Protein AF-A0A1E7JC51-F1 (afdb_monomer)

Structure (mmCIF, N/CA/C/O backbone):
data_AF-A0A1E7JC51-F1
#
_entry.id   AF-A0A1E7JC51-F1
#
loop_
_atom_site.group_PDB
_atom_site.id
_atom_site.type_symbol
_atom_site.label_atom_id
_atom_site.label_alt_id
_atom_site.label_comp_id
_atom_site.label_asym_id
_atom_site.label_entity_id
_atom_site.label_seq_id
_atom_site.pdbx_PDB_ins_code
_atom_site.Cartn_x
_atom_site.Cartn_y
_atom_site.Cartn_z
_atom_site.occupancy
_atom_site.B_iso_or_equiv
_atom_site.auth_seq_id
_atom_site.auth_comp_id
_atom_site.auth_asym_id
_atom_site.auth_atom_id
_atom_site.pdbx_PDB_model_num
ATOM 1 N N . MET A 1 1 ? -41.024 -6.775 118.909 1.00 50.03 1 MET A N 1
ATOM 2 C CA . MET A 1 1 ? -39.556 -6.739 119.078 1.00 50.03 1 MET A CA 1
ATOM 3 C C . MET A 1 1 ? -39.002 -5.776 118.048 1.00 50.03 1 MET A C 1
ATOM 5 O O . MET A 1 1 ? -39.454 -5.790 116.912 1.00 50.03 1 MET A O 1
ATOM 9 N N . ASP A 1 2 ? -38.174 -4.858 118.523 1.00 48.72 2 ASP A N 1
ATOM 10 C CA . ASP A 1 2 ? -38.011 -3.493 118.027 1.00 48.72 2 ASP A CA 1
ATOM 11 C C . ASP A 1 2 ? -37.249 -3.391 116.687 1.00 48.72 2 ASP A C 1
ATOM 13 O O . ASP A 1 2 ? -36.147 -3.924 116.525 1.00 48.72 2 ASP A O 1
ATOM 17 N N . ALA A 1 3 ? -37.848 -2.688 115.721 1.00 52.47 3 ALA A N 1
ATOM 18 C CA . ALA A 1 3 ? -37.392 -2.553 114.334 1.00 52.47 3 ALA A CA 1
ATOM 19 C C . ALA A 1 3 ? -36.132 -1.673 114.171 1.00 52.47 3 ALA A C 1
ATOM 21 O O . ALA A 1 3 ? -35.583 -1.565 113.074 1.00 52.47 3 ALA A O 1
ATOM 22 N N . ALA A 1 4 ? -35.613 -1.092 115.257 1.00 53.84 4 ALA A N 1
ATOM 23 C CA . ALA A 1 4 ? -34.390 -0.287 115.250 1.00 53.84 4 ALA A CA 1
ATOM 24 C C . ALA A 1 4 ? -33.077 -1.106 115.328 1.00 53.84 4 ALA A C 1
ATOM 26 O O . ALA A 1 4 ? -31.995 -0.555 115.101 1.00 53.84 4 ALA A O 1
ATOM 27 N N . SER A 1 5 ? -33.139 -2.416 115.607 1.00 50.28 5 SER A N 1
ATOM 28 C CA . SER A 1 5 ? -31.952 -3.290 115.704 1.00 50.28 5 SER A CA 1
ATOM 29 C C . SER A 1 5 ? -31.508 -3.876 114.351 1.00 50.28 5 SER A C 1
ATOM 31 O O . SER A 1 5 ? -30.312 -4.011 114.088 1.00 50.28 5 SER A O 1
ATOM 33 N N . ALA A 1 6 ? -32.444 -4.116 113.426 1.00 49.31 6 ALA A N 1
ATOM 34 C CA . ALA A 1 6 ? -32.148 -4.758 112.139 1.00 49.31 6 ALA A CA 1
ATOM 35 C C . ALA A 1 6 ? -31.475 -3.828 111.103 1.00 49.31 6 ALA A C 1
ATOM 37 O O . ALA A 1 6 ? -30.802 -4.302 110.187 1.00 49.31 6 ALA A O 1
ATOM 38 N N . ILE A 1 7 ? -31.598 -2.502 111.253 1.00 49.44 7 ILE A N 1
ATOM 39 C CA . ILE A 1 7 ? -30.994 -1.530 110.320 1.00 49.44 7 ILE A CA 1
ATOM 40 C C . ILE A 1 7 ? -29.513 -1.274 110.651 1.00 49.44 7 ILE A C 1
ATOM 42 O O . ILE A 1 7 ? -28.694 -1.106 109.745 1.00 49.44 7 ILE A O 1
ATOM 46 N N . ARG A 1 8 ? -29.107 -1.343 111.929 1.00 53.66 8 ARG A N 1
ATOM 47 C CA . ARG A 1 8 ? -27.700 -1.113 112.321 1.00 53.66 8 ARG A CA 1
ATOM 48 C C . ARG A 1 8 ? -26.760 -2.258 111.934 1.00 53.66 8 ARG A C 1
ATOM 50 O O . ARG A 1 8 ? -25.561 -2.022 111.800 1.00 53.66 8 ARG A O 1
ATOM 57 N N . GLN A 1 9 ? -27.281 -3.463 111.698 1.00 49.06 9 GLN A N 1
ATOM 58 C CA . GLN A 1 9 ? -26.469 -4.604 111.262 1.00 49.06 9 GLN A CA 1
ATOM 59 C C . GLN A 1 9 ? -26.257 -4.643 109.736 1.00 49.06 9 GLN A C 1
ATOM 61 O O . GLN A 1 9 ? -25.271 -5.214 109.279 1.00 49.06 9 GLN A O 1
ATOM 66 N N . ARG A 1 10 ? -27.103 -3.963 108.942 1.00 51.06 10 ARG A N 1
ATOM 67 C CA . ARG A 1 10 ? -26.939 -3.878 107.477 1.00 51.06 10 ARG A CA 1
ATOM 68 C C .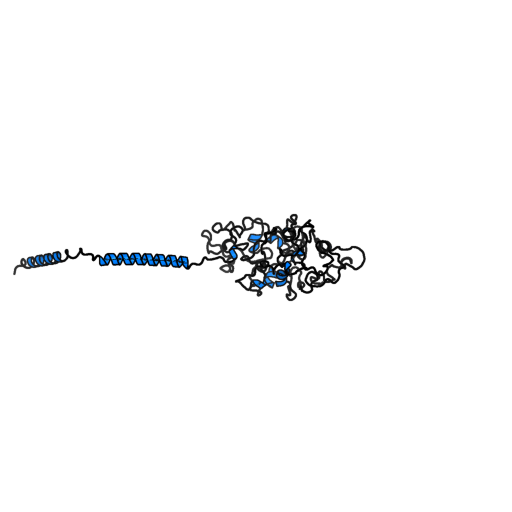 ARG A 1 10 ? -25.981 -2.777 107.011 1.00 51.06 10 ARG A C 1
ATOM 70 O O . ARG A 1 10 ? -25.334 -2.955 105.987 1.00 51.06 10 ARG A O 1
ATOM 77 N N . ILE A 1 11 ? -25.803 -1.693 107.773 1.00 50.31 11 ILE A N 1
ATOM 78 C CA . ILE A 1 11 ? -24.842 -0.627 107.411 1.00 50.31 11 ILE A CA 1
ATOM 79 C C . ILE A 1 11 ? -23.389 -1.027 107.731 1.00 50.31 11 ILE A C 1
ATOM 81 O O . ILE A 1 11 ? -22.466 -0.601 107.041 1.00 50.31 11 ILE A O 1
ATOM 85 N N . ARG A 1 12 ? -23.155 -1.909 108.716 1.00 48.47 12 ARG A N 1
ATOM 86 C CA . ARG A 1 12 ? -21.796 -2.397 109.014 1.00 48.47 12 ARG A CA 1
ATOM 87 C C . ARG A 1 12 ? -21.268 -3.419 108.001 1.00 48.47 12 ARG A C 1
ATOM 89 O O . ARG A 1 12 ? -20.066 -3.448 107.780 1.00 48.47 12 ARG A O 1
ATOM 96 N N . TYR A 1 13 ? -22.139 -4.180 107.334 1.00 45.72 13 TYR A N 1
ATOM 97 C CA . TYR A 1 13 ? -21.706 -5.175 106.343 1.00 45.72 13 TYR A CA 1
ATOM 98 C C . TYR A 1 13 ? -21.402 -4.575 104.958 1.00 45.72 13 TYR A C 1
ATOM 100 O O . TYR A 1 13 ? -20.638 -5.162 104.204 1.00 45.72 13 TYR A O 1
ATOM 108 N N . ALA A 1 14 ? -21.931 -3.389 104.629 1.00 48.19 14 ALA A N 1
ATOM 109 C CA . ALA A 1 14 ? -21.652 -2.725 103.349 1.00 48.19 14 ALA A CA 1
ATOM 110 C C . ALA A 1 14 ? -20.319 -1.943 103.330 1.00 48.19 14 ALA A C 1
ATOM 112 O O . ALA A 1 14 ? -19.730 -1.758 102.268 1.00 48.19 14 ALA A O 1
ATOM 113 N N . ASN A 1 15 ? -19.800 -1.521 104.492 1.00 47.03 15 ASN A N 1
ATOM 114 C CA . ASN A 1 15 ? -18.566 -0.723 104.564 1.00 47.03 15 ASN A CA 1
ATOM 115 C C . ASN A 1 15 ? -17.269 -1.550 104.653 1.00 47.03 15 ASN A C 1
ATOM 117 O O . ASN A 1 15 ? -16.198 -1.013 104.372 1.00 47.03 15 ASN A O 1
ATOM 121 N N . GLU A 1 16 ? -17.328 -2.846 104.980 1.00 48.16 16 GLU A N 1
ATOM 122 C CA . GLU A 1 16 ? -16.140 -3.722 104.963 1.00 48.16 16 GLU A CA 1
ATOM 123 C C . GLU A 1 16 ? -15.907 -4.413 103.610 1.00 48.16 16 GLU A C 1
ATOM 125 O O . GLU A 1 16 ? -14.778 -4.805 103.317 1.00 48.16 16 GLU A O 1
ATOM 130 N N . THR A 1 17 ? -16.917 -4.495 102.737 1.00 45.62 17 THR A N 1
ATOM 131 C CA . THR A 1 17 ? -16.747 -5.038 101.375 1.00 45.62 17 THR A CA 1
ATOM 132 C C . THR A 1 17 ? -16.269 -3.988 100.366 1.00 45.62 17 THR A C 1
ATOM 134 O O . THR A 1 17 ? -15.661 -4.346 99.364 1.00 45.62 17 THR A O 1
ATOM 137 N N . SER A 1 18 ? -16.458 -2.691 100.640 1.00 47.84 18 SER A N 1
ATOM 138 C CA . SER A 1 18 ? -15.968 -1.604 99.772 1.00 47.84 18 SER A CA 1
ATOM 139 C C . SER A 1 18 ? -14.465 -1.322 99.938 1.00 47.84 18 SER A C 1
ATOM 141 O O . SER A 1 18 ? -13.807 -0.991 98.957 1.00 47.84 18 SER A O 1
ATOM 143 N N . ARG A 1 19 ? -13.866 -1.533 101.121 1.00 46.22 19 ARG A N 1
ATOM 144 C CA . ARG A 1 19 ? -12.421 -1.277 101.331 1.00 46.22 19 ARG A CA 1
ATOM 145 C C . ARG A 1 19 ? -11.483 -2.412 100.920 1.00 46.22 19 ARG A C 1
ATOM 147 O O . ARG A 1 19 ? -10.273 -2.218 100.956 1.00 46.22 19 ARG A O 1
ATOM 154 N N . LYS A 1 20 ? -12.002 -3.577 100.519 1.00 43.78 20 LYS A N 1
ATOM 155 C CA . LYS A 1 20 ? -11.172 -4.667 99.972 1.00 43.78 20 LYS A CA 1
ATOM 156 C C . LYS A 1 20 ? -11.062 -4.674 98.445 1.00 43.78 20 LYS A C 1
ATOM 158 O O . LYS A 1 20 ? -10.226 -5.405 97.936 1.00 43.78 20 LYS A O 1
ATOM 163 N N . ASN A 1 21 ? -11.811 -3.826 97.735 1.00 46.09 21 ASN A N 1
ATOM 164 C CA . ASN A 1 21 ? -11.766 -3.771 96.267 1.00 46.09 21 ASN A CA 1
ATOM 165 C C . ASN A 1 21 ? -11.014 -2.558 95.688 1.00 46.09 21 ASN A C 1
ATOM 167 O O . ASN A 1 21 ? -10.824 -2.500 94.478 1.00 46.09 21 ASN A O 1
ATOM 171 N N . GLU A 1 22 ? -10.525 -1.620 96.506 1.00 45.28 22 GLU A N 1
ATOM 172 C CA . GLU A 1 22 ? -9.754 -0.466 96.004 1.00 45.28 22 GLU A CA 1
ATOM 173 C C . GLU A 1 22 ? -8.226 -0.638 96.077 1.00 45.28 22 GLU A C 1
ATOM 175 O O . GLU A 1 22 ? -7.502 0.144 95.467 1.00 45.28 22 GLU A O 1
ATOM 180 N N . SER A 1 23 ? -7.695 -1.685 96.727 1.00 47.34 23 SER A N 1
ATOM 181 C CA . SER A 1 23 ? -6.242 -1.949 96.721 1.00 47.34 23 SER A CA 1
ATOM 182 C C . SER A 1 23 ? -5.769 -2.911 95.623 1.00 47.34 23 SER A C 1
ATOM 184 O O . SER A 1 23 ? -4.572 -3.175 95.530 1.00 47.34 23 SER A O 1
ATOM 186 N N . GLU A 1 24 ? -6.669 -3.422 94.778 1.00 46.16 24 GLU A N 1
ATOM 187 C CA . GLU A 1 24 ? -6.326 -4.317 93.657 1.00 46.16 24 GLU A CA 1
ATOM 188 C C . GLU A 1 24 ? -6.761 -3.793 92.280 1.00 46.16 24 GLU A C 1
ATOM 190 O O . GLU A 1 24 ? -6.685 -4.515 91.293 1.00 46.16 24 GLU A O 1
ATOM 195 N N . CYS A 1 25 ? -7.123 -2.512 92.162 1.00 43.16 25 CYS A N 1
ATOM 196 C CA . CYS A 1 25 ? -7.382 -1.875 90.865 1.00 43.16 25 CYS A CA 1
ATOM 197 C C . CYS A 1 25 ? -6.312 -0.835 90.486 1.00 43.16 25 CYS A C 1
ATOM 199 O O . CYS A 1 25 ? -6.606 0.170 89.851 1.00 43.16 25 CYS A O 1
ATOM 201 N N . ASN A 1 26 ? -5.057 -1.065 90.884 1.00 46.59 26 ASN A N 1
ATOM 202 C CA . ASN A 1 26 ? -3.902 -0.303 90.386 1.00 46.59 26 ASN A CA 1
ATOM 203 C C . ASN A 1 26 ? -2.657 -1.176 90.172 1.00 46.59 26 ASN A C 1
ATOM 205 O O . ASN A 1 26 ? -1.515 -0.743 90.309 1.00 46.59 26 ASN A O 1
ATOM 209 N N . LYS A 1 27 ? -2.883 -2.436 89.800 1.00 47.84 27 LYS A N 1
ATOM 210 C CA . LYS A 1 27 ? -1.870 -3.256 89.142 1.00 47.84 27 LYS A CA 1
ATOM 211 C C . LYS A 1 27 ? -2.411 -3.649 87.782 1.00 47.84 27 LYS A C 1
ATOM 213 O O . LYS A 1 27 ? -2.842 -4.778 87.579 1.00 47.84 27 LYS A O 1
ATOM 218 N N . THR A 1 28 ? -2.376 -2.715 86.835 1.00 47.22 28 THR A N 1
ATOM 219 C CA . THR A 1 28 ? -2.212 -3.114 85.438 1.00 47.22 28 THR A CA 1
ATOM 220 C C . THR A 1 28 ? -0.977 -4.011 85.404 1.00 47.22 28 THR A C 1
ATOM 222 O O . THR A 1 28 ? 0.116 -3.553 85.751 1.00 47.22 28 THR A O 1
ATOM 225 N N . PRO A 1 29 ? -1.101 -5.297 85.041 1.00 46.25 29 PRO A N 1
ATOM 226 C CA . PRO A 1 29 ? 0.075 -6.089 84.769 1.00 46.25 29 PRO A CA 1
ATOM 227 C C . PRO A 1 29 ? 0.730 -5.412 83.569 1.00 46.25 29 PRO A C 1
ATOM 229 O O . PRO A 1 29 ? 0.108 -5.308 82.510 1.00 46.25 29 PRO A O 1
ATOM 232 N N . ALA A 1 30 ? 1.987 -4.993 83.704 1.00 50.09 30 ALA A N 1
ATOM 233 C CA . ALA A 1 30 ? 2.819 -4.559 82.577 1.00 50.09 30 ALA A CA 1
ATOM 234 C C . ALA A 1 30 ? 2.835 -5.592 81.420 1.00 50.09 30 ALA A C 1
ATOM 236 O O . ALA A 1 30 ? 3.231 -5.286 80.302 1.00 50.09 30 ALA A O 1
ATOM 237 N N . PHE A 1 31 ? 2.337 -6.803 81.677 1.00 47.47 31 PHE A N 1
ATOM 238 C CA . PHE A 1 31 ? 2.128 -7.876 80.721 1.00 47.47 31 PHE A CA 1
ATOM 239 C C . PHE A 1 31 ? 1.016 -7.619 79.682 1.00 47.47 31 PHE A C 1
ATOM 241 O O . PHE A 1 31 ? 1.165 -8.024 78.532 1.00 47.47 31 PHE A O 1
ATOM 248 N N . MET A 1 32 ? -0.077 -6.921 80.025 1.00 45.97 32 MET A N 1
ATOM 249 C CA . MET A 1 32 ? -1.229 -6.785 79.110 1.00 45.97 32 MET A CA 1
ATOM 250 C C . MET A 1 32 ? -1.118 -5.582 78.158 1.00 45.97 32 MET A C 1
ATOM 252 O O . MET A 1 32 ? -1.612 -5.631 77.031 1.00 45.97 32 MET A O 1
ATOM 256 N N . THR A 1 33 ? -0.407 -4.525 78.557 1.00 46.94 33 THR A N 1
ATOM 257 C CA . THR A 1 33 ? -0.063 -3.386 77.684 1.00 46.94 33 THR A CA 1
ATOM 258 C C . THR A 1 33 ? 1.040 -3.744 76.685 1.00 46.94 33 THR A C 1
ATOM 260 O O . THR A 1 33 ? 1.021 -3.258 75.555 1.00 46.94 33 THR A O 1
ATOM 263 N N . TRP A 1 34 ? 1.952 -4.652 77.051 1.00 46.31 34 TRP A N 1
ATOM 264 C CA . TRP A 1 34 ? 2.980 -5.167 76.142 1.00 46.31 34 TRP A CA 1
ATOM 265 C C . TRP A 1 34 ? 2.383 -6.074 75.057 1.00 46.31 34 TRP A C 1
ATOM 267 O O . TRP A 1 34 ? 2.710 -5.927 73.882 1.00 46.31 34 TRP A O 1
ATOM 277 N N . GLN A 1 35 ? 1.423 -6.939 75.410 1.00 45.81 35 GLN A N 1
ATOM 278 C CA . GLN A 1 35 ? 0.737 -7.794 74.434 1.00 45.81 35 GLN A CA 1
ATOM 279 C C . GLN A 1 35 ? -0.087 -6.996 73.410 1.00 45.81 35 GLN A C 1
ATOM 281 O O . GLN A 1 35 ? -0.04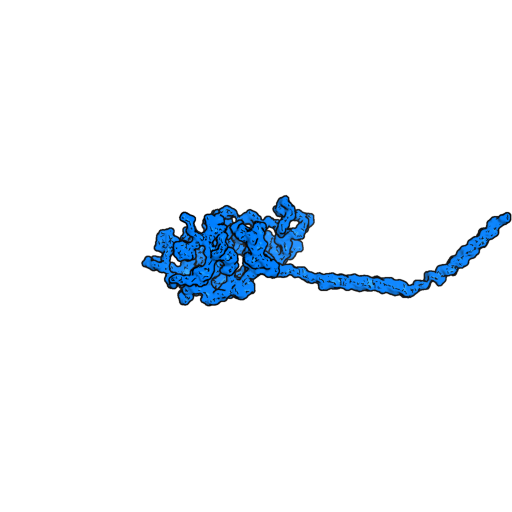6 -7.323 72.226 1.00 45.81 35 GLN A O 1
ATOM 286 N N . LYS A 1 36 ? -0.781 -5.926 73.831 1.00 45.66 36 LYS A N 1
ATOM 287 C CA . LYS A 1 36 ? -1.593 -5.084 72.931 1.00 45.66 36 LYS A CA 1
ATOM 288 C C . LYS A 1 36 ? -0.745 -4.259 71.955 1.00 45.66 36 LYS A C 1
ATOM 290 O O . LYS A 1 36 ? -1.092 -4.190 70.775 1.00 45.66 36 LYS A O 1
ATOM 295 N N . HIS A 1 37 ? 0.379 -3.689 72.405 1.00 48.19 37 HIS A N 1
ATOM 296 C CA . HIS A 1 37 ? 1.316 -3.001 71.505 1.00 48.19 37 HIS A CA 1
ATOM 297 C C . HIS A 1 37 ? 1.967 -3.966 70.512 1.00 48.19 37 HIS A C 1
ATOM 299 O O . HIS A 1 37 ? 1.991 -3.683 69.317 1.00 48.19 37 HIS A O 1
ATOM 305 N N . GLN A 1 38 ? 2.361 -5.161 70.960 1.00 53.06 38 GLN A N 1
ATOM 306 C CA . GLN A 1 38 ? 2.914 -6.170 70.060 1.00 53.06 38 GLN A CA 1
ATOM 307 C C . GLN A 1 38 ? 1.932 -6.658 68.997 1.00 53.06 38 GLN A C 1
ATOM 309 O O . GLN A 1 38 ? 2.351 -6.930 67.876 1.00 53.06 38 GLN A O 1
ATOM 314 N N . THR A 1 39 ? 0.639 -6.781 69.306 1.00 54.75 39 THR A N 1
ATOM 315 C CA . THR A 1 39 ? -0.362 -7.176 68.302 1.00 54.75 39 THR A CA 1
ATOM 316 C C . THR A 1 39 ? -0.623 -6.085 67.266 1.00 54.75 39 THR A C 1
ATOM 318 O O . THR A 1 39 ? -0.751 -6.400 66.087 1.00 54.75 39 THR A O 1
ATOM 321 N N . VAL A 1 40 ? -0.640 -4.809 67.670 1.00 58.53 40 VAL A N 1
ATOM 322 C CA . VAL A 1 40 ? -0.855 -3.682 66.745 1.00 58.53 40 VAL A CA 1
ATOM 323 C C . VAL A 1 40 ? 0.360 -3.479 65.836 1.00 58.53 40 VAL A C 1
ATOM 325 O O . VAL A 1 40 ? 0.193 -3.282 64.633 1.00 58.53 40 VAL A O 1
ATOM 328 N N . ASP A 1 41 ? 1.577 -3.605 66.365 1.00 63.25 41 ASP A N 1
ATOM 329 C CA . ASP A 1 41 ? 2.796 -3.483 65.559 1.00 63.25 41 ASP A CA 1
ATOM 330 C C . ASP A 1 41 ? 2.999 -4.692 64.631 1.00 63.25 41 ASP A C 1
ATOM 332 O O . ASP A 1 41 ? 3.416 -4.525 63.483 1.00 63.25 41 ASP A O 1
ATOM 336 N N . LYS A 1 42 ? 2.595 -5.902 65.048 1.00 66.12 42 LYS A N 1
ATOM 337 C CA . LYS A 1 42 ? 2.551 -7.080 64.163 1.00 66.12 42 LYS A CA 1
ATOM 338 C C . LYS A 1 42 ? 1.526 -6.925 63.040 1.00 66.12 42 LYS A C 1
ATOM 340 O O . LYS A 1 42 ? 1.847 -7.252 61.904 1.00 66.12 42 LYS A O 1
ATOM 345 N N . MET A 1 43 ? 0.335 -6.387 63.315 1.00 70.75 43 MET A N 1
ATOM 346 C CA . MET A 1 43 ? -0.675 -6.133 62.277 1.00 70.75 43 MET A CA 1
ATOM 347 C C . MET A 1 43 ? -0.226 -5.066 61.276 1.00 70.75 43 MET A C 1
ATOM 349 O O . MET A 1 43 ? -0.401 -5.263 60.078 1.00 70.75 43 MET A O 1
ATOM 353 N N . LYS A 1 44 ? 0.419 -3.983 61.730 1.00 74.69 44 LYS A N 1
ATOM 354 C CA . LYS A 1 44 ? 1.027 -2.984 60.832 1.00 74.69 44 LYS A CA 1
ATOM 355 C C . LYS A 1 44 ? 2.117 -3.595 59.962 1.00 74.69 44 LYS A C 1
ATOM 357 O O . LYS A 1 44 ? 2.151 -3.341 58.767 1.00 74.69 44 LYS A O 1
ATOM 362 N N . THR A 1 45 ? 2.971 -4.430 60.551 1.00 79.69 45 THR A N 1
ATOM 363 C CA . THR A 1 45 ? 4.047 -5.109 59.823 1.00 79.69 45 THR A CA 1
ATOM 364 C C . THR A 1 45 ? 3.471 -6.045 58.760 1.00 79.69 45 THR A C 1
ATOM 366 O O . THR A 1 45 ? 3.876 -5.971 57.608 1.00 79.69 45 THR A O 1
ATOM 369 N N . ILE A 1 46 ? 2.466 -6.860 59.102 1.00 82.94 46 ILE A N 1
ATOM 370 C CA . ILE A 1 46 ? 1.769 -7.741 58.149 1.00 82.94 46 ILE A CA 1
ATOM 371 C C . ILE A 1 46 ? 1.096 -6.932 57.033 1.00 82.94 46 ILE A C 1
ATOM 373 O O . ILE A 1 46 ? 1.195 -7.305 55.871 1.00 82.94 46 ILE A O 1
ATOM 377 N N . PHE A 1 47 ? 0.450 -5.813 57.361 1.00 82.62 47 PHE A N 1
ATOM 378 C CA . PHE A 1 47 ? -0.205 -4.954 56.376 1.00 82.62 47 PHE A CA 1
ATOM 379 C C . PHE A 1 47 ? 0.798 -4.295 55.419 1.00 82.62 47 PHE A C 1
ATOM 381 O O . PHE A 1 47 ? 0.569 -4.272 54.215 1.00 82.62 47 PHE A O 1
ATOM 388 N N . VAL A 1 48 ? 1.944 -3.834 55.931 1.00 85.12 48 VAL A N 1
ATOM 389 C CA . VAL A 1 48 ? 3.050 -3.325 55.105 1.00 85.12 48 VAL A CA 1
ATOM 390 C C . VAL A 1 48 ? 3.585 -4.427 54.194 1.00 85.12 48 VAL A C 1
ATOM 392 O O . VAL A 1 48 ? 3.701 -4.196 52.999 1.00 85.12 48 VAL A O 1
ATOM 395 N N . TRP A 1 49 ? 3.824 -5.638 54.708 1.00 84.81 49 TRP A N 1
ATOM 396 C CA . TRP A 1 49 ? 4.263 -6.768 53.881 1.00 84.81 49 TRP A CA 1
ATOM 397 C C . TRP A 1 49 ? 3.241 -7.160 52.815 1.00 84.81 49 TRP A C 1
ATOM 399 O O . TRP A 1 49 ? 3.642 -7.458 51.698 1.00 84.81 49 TRP A O 1
ATOM 409 N N . LEU A 1 50 ? 1.941 -7.129 53.117 1.00 82.06 50 LEU A N 1
ATOM 410 C CA . LEU A 1 50 ? 0.884 -7.401 52.139 1.00 82.06 50 LEU A CA 1
ATOM 411 C C . LEU A 1 50 ? 0.830 -6.332 51.045 1.00 82.06 50 LEU A C 1
ATOM 413 O O . LEU A 1 50 ? 0.741 -6.682 49.875 1.00 82.06 50 LEU A O 1
ATOM 417 N N . ILE A 1 51 ? 0.949 -5.050 51.399 1.00 81.88 51 ILE A N 1
ATOM 418 C CA . ILE A 1 51 ? 1.034 -3.957 50.423 1.00 81.88 51 ILE A CA 1
ATOM 419 C C . ILE A 1 51 ? 2.298 -4.099 49.570 1.00 81.88 51 ILE A C 1
ATOM 421 O O . ILE A 1 51 ? 2.229 -4.031 48.347 1.00 81.88 51 ILE A O 1
ATOM 425 N N . THR A 1 52 ? 3.451 -4.347 50.189 1.00 78.94 52 THR A N 1
ATOM 426 C CA . THR A 1 52 ? 4.714 -4.553 49.475 1.00 78.94 52 THR A CA 1
ATOM 427 C C . THR A 1 52 ? 4.645 -5.778 48.562 1.00 78.94 52 THR A C 1
ATOM 429 O O . THR A 1 52 ? 5.097 -5.695 47.430 1.00 78.94 52 THR A O 1
ATOM 432 N N . LEU A 1 53 ? 4.023 -6.883 48.984 1.00 77.56 53 LEU A N 1
ATOM 433 C CA . LEU A 1 53 ? 3.798 -8.064 48.142 1.00 77.56 53 LEU A CA 1
ATOM 434 C C . LEU A 1 53 ? 2.781 -7.809 47.021 1.00 77.56 53 LEU A C 1
ATOM 436 O O . LEU A 1 53 ? 2.969 -8.336 45.931 1.00 77.56 53 LEU A O 1
ATOM 440 N N . MET A 1 54 ? 1.754 -6.981 47.243 1.00 75.44 54 MET A N 1
ATOM 441 C CA . MET A 1 54 ? 0.847 -6.537 46.176 1.00 75.44 54 MET A CA 1
ATOM 442 C C . MET A 1 54 ? 1.597 -5.726 45.117 1.00 75.44 54 MET A C 1
ATOM 444 O O . MET A 1 54 ? 1.408 -5.993 43.938 1.00 75.44 54 MET A O 1
ATOM 448 N N . PHE A 1 55 ? 2.489 -4.814 45.519 1.00 68.12 55 PHE A N 1
ATOM 449 C CA . PHE A 1 55 ? 3.302 -4.020 44.588 1.00 68.12 55 PHE A CA 1
ATOM 450 C C . PHE A 1 55 ? 4.451 -4.809 43.934 1.00 68.12 55 PHE A C 1
ATOM 452 O O . PHE A 1 55 ? 4.837 -4.497 42.813 1.00 68.12 55 PHE A O 1
ATOM 459 N N . LEU A 1 56 ? 4.992 -5.832 44.605 1.00 70.44 56 LEU A N 1
ATOM 460 C CA . LEU A 1 56 ? 6.012 -6.733 44.047 1.00 70.44 56 LEU A CA 1
ATOM 461 C C . LEU A 1 56 ? 5.413 -7.823 43.140 1.00 70.44 56 LEU A C 1
ATOM 463 O O . LEU A 1 56 ? 6.124 -8.364 42.298 1.00 70.44 56 LEU A O 1
ATOM 467 N N . GLY A 1 57 ? 4.134 -8.168 43.330 1.00 57.66 57 GLY A N 1
ATOM 468 C CA . GLY A 1 57 ? 3.399 -9.161 42.540 1.00 57.66 57 GLY A CA 1
ATOM 469 C C . GLY A 1 57 ? 2.594 -8.571 41.381 1.00 57.66 57 GLY A C 1
ATOM 470 O O . GLY A 1 57 ? 2.252 -9.295 40.447 1.00 57.66 57 GLY A O 1
ATOM 471 N N . SER A 1 58 ? 2.307 -7.267 41.399 1.00 57.69 58 SER A N 1
ATOM 472 C CA . SER A 1 58 ? 1.803 -6.553 40.231 1.00 57.69 58 SER A CA 1
ATOM 473 C C . SER A 1 58 ? 2.944 -6.376 39.235 1.00 57.69 58 SER A C 1
ATOM 475 O O . SER A 1 58 ? 3.712 -5.418 39.317 1.00 57.69 58 SER A O 1
ATOM 477 N N . GLY A 1 59 ? 3.073 -7.319 38.300 1.00 55.75 59 GLY A N 1
ATOM 478 C CA . GLY A 1 59 ? 3.854 -7.082 37.092 1.00 55.75 59 GLY A CA 1
ATOM 479 C C . GLY A 1 59 ? 3.377 -5.788 36.434 1.00 55.75 59 GLY A C 1
ATOM 480 O O . GLY A 1 59 ? 2.188 -5.462 36.487 1.00 55.75 59 GLY A O 1
ATOM 481 N N . PHE A 1 60 ? 4.296 -5.030 35.838 1.00 54.28 60 PHE A N 1
ATOM 482 C CA . PHE A 1 60 ? 3.896 -3.938 34.961 1.00 54.28 60 PHE A CA 1
ATOM 483 C C . PHE A 1 60 ? 2.933 -4.517 33.923 1.00 54.28 60 PHE A C 1
ATOM 485 O O . PHE A 1 60 ? 3.268 -5.497 33.252 1.00 54.28 60 PHE A O 1
ATOM 492 N N . ALA A 1 61 ? 1.738 -3.938 33.806 1.00 53.78 61 ALA A N 1
ATOM 493 C CA . ALA A 1 61 ? 0.883 -4.181 32.658 1.00 53.78 61 ALA A CA 1
ATOM 494 C C . ALA A 1 61 ? 1.586 -3.550 31.450 1.00 53.78 61 ALA A C 1
ATOM 496 O O . ALA A 1 61 ? 1.349 -2.398 31.098 1.00 53.78 61 ALA A O 1
ATOM 497 N N . TYR A 1 62 ? 2.547 -4.275 30.882 1.00 59.06 62 TYR A N 1
ATOM 498 C CA . TYR A 1 62 ? 3.127 -3.921 29.604 1.00 59.06 62 TYR A CA 1
ATOM 499 C C . TYR A 1 62 ? 1.995 -4.042 28.593 1.00 59.06 62 TYR A C 1
ATOM 501 O O . TYR A 1 62 ? 1.450 -5.129 28.418 1.00 59.06 62 TYR A O 1
ATOM 509 N N . ALA A 1 63 ? 1.685 -2.966 27.873 1.00 65.81 63 ALA A N 1
ATOM 510 C CA . ALA A 1 63 ? 0.825 -3.039 26.690 1.00 65.81 63 ALA A CA 1
ATOM 511 C C . ALA A 1 63 ? 1.502 -3.815 25.529 1.00 65.81 63 ALA A C 1
ATOM 513 O O . ALA A 1 63 ? 1.127 -3.684 24.370 1.00 65.81 63 ALA A O 1
ATOM 514 N N . GLY A 1 64 ? 2.517 -4.628 25.848 1.00 77.88 64 GLY A N 1
ATOM 515 C CA . GLY A 1 64 ? 3.290 -5.443 24.934 1.00 77.88 64 GLY A CA 1
ATOM 516 C C . GLY A 1 64 ? 3.836 -4.628 23.759 1.00 77.88 64 GLY A C 1
ATOM 517 O O . GLY A 1 64 ? 4.311 -3.508 23.958 1.00 77.88 64 GLY A O 1
ATOM 518 N N . PRO A 1 65 ? 3.767 -5.170 22.537 1.00 85.00 65 PRO A N 1
ATOM 519 C CA . PRO A 1 65 ? 4.317 -4.524 21.351 1.00 85.00 65 PRO A CA 1
ATOM 520 C C . PRO A 1 65 ? 3.526 -3.280 20.911 1.00 85.00 65 PRO A C 1
ATOM 522 O O . PRO A 1 65 ? 4.031 -2.499 20.106 1.00 85.00 65 PRO A O 1
ATOM 525 N N . TYR A 1 66 ? 2.330 -3.036 21.467 1.00 90.38 66 TYR A N 1
ATOM 526 C CA . TYR A 1 66 ? 1.494 -1.895 21.088 1.00 90.38 66 TYR A CA 1
ATOM 527 C C . TYR A 1 66 ? 2.205 -0.557 21.273 1.00 90.38 66 TYR A C 1
ATOM 529 O O . TYR A 1 66 ? 2.143 0.291 20.385 1.00 90.38 66 TYR A O 1
ATOM 537 N N . THR A 1 67 ? 2.954 -0.367 22.363 1.00 91.12 67 THR A N 1
ATOM 538 C CA . THR A 1 67 ? 3.673 0.898 22.617 1.00 91.12 67 THR A CA 1
ATOM 539 C C . THR A 1 67 ? 4.774 1.196 21.601 1.00 91.12 67 THR A C 1
ATOM 541 O O . THR A 1 67 ? 5.264 2.324 21.529 1.00 91.12 67 THR A O 1
ATOM 544 N N . GLU A 1 68 ? 5.178 0.194 20.822 1.00 88.94 68 GLU A N 1
ATOM 545 C CA . GLU A 1 68 ? 6.133 0.355 19.732 1.00 88.94 68 GLU A CA 1
ATOM 546 C C . GLU A 1 68 ? 5.465 0.572 18.372 1.00 88.94 68 GLU A C 1
ATOM 548 O O . GLU A 1 68 ? 6.146 0.972 17.431 1.00 88.94 68 GLU A O 1
ATOM 553 N N . SER A 1 69 ? 4.161 0.320 18.252 1.00 92.81 69 SER A N 1
ATOM 554 C CA . SER A 1 69 ? 3.416 0.512 17.008 1.00 92.81 69 SER A CA 1
ATOM 555 C C . SER A 1 69 ? 3.271 1.992 16.642 1.00 92.81 69 SER A C 1
ATOM 557 O O . SER A 1 69 ? 3.428 2.894 17.472 1.00 92.81 69 SER A O 1
ATOM 559 N N . ALA A 1 70 ? 2.911 2.249 15.385 1.00 92.75 70 ALA A N 1
ATOM 560 C CA . ALA A 1 70 ? 2.565 3.575 14.894 1.00 92.75 70 ALA A CA 1
ATOM 561 C C . ALA A 1 70 ? 1.411 4.200 15.683 1.00 92.75 70 ALA A C 1
ATOM 563 O O . ALA A 1 70 ? 1.362 5.420 15.794 1.00 92.75 70 ALA A O 1
ATOM 564 N N . HIS A 1 71 ? 0.510 3.380 16.230 1.00 94.19 71 HIS A N 1
ATOM 565 C CA . HIS A 1 71 ? -0.671 3.850 16.938 1.00 94.19 71 HIS A CA 1
ATOM 566 C C . HIS A 1 71 ? -0.479 3.959 18.442 1.00 94.19 71 HIS A C 1
ATOM 568 O O . HIS A 1 71 ? -1.010 4.897 19.020 1.00 94.19 71 HIS A O 1
ATOM 574 N N . GLY A 1 72 ? 0.290 3.068 19.068 1.00 93.88 72 GLY A N 1
ATOM 575 C CA . GLY A 1 72 ? 0.470 3.037 20.523 1.00 93.88 72 GLY A CA 1
ATOM 576 C C . GLY A 1 72 ? 1.661 3.834 21.052 1.00 93.88 72 GLY A C 1
ATOM 577 O O . GLY A 1 72 ? 1.851 3.945 22.264 1.00 93.88 72 GLY A O 1
ATOM 578 N N . ASN A 1 73 ? 2.479 4.405 20.167 1.00 91.81 73 ASN A N 1
ATOM 579 C CA . ASN A 1 73 ? 3.631 5.202 20.567 1.00 91.81 73 ASN A CA 1
ATOM 580 C C . ASN A 1 73 ? 3.217 6.511 21.264 1.00 91.81 73 ASN A C 1
ATOM 582 O O . ASN A 1 73 ? 2.410 7.277 20.752 1.00 91.81 73 ASN A O 1
ATOM 586 N N . THR A 1 74 ? 3.837 6.845 22.394 1.00 91.81 74 THR A N 1
ATOM 587 C CA . THR A 1 74 ? 3.459 8.046 23.161 1.00 91.81 74 THR A CA 1
ATOM 588 C C . THR A 1 74 ? 3.871 9.371 22.520 1.00 91.81 74 THR A C 1
ATOM 590 O O . THR A 1 74 ? 3.316 10.412 22.865 1.00 91.81 74 THR A O 1
ATOM 593 N N . ALA A 1 75 ? 4.841 9.362 21.603 1.00 89.06 75 ALA A N 1
ATOM 594 C CA . ALA A 1 75 ? 5.319 10.570 20.936 1.00 89.06 75 ALA A CA 1
ATOM 595 C C . ALA A 1 75 ? 4.551 10.873 19.643 1.00 89.06 75 ALA A C 1
ATOM 597 O O . ALA A 1 75 ? 4.355 12.040 19.318 1.00 89.06 75 ALA A O 1
ATOM 598 N N . ASN A 1 76 ? 4.139 9.841 18.899 1.00 86.50 76 ASN A N 1
ATOM 599 C CA . ASN A 1 76 ? 3.552 9.991 17.561 1.00 86.50 76 ASN A CA 1
ATOM 600 C C . ASN A 1 76 ? 2.290 9.143 17.321 1.00 86.50 76 ASN A C 1
ATOM 602 O O . ASN A 1 76 ? 1.852 9.047 16.177 1.00 86.50 76 ASN A O 1
ATOM 606 N N . GLY A 1 77 ? 1.757 8.497 18.359 1.00 92.25 77 GLY A N 1
ATOM 607 C CA . GLY A 1 77 ? 0.613 7.593 18.280 1.00 92.25 77 GLY A CA 1
ATOM 608 C C . GLY A 1 77 ? -0.713 8.283 17.995 1.00 92.25 77 GLY A C 1
ATOM 609 O O . GLY A 1 77 ? -0.786 9.497 17.767 1.00 92.25 77 GLY A O 1
ATOM 610 N N . VAL A 1 78 ? -1.786 7.493 18.033 1.00 93.88 78 VAL A N 1
ATOM 611 C CA . VAL A 1 78 ? -3.135 8.026 17.847 1.00 93.88 78 VAL A CA 1
ATOM 612 C C . VAL A 1 78 ? -3.451 8.983 18.990 1.00 93.88 78 VAL A C 1
ATOM 614 O O . VAL A 1 78 ? -3.172 8.710 20.159 1.00 93.88 78 VAL A O 1
ATOM 617 N N . ASN A 1 79 ? -4.002 10.130 18.633 1.00 93.88 79 ASN A N 1
ATOM 618 C CA . ASN A 1 79 ? -4.361 11.196 19.538 1.00 93.88 79 ASN A CA 1
ATOM 619 C C . ASN A 1 79 ? -5.646 11.853 19.043 1.00 93.88 79 ASN A C 1
ATOM 621 O O . ASN A 1 79 ? -5.624 12.757 18.202 1.00 93.88 79 ASN A O 1
ATOM 625 N N . ARG A 1 80 ? -6.766 11.381 19.581 1.00 91.00 80 ARG A N 1
ATOM 626 C CA . ARG A 1 80 ? -8.088 11.935 19.349 1.00 91.00 80 ARG A CA 1
ATOM 627 C C . ARG A 1 80 ? -8.311 13.119 20.290 1.00 91.00 80 ARG A C 1
ATOM 629 O O . ARG A 1 80 ? -8.334 12.978 21.509 1.00 91.00 80 ARG A O 1
ATOM 636 N N . THR A 1 81 ? -8.497 14.311 19.725 1.00 80.44 81 THR A N 1
ATOM 637 C CA . THR A 1 81 ? -8.605 15.575 20.494 1.00 80.44 81 THR A CA 1
ATOM 638 C C . THR A 1 81 ? -9.821 15.658 21.408 1.00 80.44 81 THR A C 1
ATOM 640 O O . THR A 1 81 ? -9.848 16.473 22.331 1.00 80.44 81 THR A O 1
ATOM 643 N N . SER A 1 82 ? -10.840 14.833 21.163 1.00 81.12 82 SER A N 1
ATOM 644 C CA . SER A 1 82 ? -12.015 14.736 22.027 1.00 81.12 82 SER A CA 1
ATOM 645 C C . SER A 1 82 ? -11.770 13.910 23.296 1.00 81.12 82 SER A C 1
ATOM 647 O O . SER A 1 82 ? -12.638 13.907 24.160 1.00 81.12 82 SER A O 1
ATOM 649 N N . THR A 1 83 ? -10.613 13.252 23.437 1.00 83.94 83 THR A N 1
ATOM 650 C CA . THR A 1 83 ? -10.243 12.401 24.584 1.00 83.94 83 THR A CA 1
ATOM 651 C C . THR A 1 83 ? -8.966 12.885 25.268 1.00 83.94 83 THR A C 1
ATOM 653 O O . THR A 1 83 ? -7.931 12.218 25.262 1.00 83.94 83 THR A O 1
ATOM 656 N N . ASN A 1 84 ? -9.037 14.075 25.869 1.00 84.56 84 ASN A N 1
ATOM 657 C CA . ASN A 1 84 ? -7.892 14.750 26.496 1.00 84.56 84 ASN A CA 1
ATOM 658 C C . ASN A 1 84 ? -7.448 14.117 27.829 1.00 84.56 84 ASN A C 1
ATOM 660 O O . ASN A 1 84 ? -6.401 14.470 28.368 1.00 84.56 84 ASN A O 1
ATOM 664 N N . GLU A 1 85 ? -8.240 13.197 28.375 1.00 86.50 85 GLU A N 1
ATOM 665 C CA . GLU A 1 85 ? -7.949 12.440 29.593 1.00 86.50 85 GLU A CA 1
ATOM 666 C C . GLU A 1 85 ? -6.858 11.383 29.381 1.00 86.50 85 GLU A C 1
ATOM 668 O O . GLU A 1 85 ? -6.252 10.917 30.349 1.00 86.50 85 GLU A O 1
ATOM 673 N N . TYR A 1 86 ? -6.589 11.016 28.125 1.00 89.12 86 TYR A N 1
ATOM 674 C CA . TYR A 1 86 ? -5.647 9.968 27.763 1.00 89.12 86 TYR A CA 1
ATOM 675 C C . TYR A 1 86 ? -4.441 10.542 27.020 1.00 89.12 86 TYR A C 1
ATOM 677 O O . TYR A 1 86 ? -4.563 11.382 26.131 1.00 89.12 86 TYR A O 1
ATOM 685 N N . CYS A 1 87 ? -3.246 10.052 27.355 1.00 91.50 87 CYS A N 1
ATOM 686 C CA . CYS A 1 87 ? -2.039 10.385 26.604 1.00 91.50 87 CYS A CA 1
ATOM 687 C C . CYS A 1 87 ? -2.130 9.880 25.156 1.00 91.50 87 CYS A C 1
ATOM 689 O O . CYS A 1 87 ? -2.799 8.882 24.886 1.00 91.50 87 CYS A O 1
ATOM 691 N N . ALA A 1 88 ? -1.435 10.547 24.229 1.00 93.12 88 ALA A N 1
ATOM 692 C CA . ALA A 1 88 ? -1.263 10.036 22.871 1.00 93.12 88 ALA A CA 1
ATOM 693 C C . ALA A 1 88 ? -0.737 8.590 22.908 1.00 93.12 88 ALA A C 1
ATOM 695 O O . ALA A 1 88 ? 0.069 8.231 23.772 1.00 93.12 88 ALA A O 1
ATOM 696 N N . GLY A 1 89 ? -1.230 7.760 21.997 1.00 92.62 89 GLY A N 1
ATOM 697 C CA . GLY A 1 89 ? -0.919 6.338 21.941 1.00 92.62 89 GLY A CA 1
ATOM 698 C C . GLY A 1 89 ? -1.689 5.461 22.926 1.00 92.62 89 GLY A C 1
ATOM 699 O O . GLY A 1 89 ? -1.530 4.246 22.918 1.00 92.62 89 GLY A O 1
ATOM 700 N N . ASN A 1 90 ? -2.562 6.018 23.766 1.00 93.19 90 ASN A N 1
ATOM 701 C CA . ASN A 1 90 ? -3.447 5.201 24.591 1.00 93.19 90 ASN A CA 1
ATOM 702 C C . ASN A 1 90 ? -4.524 4.492 23.747 1.00 93.19 90 ASN A C 1
ATOM 704 O O . ASN A 1 90 ? -5.074 5.070 22.811 1.00 93.19 90 ASN A O 1
ATOM 708 N N . CYS A 1 91 ? -4.871 3.257 24.115 1.00 91.50 91 CYS A N 1
ATOM 709 C CA . CYS A 1 91 ? -5.909 2.462 23.460 1.00 91.50 91 CYS A CA 1
ATOM 710 C C . CYS A 1 91 ? -7.278 3.175 23.395 1.00 91.50 91 CYS A C 1
ATOM 712 O O . CYS A 1 91 ? -8.033 2.947 22.454 1.00 91.50 91 CYS A O 1
ATOM 714 N N . ALA A 1 92 ? -7.585 4.059 24.353 1.00 89.81 92 ALA A N 1
ATOM 715 C CA . ALA A 1 92 ? -8.830 4.831 24.409 1.00 89.81 92 ALA A CA 1
ATOM 716 C C . ALA A 1 92 ? -9.013 5.838 23.251 1.00 89.81 92 ALA A C 1
ATOM 718 O O . ALA A 1 92 ? -10.101 6.378 23.041 1.00 89.81 92 ALA A O 1
ATOM 719 N N . HIS A 1 93 ? -7.955 6.096 22.475 1.00 91.81 93 HIS A N 1
ATOM 720 C CA . HIS A 1 93 ? -8.062 6.888 21.247 1.00 91.81 93 HIS A CA 1
ATOM 721 C C . HIS A 1 93 ? -8.677 6.107 20.083 1.00 91.81 93 HIS A C 1
ATOM 723 O O . HIS A 1 93 ? -9.139 6.727 19.132 1.00 91.81 93 HIS A O 1
ATOM 729 N N . CYS A 1 94 ? -8.692 4.772 20.159 1.00 91.06 94 CYS A N 1
ATOM 730 C CA . CYS A 1 94 ? -9.314 3.892 19.165 1.00 91.06 94 CYS A CA 1
ATOM 731 C C . CYS A 1 94 ? -10.533 3.150 19.725 1.00 91.06 94 CYS A C 1
ATOM 733 O O . CYS A 1 94 ? -11.485 2.892 18.992 1.00 91.06 94 CYS A O 1
ATOM 735 N N . HIS A 1 95 ? -10.507 2.840 21.023 1.00 88.88 95 HIS A N 1
ATOM 736 C CA . HIS A 1 95 ? -11.538 2.064 21.692 1.00 88.88 95 HIS A CA 1
ATOM 737 C C . HIS A 1 95 ? -12.315 2.877 22.730 1.00 88.88 95 HIS A C 1
ATOM 739 O O . HIS A 1 95 ? -11.731 3.576 23.554 1.00 88.88 95 HIS A O 1
ATOM 745 N N . GLU A 1 96 ? -13.627 2.689 22.782 1.00 81.06 96 GLU A N 1
ATOM 746 C CA . GLU A 1 96 ? -14.498 3.178 23.848 1.00 81.06 96 GLU A CA 1
ATOM 747 C C . GLU A 1 96 ? -14.487 2.176 25.012 1.00 81.06 96 GLU A C 1
ATOM 749 O O . GLU A 1 96 ? -15.348 1.313 25.166 1.00 81.06 96 GLU A O 1
ATOM 754 N N . GLN A 1 97 ? -13.436 2.255 25.835 1.00 71.06 97 GLN A N 1
ATOM 755 C CA . GLN A 1 97 ? -13.154 1.287 26.910 1.00 71.06 97 GLN A CA 1
ATOM 756 C C . GLN A 1 97 ? -14.018 1.475 28.166 1.00 71.06 97 GLN A C 1
ATOM 758 O O . GLN A 1 97 ? -13.922 0.697 29.116 1.00 71.06 97 GLN A O 1
ATOM 763 N N . HIS A 1 98 ? -14.835 2.528 28.200 1.00 64.06 98 HIS A N 1
ATOM 764 C CA . HIS A 1 98 ? -15.618 2.919 29.361 1.00 64.06 98 HIS A CA 1
ATOM 765 C C . HIS A 1 98 ? -17.076 3.129 28.968 1.00 64.06 98 HIS A C 1
ATOM 767 O O . HIS A 1 98 ? -17.367 3.795 27.982 1.00 64.06 98 HIS A O 1
ATOM 773 N N . ALA A 1 99 ? -17.990 2.703 29.841 1.00 58.06 99 ALA A N 1
ATOM 774 C CA . ALA A 1 99 ? -19.392 3.114 29.785 1.00 58.06 99 ALA A CA 1
ATOM 775 C C . ALA A 1 99 ? -19.579 4.626 30.032 1.00 58.06 99 ALA A C 1
ATOM 777 O O . ALA A 1 99 ? -20.702 5.094 30.076 1.00 58.06 99 ALA A O 1
ATOM 778 N N . SER A 1 100 ? -18.518 5.413 30.267 1.00 59.81 100 SER A N 1
ATOM 779 C CA . SER A 1 100 ? -18.610 6.874 30.244 1.00 59.81 100 SER A CA 1
ATOM 780 C C . SER A 1 100 ? -17.253 7.549 30.047 1.00 59.81 100 SER A C 1
ATOM 782 O O . SER A 1 100 ? -16.319 7.254 30.797 1.00 59.81 100 SER A O 1
ATOM 784 N N . ILE A 1 101 ? -17.185 8.534 29.153 1.00 63.41 101 ILE A N 1
ATOM 785 C CA . ILE A 1 101 ? -16.104 9.530 29.082 1.00 63.41 101 ILE A CA 1
ATOM 786 C C . ILE A 1 101 ? -16.699 10.870 29.526 1.00 63.41 101 ILE A C 1
ATOM 788 O O . ILE A 1 101 ? -17.777 11.256 29.079 1.00 63.41 101 ILE A O 1
ATOM 792 N N . GLY A 1 102 ? -16.065 11.551 30.485 1.00 60.69 102 GLY A N 1
ATOM 793 C CA . GLY A 1 102 ? -16.573 12.828 31.011 1.00 60.69 102 GLY A CA 1
ATOM 794 C C . GLY A 1 102 ? -17.923 12.748 31.750 1.00 60.69 102 GLY A C 1
ATOM 795 O O . GLY A 1 102 ? -18.577 13.771 31.936 1.00 60.69 102 GLY A O 1
ATOM 796 N N . GLY A 1 103 ? -18.351 11.554 32.184 1.00 60.19 103 GLY A N 1
ATOM 797 C CA . GLY A 1 103 ? -19.628 11.331 32.881 1.00 60.19 103 GLY A CA 1
ATOM 798 C C . GLY A 1 103 ? -20.830 11.060 31.967 1.00 60.19 103 GLY A C 1
ATOM 799 O O . GLY A 1 103 ? -21.935 10.869 32.472 1.00 60.19 103 GLY A O 1
ATOM 800 N N . SER A 1 104 ? -20.623 11.004 30.649 1.00 59.78 104 SER A N 1
ATOM 801 C CA . SER A 1 104 ? -21.621 10.576 29.664 1.00 59.78 104 SER A CA 1
ATOM 802 C C . SER A 1 104 ? -21.218 9.254 29.023 1.00 59.78 104 SER A C 1
ATOM 804 O O . SER A 1 104 ? -20.084 9.127 28.565 1.00 59.78 104 SER A O 1
ATOM 806 N N . GLU A 1 105 ? -22.146 8.300 28.977 1.00 63.09 105 GLU A N 1
ATOM 807 C CA . GLU A 1 105 ? -22.019 7.072 28.189 1.00 63.09 105 GLU A CA 1
ATOM 808 C C . GLU A 1 105 ? -22.152 7.408 26.702 1.00 63.09 105 GLU A C 1
ATOM 810 O O . GLU A 1 105 ? -23.192 7.952 26.308 1.00 63.09 105 GLU A O 1
ATOM 815 N N . PRO A 1 106 ? -21.125 7.144 25.873 1.00 65.19 106 PRO A N 1
ATOM 816 C CA . PRO A 1 106 ? -21.305 7.166 24.432 1.00 65.19 106 PRO A CA 1
ATOM 817 C C . PRO A 1 106 ? -22.410 6.172 24.067 1.00 65.19 106 PRO A C 1
ATOM 819 O O . PRO A 1 106 ? -22.433 5.052 24.578 1.00 65.19 106 PRO A O 1
ATOM 822 N N . ALA A 1 107 ? -23.349 6.581 23.212 1.00 65.75 107 ALA A N 1
ATOM 823 C CA . ALA A 1 107 ? -24.295 5.621 22.659 1.00 65.75 107 ALA A CA 1
ATOM 824 C C . ALA A 1 107 ? -23.504 4.549 21.886 1.00 65.75 107 ALA A C 1
ATOM 826 O O . ALA A 1 107 ? -22.547 4.920 21.203 1.00 65.75 107 ALA A O 1
ATOM 827 N N . PRO A 1 108 ? -23.878 3.259 21.968 1.00 64.69 108 PRO A N 1
ATOM 828 C CA . PRO A 1 108 ? -23.282 2.244 21.111 1.00 64.69 108 PRO A CA 1
ATOM 829 C C . PRO A 1 108 ? -23.418 2.648 19.642 1.00 64.69 108 PRO A C 1
ATOM 831 O O . PRO A 1 108 ? -24.459 3.184 19.243 1.00 6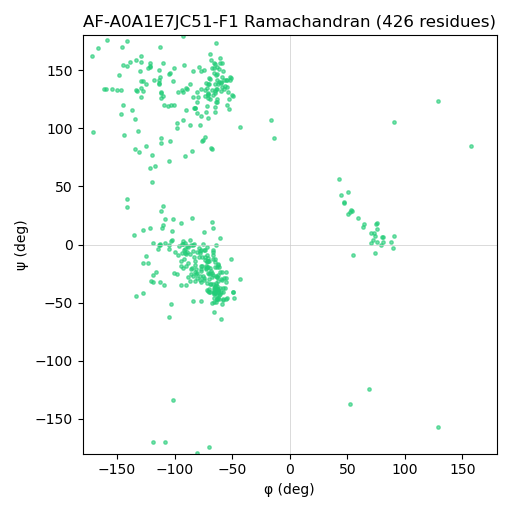4.69 108 PRO A O 1
ATOM 834 N N . ASN A 1 109 ? -22.392 2.373 18.845 1.00 63.47 109 ASN A N 1
ATOM 835 C CA . ASN A 1 109 ? -22.437 2.602 17.402 1.00 63.47 109 ASN A CA 1
ATOM 836 C C . ASN A 1 109 ? -23.393 1.608 16.718 1.00 63.47 109 ASN A C 1
ATOM 838 O O . ASN A 1 109 ? -24.028 1.925 15.714 1.00 63.47 109 ASN A O 1
ATOM 842 N N . SER A 1 110 ? -23.606 0.437 17.326 1.00 60.44 110 SER A N 1
ATOM 843 C CA . SER A 1 110 ? -24.593 -0.547 16.896 1.00 60.44 110 SER A CA 1
ATOM 844 C C . SER A 1 110 ? -25.951 -0.394 17.605 1.00 60.44 110 SER A C 1
ATOM 846 O O . SER A 1 110 ? -26.030 -0.417 18.835 1.00 60.44 110 SER A O 1
ATOM 848 N N . PRO A 1 111 ? -27.081 -0.380 16.869 1.00 58.72 111 PRO A N 1
ATOM 849 C CA . PRO A 1 111 ? -28.421 -0.366 17.464 1.00 58.72 111 PRO A CA 1
ATOM 850 C C . PRO A 1 111 ? -28.785 -1.656 18.233 1.00 58.72 111 PRO A C 1
ATOM 852 O O . PRO A 1 111 ? -29.862 -1.722 18.829 1.00 58.72 111 PRO A O 1
ATOM 855 N N . ALA A 1 112 ? -27.931 -2.689 18.217 1.00 57.53 112 ALA A N 1
ATOM 856 C CA . ALA A 1 112 ? -28.217 -4.028 18.741 1.00 57.53 112 ALA A CA 1
ATOM 857 C C . ALA A 1 112 ? -27.604 -4.347 20.123 1.00 57.53 112 ALA A C 1
ATOM 859 O O . ALA A 1 112 ? -27.761 -5.473 20.601 1.00 57.53 112 ALA A O 1
ATOM 860 N N . GLY A 1 113 ? -26.936 -3.398 20.786 1.00 60.31 113 GLY A N 1
ATOM 861 C CA . GLY A 1 113 ? -26.289 -3.620 22.086 1.00 60.31 113 GLY A CA 1
ATOM 862 C C . GLY A 1 113 ? -24.825 -3.165 22.094 1.00 60.31 113 GLY A C 1
ATOM 863 O O . GLY A 1 113 ? -24.482 -2.299 21.299 1.00 60.31 113 GLY A O 1
ATOM 864 N N . PRO A 1 114 ? -23.969 -3.689 22.994 1.00 61.25 114 PRO A N 1
ATOM 865 C CA . PRO A 1 114 ? -22.568 -3.272 23.067 1.00 61.25 114 PRO A CA 1
ATOM 866 C C . PRO A 1 114 ? -21.827 -3.573 21.759 1.00 61.25 114 PRO A C 1
ATOM 868 O O . PRO A 1 114 ? -22.011 -4.640 21.170 1.00 61.25 114 PRO A O 1
ATOM 871 N N . ASP A 1 115 ? -20.967 -2.649 21.334 1.00 70.12 115 ASP A N 1
ATOM 872 C CA . ASP A 1 115 ? -20.205 -2.787 20.094 1.00 70.12 115 ASP A CA 1
ATOM 873 C C . ASP A 1 115 ? -19.220 -3.961 20.174 1.00 70.12 115 ASP A C 1
ATOM 875 O O . ASP A 1 115 ? -18.455 -4.083 21.131 1.00 70.12 115 ASP A O 1
ATOM 879 N N . ALA A 1 116 ? -19.197 -4.810 19.139 1.00 73.19 116 ALA A N 1
ATOM 880 C CA . ALA A 1 116 ? -18.392 -6.038 19.111 1.00 73.19 116 ALA A CA 1
ATOM 881 C C . ALA A 1 116 ? -16.881 -5.788 19.275 1.00 73.19 116 ALA A C 1
ATOM 883 O O . ALA A 1 116 ? -16.166 -6.622 19.829 1.00 73.19 116 ALA A O 1
ATOM 884 N N . PHE A 1 117 ? -16.409 -4.628 18.814 1.00 79.81 117 PHE A N 1
ATOM 885 C CA . PHE A 1 117 ? -14.996 -4.241 18.806 1.00 79.81 117 PHE A CA 1
ATOM 886 C C . PHE A 1 117 ? -14.686 -3.060 19.738 1.00 79.81 117 PHE A C 1
ATOM 888 O O . PHE A 1 117 ? -13.534 -2.629 19.823 1.00 79.81 117 PHE A O 1
ATOM 895 N N . LEU A 1 118 ? -15.709 -2.530 20.427 1.00 85.62 118 LEU A N 1
ATOM 896 C CA . LEU A 1 118 ? -15.625 -1.323 21.256 1.00 85.62 118 LEU A CA 1
ATOM 897 C C . LEU A 1 118 ? -14.909 -0.167 20.541 1.00 85.62 118 LEU A C 1
ATOM 899 O O . LEU A 1 118 ? -14.123 0.529 21.166 1.00 85.62 118 LEU A O 1
ATOM 903 N N . LEU A 1 119 ? -15.095 -0.004 19.230 1.00 88.00 119 LEU A N 1
ATOM 904 C CA . LEU A 1 119 ? -14.498 1.094 18.463 1.00 88.00 119 LEU A CA 1
ATOM 905 C C . LEU A 1 119 ? -15.301 2.377 18.688 1.00 88.00 119 LEU A C 1
ATOM 907 O O . LEU A 1 119 ? -16.500 2.312 18.947 1.00 88.00 119 LEU A O 1
ATOM 911 N N . PHE A 1 120 ? -14.662 3.543 18.560 1.00 86.25 120 PHE A N 1
ATOM 912 C CA . PHE A 1 120 ? -15.382 4.819 18.690 1.00 86.25 120 PHE A CA 1
ATOM 913 C C . PHE A 1 120 ? -16.301 5.140 17.505 1.00 86.25 120 PHE A C 1
ATOM 915 O O . PHE A 1 120 ? -17.149 6.021 17.633 1.00 86.25 120 PHE A O 1
ATOM 922 N N . SER A 1 121 ? -16.144 4.453 16.373 1.00 87.06 121 SER A N 1
ATOM 923 C CA . SER A 1 121 ? -17.019 4.548 15.203 1.00 87.06 121 SER A CA 1
ATOM 924 C C . SER A 1 121 ? -17.228 3.174 14.561 1.00 87.06 121 SER A C 1
ATOM 926 O O . SER A 1 121 ? -16.645 2.174 14.997 1.00 87.06 121 SER A O 1
ATOM 928 N N . ASP A 1 122 ? -18.090 3.115 13.546 1.00 87.69 122 ASP A N 1
ATOM 929 C CA . ASP A 1 122 ? -18.399 1.881 12.826 1.00 87.69 122 ASP A CA 1
ATOM 930 C C . ASP A 1 122 ? -17.148 1.261 12.195 1.00 87.69 122 ASP A C 1
ATOM 932 O O . ASP A 1 122 ? -16.343 1.938 11.556 1.00 87.69 122 ASP A O 1
ATOM 936 N N . ASN A 1 123 ? -17.004 -0.061 12.339 1.00 90.38 123 ASN A N 1
ATOM 937 C CA . ASN A 1 123 ? -15.812 -0.772 11.883 1.00 90.38 123 ASN A CA 1
ATOM 938 C C . ASN A 1 123 ? -15.585 -0.606 10.366 1.00 90.38 123 ASN A C 1
ATOM 940 O O . ASN A 1 123 ? -14.597 -0.016 9.928 1.00 90.38 123 ASN A O 1
ATOM 944 N N . TYR A 1 124 ? -16.517 -1.113 9.563 1.00 93.69 124 TYR A N 1
ATOM 945 C CA . TYR A 1 124 ? -16.517 -1.012 8.107 1.00 93.69 124 TYR A CA 1
ATOM 946 C C . TYR A 1 124 ? -17.963 -1.013 7.616 1.00 93.69 124 TYR A C 1
ATOM 948 O O . TYR A 1 124 ? -18.755 -1.840 8.067 1.00 93.69 124 TYR A O 1
ATOM 956 N N . THR A 1 125 ? -18.303 -0.089 6.718 1.00 93.25 125 THR A N 1
ATOM 957 C CA . THR A 1 125 ? -19.658 0.012 6.151 1.00 93.25 125 THR A CA 1
ATOM 958 C C . THR A 1 125 ? -19.647 0.037 4.629 1.00 93.25 125 THR A C 1
ATOM 960 O O . THR A 1 125 ? -20.470 -0.638 4.016 1.00 93.25 125 THR A O 1
ATOM 963 N N . ASP A 1 126 ? -18.713 0.772 4.020 1.00 95.25 126 ASP A N 1
ATOM 964 C CA . ASP A 1 126 ? -18.510 0.808 2.573 1.00 95.25 126 ASP A CA 1
ATOM 965 C C . ASP A 1 126 ? -17.093 1.286 2.209 1.00 95.25 126 ASP A C 1
ATOM 967 O O . ASP A 1 126 ? -16.294 1.672 3.066 1.00 95.25 126 ASP A O 1
ATOM 971 N N . GLN A 1 127 ? -16.786 1.271 0.913 1.00 95.50 127 GLN A N 1
ATOM 972 C CA . GLN A 1 127 ? -15.534 1.693 0.281 1.00 95.50 127 GLN A CA 1
ATOM 973 C C . GLN A 1 127 ? -14.931 3.011 0.799 1.00 95.50 127 GLN A C 1
ATOM 975 O O . GLN A 1 127 ? -13.714 3.175 0.749 1.00 95.50 127 GLN A O 1
ATOM 980 N N . THR A 1 128 ? -15.750 3.948 1.274 1.00 94.81 128 THR A N 1
ATOM 981 C CA . THR A 1 128 ? -15.323 5.276 1.746 1.00 94.81 128 THR A CA 1
ATOM 982 C C . THR A 1 128 ? -15.651 5.533 3.214 1.00 94.81 128 THR A C 1
ATOM 984 O O . THR A 1 128 ? -15.337 6.603 3.736 1.00 94.81 128 THR A O 1
ATOM 987 N N . ASN A 1 129 ? -16.249 4.561 3.900 1.00 93.88 129 ASN A N 1
ATOM 988 C CA . ASN A 1 129 ? -16.667 4.693 5.284 1.00 93.88 129 ASN A CA 1
ATOM 989 C C . ASN A 1 129 ? -16.213 3.485 6.117 1.00 93.88 129 ASN A C 1
ATOM 991 O O . ASN A 1 129 ? -16.840 2.418 6.147 1.00 93.88 129 ASN A O 1
ATOM 995 N N . CYS A 1 130 ? -15.087 3.681 6.804 1.00 92.50 130 CYS A N 1
ATOM 996 C CA . CYS A 1 130 ? -14.515 2.740 7.753 1.00 92.50 130 CYS A CA 1
ATOM 997 C C . CYS A 1 130 ? -13.847 3.489 8.910 1.00 92.50 130 CYS A C 1
ATOM 999 O O . CYS A 1 130 ? -13.351 4.607 8.736 1.00 92.50 130 CYS A O 1
ATOM 1001 N N . PHE A 1 131 ? -13.758 2.830 10.063 1.00 92.56 131 PHE A N 1
ATOM 1002 C CA . PHE A 1 131 ? -13.123 3.356 11.270 1.00 92.56 131 PHE A CA 1
ATOM 1003 C C . PHE A 1 131 ? -11.726 3.947 11.009 1.00 92.56 131 PHE A C 1
ATOM 1005 O O . PHE A 1 131 ? -11.371 5.009 11.519 1.00 92.56 131 PHE A O 1
ATOM 1012 N N . CYS A 1 132 ? -10.914 3.292 10.171 1.00 95.12 132 CYS A N 1
ATOM 1013 C CA . CYS A 1 132 ? -9.568 3.769 9.859 1.00 95.12 132 CYS A CA 1
ATOM 1014 C C . CYS A 1 132 ? -9.596 5.142 9.164 1.00 95.12 132 CYS A C 1
ATOM 1016 O O . CYS A 1 132 ? -8.762 6.002 9.453 1.00 95.12 132 CYS A O 1
ATOM 1018 N N . PHE A 1 133 ? -10.559 5.391 8.274 1.00 95.44 133 PHE A N 1
ATOM 1019 C CA . PHE A 1 133 ? -10.654 6.659 7.548 1.00 95.44 133 PHE A CA 1
ATOM 1020 C C . PHE A 1 133 ? -11.003 7.833 8.450 1.00 95.44 133 PHE A C 1
ATOM 1022 O O . PHE A 1 133 ? -10.590 8.955 8.162 1.00 95.44 133 PHE A O 1
ATOM 1029 N N . ASP A 1 134 ? -11.653 7.599 9.586 1.00 92.62 134 ASP A N 1
ATOM 1030 C CA . ASP A 1 134 ? -11.895 8.664 10.549 1.00 92.62 134 ASP A CA 1
ATOM 1031 C C . ASP A 1 134 ? -10.608 9.269 11.118 1.00 92.62 134 ASP A C 1
ATOM 1033 O O . ASP A 1 134 ? -10.585 10.457 11.454 1.00 92.62 134 ASP A O 1
ATOM 1037 N N . CYS A 1 135 ? -9.523 8.491 11.137 1.00 93.69 135 CYS A N 1
ATOM 1038 C CA . CYS A 1 135 ? -8.177 8.941 11.485 1.00 93.69 135 CYS A CA 1
ATOM 1039 C C . CYS A 1 135 ? -7.302 9.256 10.252 1.00 93.69 135 CYS A C 1
ATOM 1041 O O . CYS A 1 135 ? -6.395 10.089 10.340 1.00 93.69 135 CYS A O 1
ATOM 1043 N N . HIS A 1 136 ? -7.581 8.656 9.092 1.00 93.94 136 HIS A N 1
ATOM 1044 C CA . HIS A 1 136 ? -6.733 8.721 7.892 1.00 93.94 136 HIS A CA 1
ATOM 1045 C C . HIS A 1 136 ? -7.327 9.506 6.702 1.00 93.94 136 HIS A C 1
ATOM 1047 O O . HIS A 1 136 ? -6.976 9.239 5.551 1.00 93.94 136 HIS A O 1
ATOM 1053 N N . LYS A 1 137 ? -8.184 10.501 6.968 1.00 92.25 137 LYS A N 1
ATOM 1054 C CA . LYS A 1 137 ? -8.801 11.393 5.957 1.00 92.25 137 LYS A CA 1
ATOM 1055 C C . LYS A 1 137 ? -8.190 12.796 5.838 1.00 92.25 137 LYS A C 1
ATOM 1057 O O . LYS A 1 137 ? -8.785 13.683 5.238 1.00 92.25 137 LYS A O 1
ATOM 1062 N N . GLY A 1 138 ? -7.029 13.032 6.452 1.00 88.31 138 GLY A N 1
ATOM 1063 C CA . GLY A 1 138 ? -6.394 14.353 6.444 1.00 88.31 138 GLY A CA 1
ATOM 1064 C C . GLY A 1 138 ? -7.172 15.384 7.274 1.00 88.31 138 GLY A C 1
ATOM 1065 O O . GLY A 1 138 ? -7.396 15.191 8.471 1.00 88.31 138 GLY A O 1
ATOM 1066 N N . VAL A 1 139 ? -7.549 16.516 6.675 1.00 85.19 139 VAL A N 1
ATOM 1067 C CA . VAL A 1 139 ? -8.263 17.597 7.381 1.00 85.19 139 VAL A CA 1
ATOM 1068 C C . VAL A 1 139 ? -9.630 17.111 7.876 1.00 85.19 139 VAL A C 1
ATOM 1070 O O . VAL A 1 139 ? -10.390 16.494 7.141 1.00 85.19 139 VAL A O 1
ATOM 1073 N N . GLY A 1 140 ? -9.964 17.411 9.135 1.00 86.06 140 GLY A N 1
ATOM 1074 C CA . GLY A 1 140 ? -11.200 16.926 9.763 1.00 86.06 140 GLY A CA 1
ATOM 1075 C C . GLY A 1 140 ? -11.114 15.485 10.280 1.00 86.06 140 GLY A C 1
ATOM 1076 O O . GLY A 1 140 ? -12.122 14.942 10.729 1.00 86.06 140 GLY A O 1
ATOM 1077 N N . SER A 1 141 ? -9.926 14.876 10.237 1.00 91.06 141 SER A N 1
ATOM 1078 C CA . SER A 1 141 ? -9.613 13.639 10.949 1.00 91.06 141 SER A CA 1
ATOM 1079 C C . SER A 1 141 ? -9.741 13.803 12.471 1.00 91.06 141 SER A C 1
ATOM 1081 O O . SER A 1 141 ? -9.508 14.887 13.015 1.00 91.06 141 SER A O 1
ATOM 1083 N N . HIS A 1 142 ? -10.070 12.714 13.169 1.00 90.94 142 HIS A N 1
ATOM 1084 C CA . HIS A 1 142 ? -9.970 12.645 14.628 1.00 90.94 142 HIS A CA 1
ATOM 1085 C C . HIS A 1 142 ? -8.527 12.708 15.123 1.00 90.94 142 HIS A C 1
ATOM 1087 O O . HIS A 1 142 ? -8.288 13.170 16.237 1.00 90.94 142 HIS A O 1
ATOM 1093 N N . GLN A 1 143 ? -7.570 12.289 14.299 1.00 91.94 143 GLN A N 1
ATOM 1094 C CA . GLN A 1 143 ? -6.157 12.307 14.630 1.00 91.94 143 GLN A CA 1
ATOM 1095 C C . GLN A 1 143 ? -5.601 13.732 14.673 1.00 91.94 143 GLN A C 1
ATOM 1097 O O . GLN A 1 143 ? -5.744 14.499 13.719 1.00 91.94 143 GLN A O 1
ATOM 1102 N N . SER A 1 144 ? -4.888 14.065 15.754 1.00 89.38 144 SER A N 1
ATOM 1103 C CA . SER A 1 144 ? -4.241 15.365 15.928 1.00 89.38 144 SER A CA 1
ATOM 1104 C C . SER A 1 144 ? -2.756 15.277 16.309 1.00 89.38 144 SER A C 1
ATOM 1106 O O . SER A 1 144 ? -2.414 14.697 17.344 1.00 89.38 144 SER A O 1
ATOM 1108 N N . PRO A 1 145 ? -1.869 15.961 15.565 1.00 87.38 145 PRO A N 1
ATOM 1109 C CA . PRO A 1 145 ? -2.173 16.707 14.344 1.00 87.38 145 PRO A CA 1
ATOM 1110 C C . PRO A 1 145 ? -2.615 15.765 13.216 1.00 87.38 145 PRO A C 1
ATOM 1112 O O . PRO A 1 145 ? -2.131 14.636 13.123 1.00 87.38 145 PRO A O 1
ATOM 1115 N N . ALA A 1 146 ? -3.504 16.252 12.348 1.00 86.19 146 ALA A N 1
ATOM 1116 C CA . ALA A 1 146 ? -3.787 15.569 11.094 1.00 86.19 146 ALA A CA 1
ATOM 1117 C C . ALA A 1 146 ? -2.488 15.446 10.286 1.00 86.19 146 ALA A C 1
ATOM 1119 O O . ALA A 1 146 ? -1.640 16.345 10.311 1.00 86.19 146 ALA A O 1
ATOM 1120 N N . PHE A 1 147 ? -2.325 14.336 9.573 1.00 85.94 147 PHE A N 1
ATOM 1121 C CA . PHE A 1 147 ? -1.144 14.088 8.758 1.00 85.94 147 PHE A CA 1
ATOM 1122 C C . PHE A 1 147 ? -1.513 13.571 7.375 1.00 85.94 147 PHE A C 1
ATOM 1124 O O . PHE A 1 147 ? -2.593 13.029 7.159 1.00 85.94 147 PHE A O 1
ATOM 1131 N N . TYR A 1 148 ? -0.570 13.744 6.454 1.00 88.75 148 TYR A N 1
ATOM 1132 C CA . TYR A 1 148 ? -0.697 13.280 5.083 1.00 88.75 148 TYR A CA 1
ATOM 1133 C C . TYR A 1 148 ? -0.166 11.852 4.940 1.00 88.75 148 TYR A C 1
ATOM 1135 O O . TYR A 1 148 ? 0.939 11.516 5.394 1.00 88.75 148 TYR A O 1
ATOM 1143 N N . ASN A 1 149 ? -0.950 11.025 4.262 1.00 88.88 149 ASN A N 1
ATOM 1144 C CA . ASN A 1 149 ? -0.622 9.672 3.847 1.00 88.88 149 ASN A CA 1
ATOM 1145 C C . ASN A 1 149 ? -0.613 9.600 2.319 1.00 88.88 149 ASN A C 1
ATOM 1147 O O . ASN A 1 149 ? -1.456 8.943 1.717 1.00 88.88 149 ASN A O 1
ATOM 1151 N N . TYR A 1 150 ? 0.354 10.283 1.709 1.00 92.94 150 TYR A N 1
ATOM 1152 C CA . TYR A 1 150 ? 0.562 10.194 0.270 1.00 92.94 150 TYR A CA 1
ATOM 1153 C C . TYR A 1 150 ? 0.845 8.760 -0.195 1.00 92.94 150 TYR A C 1
ATOM 1155 O O . TYR A 1 150 ? 1.358 7.933 0.569 1.00 92.94 150 TYR A O 1
ATOM 1163 N N . ASN A 1 151 ? 0.556 8.516 -1.471 1.00 93.75 151 ASN A N 1
ATOM 1164 C CA . ASN A 1 151 ? 0.786 7.249 -2.156 1.00 93.75 151 ASN A CA 1
ATOM 1165 C C . ASN A 1 151 ? 2.279 6.868 -2.265 1.00 93.75 151 ASN A C 1
ATOM 1167 O O . ASN A 1 151 ? 3.186 7.624 -1.887 1.00 93.75 151 ASN A O 1
ATOM 1171 N N . TYR A 1 152 ? 2.541 5.659 -2.761 1.00 94.31 152 TYR A N 1
ATOM 1172 C CA . TYR A 1 152 ? 3.886 5.107 -2.856 1.00 94.31 152 TYR A CA 1
ATOM 1173 C C . TYR A 1 152 ? 4.742 5.895 -3.853 1.00 94.31 152 TYR A C 1
ATOM 1175 O O . TYR A 1 152 ? 5.901 6.177 -3.553 1.00 94.31 152 TYR A O 1
ATOM 1183 N N . SER A 1 153 ? 4.177 6.360 -4.973 1.00 95.38 153 SER A N 1
ATOM 1184 C CA . SER A 1 153 ? 4.879 7.272 -5.881 1.00 95.38 153 SER A CA 1
ATOM 1185 C C . SER A 1 153 ? 5.383 8.535 -5.170 1.00 95.38 153 SER A C 1
ATOM 1187 O O . SER A 1 153 ? 6.563 8.845 -5.260 1.00 95.38 153 SER A O 1
ATOM 1189 N N . TYR A 1 154 ? 4.590 9.220 -4.348 1.00 95.06 154 TYR A N 1
ATOM 1190 C CA . TYR A 1 154 ? 5.121 10.357 -3.586 1.00 95.06 154 TYR A CA 1
ATOM 1191 C C . TYR A 1 154 ? 6.204 9.926 -2.583 1.00 95.06 154 TYR A C 1
ATOM 1193 O O . TYR A 1 154 ? 7.278 10.528 -2.498 1.00 95.06 154 TYR A O 1
ATOM 1201 N N . ARG A 1 155 ? 5.923 8.897 -1.772 1.00 92.06 155 ARG A N 1
ATOM 1202 C CA . ARG A 1 155 ? 6.743 8.558 -0.596 1.00 92.06 155 ARG A CA 1
ATOM 1203 C C . ARG A 1 155 ? 8.039 7.848 -0.961 1.00 92.06 155 ARG A C 1
ATOM 1205 O O . ARG A 1 155 ? 9.096 8.250 -0.478 1.00 92.06 155 ARG A O 1
ATOM 1212 N N . ALA A 1 156 ? 7.963 6.821 -1.797 1.00 92.75 156 ALA A N 1
ATOM 1213 C CA . ALA A 1 156 ? 9.103 6.010 -2.195 1.00 92.75 156 ALA A CA 1
ATOM 1214 C C . ALA A 1 156 ? 9.874 6.643 -3.358 1.00 92.75 156 ALA A C 1
ATOM 1216 O O . ALA A 1 156 ? 11.092 6.833 -3.267 1.00 92.75 156 ALA A O 1
ATOM 1217 N N . SER A 1 157 ? 9.171 7.065 -4.414 1.00 93.56 157 SER A N 1
ATOM 1218 C CA . SER A 1 157 ? 9.817 7.701 -5.570 1.00 93.56 157 SER A CA 1
ATOM 1219 C C . SER A 1 157 ? 10.334 9.102 -5.249 1.00 93.56 157 SER A C 1
ATOM 1221 O O . SER A 1 157 ? 11.279 9.564 -5.888 1.00 93.56 157 SER A O 1
ATOM 1223 N N . GLY A 1 158 ? 9.758 9.783 -4.255 1.00 93.88 158 GLY A N 1
ATOM 1224 C CA . GLY A 1 158 ? 10.116 11.158 -3.912 1.00 93.88 158 GLY A CA 1
ATOM 1225 C C . GLY A 1 158 ? 9.550 12.199 -4.877 1.00 93.88 158 GLY A C 1
ATOM 1226 O O . GLY A 1 158 ? 10.066 13.316 -4.918 1.00 93.88 158 GLY A O 1
ATOM 1227 N N . ASP A 1 159 ? 8.527 11.850 -5.662 1.00 95.00 159 ASP A N 1
ATOM 1228 C CA . ASP A 1 159 ? 7.831 12.793 -6.533 1.00 95.00 159 ASP A CA 1
ATOM 1229 C C . ASP A 1 159 ? 6.890 13.689 -5.720 1.00 95.00 159 ASP A C 1
ATOM 1231 O O . ASP A 1 159 ? 5.713 13.395 -5.512 1.00 95.00 159 ASP A O 1
ATOM 1235 N N . THR A 1 160 ? 7.427 14.810 -5.243 1.00 93.88 160 THR A N 1
ATOM 1236 C CA . THR A 1 160 ? 6.671 15.770 -4.430 1.00 93.88 160 THR A CA 1
ATOM 1237 C C . THR A 1 160 ? 5.693 16.627 -5.233 1.00 93.88 160 THR A C 1
ATOM 1239 O O . THR A 1 160 ? 5.011 17.469 -4.648 1.00 93.88 160 THR A O 1
ATOM 1242 N N . SER A 1 161 ? 5.609 16.439 -6.557 1.00 93.19 161 SER A N 1
ATOM 1243 C CA . SER A 1 161 ? 4.590 17.092 -7.386 1.00 93.19 161 SER A CA 1
ATOM 1244 C C . SER A 1 161 ? 3.216 16.429 -7.253 1.00 93.19 161 SER A C 1
ATOM 1246 O O . SER A 1 161 ? 2.199 17.061 -7.547 1.00 93.19 161 SER A O 1
ATOM 1248 N N . ILE A 1 162 ? 3.174 15.188 -6.760 1.00 92.38 162 ILE A N 1
ATOM 1249 C CA . ILE A 1 162 ? 1.938 14.463 -6.476 1.00 92.38 162 ILE A CA 1
ATOM 1250 C C . ILE A 1 162 ? 1.294 15.062 -5.227 1.00 92.38 162 ILE A C 1
ATOM 1252 O O . ILE A 1 162 ? 1.814 14.966 -4.121 1.00 92.38 162 ILE A O 1
ATOM 1256 N N . THR A 1 163 ? 0.132 15.674 -5.405 1.00 91.12 163 THR A N 1
ATOM 1257 C CA . THR A 1 163 ? -0.648 16.272 -4.313 1.00 91.12 163 THR A CA 1
ATOM 1258 C C . THR A 1 163 ? -1.960 15.542 -4.054 1.00 91.12 163 THR A C 1
ATOM 1260 O O . THR A 1 163 ? -2.709 15.960 -3.184 1.00 91.12 163 THR A O 1
ATOM 1263 N N . CYS A 1 164 ? -2.252 14.474 -4.805 1.00 92.38 164 CYS A N 1
ATOM 1264 C CA . CYS A 1 164 ? -3.456 13.662 -4.648 1.00 92.38 164 CYS A CA 1
ATOM 1265 C C . CYS A 1 164 ? -3.201 12.228 -5.165 1.00 92.38 164 CYS A C 1
ATOM 1267 O O . CYS A 1 164 ? -2.659 12.088 -6.267 1.00 92.38 164 CYS A O 1
ATOM 1269 N N . PRO A 1 165 ? -3.597 11.174 -4.427 1.00 94.75 165 PRO A N 1
ATOM 1270 C CA . PRO A 1 165 ? -4.209 11.244 -3.099 1.00 94.75 165 PRO A CA 1
ATOM 1271 C C . PRO A 1 165 ? -3.184 11.680 -2.040 1.00 94.75 165 PRO A C 1
ATOM 1273 O O . PRO A 1 165 ? -2.033 11.230 -2.061 1.00 94.75 165 PRO A O 1
ATOM 1276 N N . ASP A 1 166 ? -3.590 12.557 -1.120 1.00 93.56 166 ASP A N 1
ATOM 1277 C CA . ASP A 1 166 ? -2.739 13.012 -0.008 1.00 93.56 166 ASP A CA 1
ATOM 1278 C C . ASP A 1 166 ? -3.038 12.304 1.321 1.00 93.56 166 ASP A C 1
ATOM 1280 O O . ASP A 1 166 ? -2.305 12.458 2.306 1.00 93.56 166 ASP A O 1
ATOM 1284 N N . ASN A 1 167 ? -4.085 11.480 1.338 1.00 94.75 167 ASN A N 1
ATOM 1285 C CA . ASN A 1 167 ? -4.513 10.684 2.476 1.00 94.75 167 ASN A CA 1
ATOM 1286 C C . ASN A 1 167 ? -5.112 9.332 2.040 1.00 94.75 167 ASN A C 1
ATOM 1288 O O . ASN A 1 167 ? -5.343 9.079 0.856 1.00 94.75 167 ASN A O 1
ATOM 1292 N N . ILE A 1 168 ? -5.344 8.438 3.007 1.00 95.56 168 ILE A N 1
ATOM 1293 C CA . ILE A 1 168 ? -5.774 7.065 2.710 1.00 95.56 168 ILE A CA 1
ATOM 1294 C C . ILE A 1 168 ? -7.224 7.027 2.219 1.00 95.56 168 ILE A C 1
ATOM 1296 O O . ILE A 1 168 ? -7.511 6.278 1.288 1.00 95.56 168 ILE A O 1
ATOM 1300 N N . LEU A 1 169 ? -8.124 7.842 2.784 1.00 96.44 169 LEU A N 1
ATOM 1301 C CA . LEU A 1 169 ? -9.510 7.906 2.304 1.00 96.44 169 LEU A CA 1
ATOM 1302 C C . LEU A 1 169 ? -9.549 8.284 0.818 1.00 96.44 169 LEU A C 1
ATOM 1304 O O . LEU A 1 169 ? -10.201 7.606 0.025 1.00 96.44 169 LEU A O 1
ATOM 1308 N N . GLU A 1 170 ? -8.806 9.316 0.416 1.00 96.31 170 GLU A N 1
ATOM 1309 C CA . GLU A 1 170 ? -8.698 9.698 -0.994 1.00 96.31 170 GLU A CA 1
ATOM 1310 C C . GLU A 1 170 ? -8.124 8.572 -1.858 1.00 96.31 170 GLU A C 1
ATOM 1312 O O . GLU A 1 170 ? -8.633 8.331 -2.951 1.00 96.31 170 GLU A O 1
ATOM 1317 N N . ALA A 1 171 ? -7.113 7.843 -1.376 1.00 96.75 171 ALA A N 1
ATOM 1318 C CA . ALA A 1 171 ? -6.532 6.722 -2.114 1.00 96.75 171 ALA A CA 1
ATOM 1319 C C . ALA A 1 171 ? -7.536 5.580 -2.353 1.00 96.75 171 ALA A C 1
ATOM 1321 O O . ALA A 1 171 ? -7.432 4.891 -3.364 1.00 96.75 171 ALA A O 1
ATOM 1322 N N . PHE A 1 172 ? -8.531 5.399 -1.482 1.00 97.44 172 PHE A N 1
ATOM 1323 C CA . PHE A 1 172 ? -9.619 4.428 -1.663 1.00 97.44 172 PHE A CA 1
ATOM 1324 C C . PHE A 1 172 ? -10.858 4.990 -2.375 1.00 97.44 172 PHE A C 1
ATOM 1326 O O . PHE A 1 172 ? -11.767 4.229 -2.710 1.00 97.44 172 PHE A O 1
ATOM 1333 N N . SER A 1 173 ? -10.870 6.290 -2.678 1.00 96.94 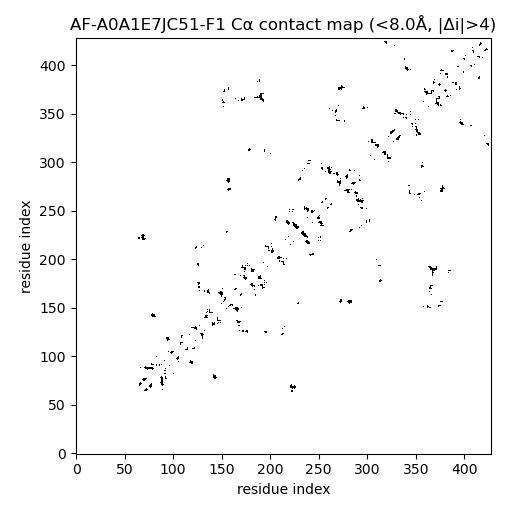173 SER A N 1
ATOM 1334 C CA . SER A 1 173 ? -12.004 7.001 -3.281 1.00 96.94 173 SER A CA 1
ATOM 1335 C C . SER A 1 173 ? -11.939 7.099 -4.812 1.00 96.94 173 SER A C 1
ATOM 1337 O O . SER A 1 173 ? -12.608 7.948 -5.395 1.00 96.94 173 SER A O 1
ATOM 1339 N N . PHE A 1 174 ? -11.144 6.266 -5.498 1.00 96.62 174 PHE A N 1
ATOM 1340 C CA . PHE A 1 174 ? -11.177 6.192 -6.970 1.00 96.62 174 PHE A CA 1
ATOM 1341 C C . PHE A 1 174 ? -12.306 5.309 -7.511 1.00 96.62 174 PHE A C 1
ATOM 1343 O O . PHE A 1 174 ? -12.632 5.394 -8.692 1.00 96.62 174 PHE A O 1
ATOM 1350 N N . ILE A 1 175 ? -12.928 4.491 -6.662 1.00 96.44 175 ILE A N 1
ATOM 1351 C CA . ILE A 1 175 ? -14.107 3.682 -6.986 1.00 96.44 175 ILE A CA 1
ATOM 1352 C C . ILE A 1 175 ? -15.189 3.897 -5.926 1.00 96.44 175 ILE A C 1
ATOM 1354 O O . ILE A 1 175 ? -14.897 4.283 -4.797 1.00 96.44 175 ILE A O 1
ATOM 1358 N N . ASN A 1 176 ? -16.443 3.630 -6.279 1.00 95.69 176 ASN A N 1
ATOM 1359 C CA . ASN A 1 176 ? -17.529 3.510 -5.304 1.00 95.69 176 ASN A CA 1
ATOM 1360 C C . ASN A 1 176 ? -17.725 2.046 -4.860 1.00 95.69 176 ASN A C 1
ATOM 1362 O O . ASN A 1 176 ? -17.080 1.135 -5.380 1.00 95.69 176 ASN A O 1
ATOM 1366 N N . GLU A 1 177 ? -18.675 1.800 -3.953 1.00 95.44 177 GLU A N 1
ATOM 1367 C CA . GLU A 1 177 ? -18.971 0.450 -3.442 1.00 95.44 177 GLU A CA 1
ATOM 1368 C C . GLU A 1 177 ? -19.413 -0.548 -4.529 1.00 95.44 177 GLU A C 1
ATOM 1370 O O . GLU A 1 177 ? -19.229 -1.753 -4.398 1.00 95.44 177 GLU A O 1
ATOM 1375 N N . THR A 1 178 ? -19.943 -0.077 -5.660 1.00 94.56 178 THR A N 1
ATOM 1376 C CA . THR A 1 178 ? -20.280 -0.968 -6.786 1.00 94.56 178 THR A CA 1
ATOM 1377 C C . THR A 1 178 ? -19.055 -1.394 -7.602 1.00 94.56 178 THR A C 1
ATOM 1379 O O . THR A 1 178 ? -19.189 -2.193 -8.522 1.00 94.56 178 THR A O 1
ATOM 1382 N N . GLY A 1 179 ? -17.867 -0.862 -7.294 1.00 93.06 179 GLY A N 1
ATOM 1383 C CA . GLY A 1 179 ? -16.639 -1.063 -8.063 1.00 93.06 179 GLY A CA 1
ATOM 1384 C C . GLY A 1 179 ? -16.519 -0.165 -9.298 1.00 93.06 179 GLY A C 1
ATOM 1385 O O . GLY A 1 179 ? -15.584 -0.324 -10.073 1.00 93.06 179 GLY A O 1
ATOM 1386 N N . THR A 1 180 ? -17.437 0.787 -9.492 1.00 91.94 180 THR A N 1
ATOM 1387 C CA . THR A 1 180 ? -17.383 1.720 -10.626 1.00 91.94 180 THR A CA 1
ATOM 1388 C C . THR A 1 180 ? -16.402 2.850 -10.325 1.00 91.94 180 THR A C 1
ATOM 1390 O O . THR A 1 180 ? -16.511 3.473 -9.265 1.00 91.94 180 THR A O 1
ATOM 1393 N N . SER A 1 181 ? -15.493 3.152 -11.260 1.00 91.75 181 SER A N 1
ATOM 1394 C CA . SER A 1 181 ? -14.593 4.307 -11.158 1.00 91.75 181 SER A CA 1
ATOM 1395 C C . SER A 1 181 ? -15.366 5.614 -10.993 1.00 91.75 181 SER A C 1
ATOM 1397 O O . SER A 1 181 ? -16.360 5.873 -11.676 1.00 91.75 181 SER A O 1
ATOM 1399 N N . VAL A 1 182 ? -14.888 6.458 -10.086 1.00 94.62 182 VAL A N 1
ATOM 1400 C CA . VAL A 1 182 ? -15.421 7.794 -9.821 1.00 94.62 182 VAL A CA 1
ATOM 1401 C C . VAL A 1 182 ? -14.332 8.837 -10.034 1.00 94.62 182 VAL A C 1
ATOM 1403 O O . VAL A 1 182 ? -13.141 8.554 -9.927 1.00 94.62 182 VAL A O 1
ATOM 1406 N N . SER A 1 183 ? -14.743 10.063 -10.363 1.00 95.25 183 SER A N 1
ATOM 1407 C CA . SER A 1 183 ? -13.799 11.164 -10.549 1.00 95.25 183 SER A CA 1
ATOM 1408 C C . SER A 1 183 ? -13.095 11.487 -9.233 1.00 95.25 183 SER A C 1
ATOM 1410 O O . SER A 1 183 ? -13.725 12.011 -8.317 1.00 95.25 183 SER A O 1
ATOM 1412 N N . ASN A 1 184 ? -11.788 11.254 -9.174 1.00 95.44 184 ASN A N 1
ATOM 1413 C CA . ASN A 1 184 ? -10.945 11.565 -8.026 1.00 95.44 184 ASN A CA 1
ATOM 1414 C C . ASN A 1 184 ? -9.530 11.933 -8.498 1.00 95.44 184 ASN A C 1
ATOM 1416 O O . ASN A 1 184 ? -9.065 11.432 -9.521 1.00 95.44 184 ASN A O 1
ATOM 1420 N N . CYS A 1 185 ? -8.858 12.853 -7.802 1.00 93.19 185 CYS A N 1
ATOM 1421 C CA . CYS A 1 185 ? -7.517 13.339 -8.162 1.00 93.19 185 CYS A CA 1
ATOM 1422 C C . CYS A 1 185 ? -7.341 13.721 -9.650 1.00 93.19 185 CYS A C 1
ATOM 1424 O O . CYS A 1 185 ? -6.293 13.481 -10.247 1.00 93.19 185 CYS A O 1
ATOM 1426 N N . GLY A 1 186 ? -8.381 14.281 -10.280 1.00 90.50 186 GLY A N 1
ATOM 1427 C CA . GLY A 1 186 ? -8.351 14.669 -11.696 1.00 90.50 186 GLY A CA 1
ATOM 1428 C C . GLY A 1 186 ? -8.400 13.509 -12.700 1.00 90.50 186 GLY A C 1
ATOM 1429 O O . GLY A 1 186 ? -8.220 13.747 -13.893 1.00 90.50 186 GLY A O 1
ATOM 1430 N N . SER A 1 187 ? -8.667 12.279 -12.255 1.00 90.38 187 SER A N 1
ATOM 1431 C CA . SER A 1 187 ? -8.841 11.108 -13.114 1.00 90.38 187 SER A CA 1
ATOM 1432 C C . SER A 1 187 ? -10.241 10.519 -12.984 1.00 90.38 187 SER A C 1
ATOM 1434 O O . SER A 1 187 ? -10.804 10.454 -11.895 1.00 90.38 187 SER A O 1
ATOM 1436 N N . MET A 1 188 ? -10.786 10.062 -14.111 1.00 90.19 188 MET A N 1
ATOM 1437 C CA . MET A 1 188 ? -12.019 9.266 -14.185 1.00 90.19 188 MET A CA 1
ATOM 1438 C C . MET A 1 188 ? -11.754 7.777 -14.457 1.00 90.19 188 MET A C 1
ATOM 1440 O O . MET A 1 188 ? -12.698 7.002 -14.567 1.00 90.19 188 MET A O 1
ATOM 1444 N N . TYR A 1 189 ? -10.480 7.400 -14.589 1.00 86.31 189 TYR A N 1
ATOM 1445 C CA . TYR A 1 189 ? -10.023 6.037 -14.887 1.00 86.31 189 TYR A CA 1
ATOM 1446 C C . TYR A 1 189 ? -9.264 5.413 -13.715 1.00 86.31 189 TYR A C 1
ATOM 1448 O O . TYR A 1 189 ? -8.790 4.285 -13.807 1.00 86.31 189 TYR A O 1
ATOM 1456 N N . GLY A 1 190 ? -9.110 6.159 -12.620 1.00 91.00 190 GLY A N 1
ATOM 1457 C CA . GLY A 1 190 ? -8.454 5.649 -11.432 1.00 91.00 190 GLY A CA 1
ATOM 1458 C C . GLY A 1 190 ? -9.178 4.432 -10.867 1.00 91.00 190 GLY A C 1
ATOM 1459 O O . GLY A 1 190 ? -10.380 4.227 -11.075 1.00 91.00 190 GLY A O 1
ATOM 1460 N N . THR A 1 191 ? -8.429 3.632 -10.123 1.00 92.69 191 THR A N 1
ATOM 1461 C CA . THR A 1 191 ? -8.956 2.481 -9.397 1.00 92.69 191 THR A CA 1
ATOM 1462 C C . THR A 1 191 ? -8.323 2.392 -8.015 1.00 92.69 191 THR A C 1
ATOM 1464 O O . THR A 1 191 ? -7.216 2.882 -7.789 1.00 92.69 191 THR A O 1
ATOM 1467 N N . SER A 1 192 ? -9.020 1.724 -7.102 1.00 96.50 192 SER A N 1
ATOM 1468 C CA . SER A 1 192 ? -8.528 1.357 -5.772 1.00 96.50 192 SER A CA 1
ATOM 1469 C C . SER A 1 192 ? -8.770 -0.129 -5.540 1.00 96.50 192 SER A C 1
ATOM 1471 O O . SER A 1 192 ? -9.588 -0.742 -6.232 1.00 96.50 192 SER A O 1
ATOM 1473 N N . HIS A 1 193 ? -8.080 -0.720 -4.569 1.00 95.94 193 HIS A N 1
ATOM 1474 C CA . HIS A 1 193 ? -8.526 -2.005 -4.047 1.00 95.94 193 HIS A CA 1
ATOM 1475 C C . HIS A 1 193 ? -9.942 -1.844 -3.474 1.00 95.94 193 HIS A C 1
ATOM 1477 O O . HIS A 1 193 ? -10.220 -0.899 -2.730 1.00 95.94 193 HIS A O 1
ATOM 1483 N N . LYS A 1 194 ? -10.849 -2.755 -3.838 1.00 96.62 194 LYS A N 1
ATOM 1484 C CA . LYS A 1 194 ? -12.217 -2.747 -3.317 1.00 96.62 194 LYS A CA 1
ATOM 1485 C C . LYS A 1 194 ? -12.243 -3.417 -1.952 1.00 96.62 194 LYS A C 1
ATOM 1487 O O . LYS A 1 194 ? -11.928 -4.599 -1.832 1.00 96.62 194 LYS A O 1
ATOM 1492 N N . LEU A 1 195 ? -12.619 -2.655 -0.933 1.00 97.56 195 LEU A N 1
ATOM 1493 C CA . LEU A 1 195 ? -12.531 -3.081 0.459 1.00 97.56 195 LEU A CA 1
ATOM 1494 C C . LEU A 1 195 ? -13.477 -4.246 0.777 1.00 97.56 195 LEU A C 1
ATOM 1496 O O . LEU A 1 195 ? -13.047 -5.186 1.437 1.00 97.56 195 LEU A O 1
ATOM 1500 N N . THR A 1 196 ? -14.694 -4.261 0.231 1.00 97.00 196 THR A N 1
ATOM 1501 C CA . THR A 1 196 ? -15.602 -5.415 0.364 1.00 97.00 196 THR A CA 1
ATOM 1502 C C . THR A 1 196 ? -15.035 -6.673 -0.292 1.00 97.00 196 THR A C 1
ATOM 1504 O O . THR A 1 196 ? -15.138 -7.747 0.283 1.00 97.00 196 THR A O 1
ATOM 1507 N N . ASP A 1 197 ? -14.367 -6.563 -1.450 1.00 96.50 197 ASP A N 1
ATOM 1508 C CA . ASP A 1 197 ? -13.760 -7.738 -2.101 1.00 96.50 197 ASP A CA 1
ATOM 1509 C C . ASP A 1 197 ? -12.627 -8.312 -1.228 1.00 96.50 197 ASP A C 1
ATOM 1511 O O . ASP A 1 197 ? -12.471 -9.529 -1.129 1.00 96.50 197 ASP A O 1
ATOM 1515 N N . ILE A 1 198 ? -11.863 -7.442 -0.550 1.00 97.06 198 ILE A N 1
ATOM 1516 C CA . ILE A 1 198 ? -10.852 -7.852 0.435 1.00 97.06 198 ILE A CA 1
ATOM 1517 C C . ILE A 1 198 ? -11.515 -8.518 1.644 1.00 97.06 198 ILE A C 1
ATOM 1519 O O . ILE A 1 198 ? -11.086 -9.601 2.037 1.00 97.06 198 ILE A O 1
ATOM 1523 N N . GLN A 1 199 ? -12.547 -7.899 2.226 1.00 96.62 199 GLN A N 1
ATOM 1524 C CA . GLN 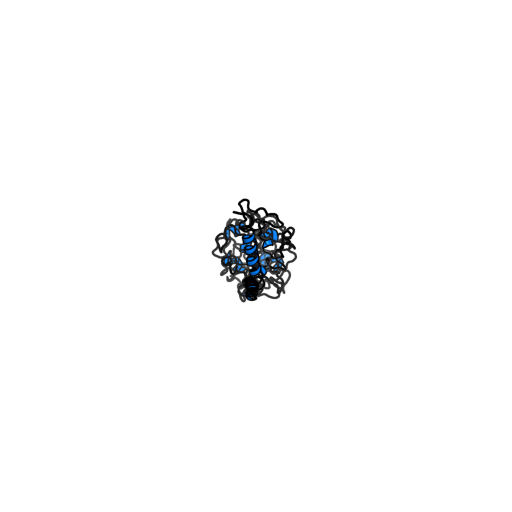A 1 199 ? -13.262 -8.431 3.390 1.00 96.62 199 GLN A CA 1
ATOM 1525 C C . GLN A 1 199 ? -13.845 -9.821 3.099 1.00 96.62 199 GLN A C 1
ATOM 1527 O O . GLN A 1 199 ? -13.643 -10.753 3.880 1.00 96.62 199 GLN A O 1
ATOM 1532 N N . ASP A 1 200 ? -14.497 -9.980 1.948 1.00 96.06 200 ASP A N 1
ATOM 1533 C CA . ASP A 1 200 ? -15.060 -11.250 1.496 1.00 96.06 200 ASP A CA 1
ATOM 1534 C C . ASP A 1 200 ? -13.971 -12.308 1.285 1.00 96.06 200 ASP A C 1
ATOM 1536 O O . ASP A 1 200 ? -14.151 -13.472 1.646 1.00 96.06 200 ASP A O 1
ATOM 1540 N N . PHE A 1 201 ? -12.824 -11.918 0.719 1.00 95.94 201 PHE A N 1
ATOM 1541 C CA . PHE A 1 201 ? -11.720 -12.842 0.475 1.00 95.94 201 PHE A CA 1
ATOM 1542 C C . PHE A 1 201 ? -11.102 -13.367 1.774 1.00 95.94 201 PHE A C 1
ATOM 1544 O O . PHE A 1 201 ? -10.852 -14.572 1.887 1.00 95.94 201 PHE A O 1
ATOM 1551 N N . ILE A 1 202 ? -10.845 -12.484 2.743 1.00 95.38 202 ILE A N 1
ATOM 1552 C CA . ILE A 1 202 ? -10.190 -12.857 4.004 1.00 95.38 202 ILE A CA 1
ATOM 1553 C C . ILE A 1 202 ? -11.139 -13.571 4.969 1.00 95.38 202 ILE A C 1
ATOM 1555 O O . ILE A 1 202 ? -10.664 -14.298 5.837 1.00 95.38 202 ILE A O 1
ATOM 1559 N N . ALA A 1 203 ? -12.458 -13.403 4.846 1.00 95.69 203 ALA A N 1
ATOM 1560 C CA . ALA A 1 203 ? -13.425 -14.000 5.761 1.00 95.69 203 ALA A CA 1
ATOM 1561 C C . ALA A 1 203 ? -13.250 -15.529 5.874 1.00 95.69 203 ALA A C 1
ATOM 1563 O O . ALA A 1 203 ? -13.356 -16.277 4.901 1.00 95.69 203 ALA A O 1
ATOM 1564 N N . GLY A 1 204 ? -12.986 -16.013 7.092 1.00 93.69 204 GLY A N 1
ATOM 1565 C CA . GLY A 1 204 ? -12.727 -17.429 7.370 1.00 93.69 204 GLY A CA 1
ATOM 1566 C C . GLY A 1 204 ? -11.297 -17.896 7.069 1.00 93.69 204 GLY A C 1
ATOM 1567 O O . GLY A 1 204 ? -10.999 -19.077 7.257 1.00 93.69 204 GLY A O 1
ATOM 1568 N N . ARG A 1 205 ? -10.402 -17.002 6.639 1.00 93.12 205 ARG A N 1
ATOM 1569 C CA . ARG A 1 205 ? -8.968 -17.258 6.445 1.00 93.12 205 ARG A CA 1
ATOM 1570 C C . ARG A 1 205 ? -8.171 -16.627 7.574 1.00 93.12 205 ARG A C 1
ATOM 1572 O O . ARG A 1 205 ? -8.547 -15.582 8.082 1.00 93.12 205 ARG A O 1
ATOM 1579 N N . TRP A 1 206 ? -7.069 -17.264 7.965 1.00 91.88 206 TRP A N 1
ATOM 1580 C CA . TRP A 1 206 ? -6.036 -16.671 8.833 1.00 91.88 206 TRP A CA 1
ATOM 1581 C C . TRP A 1 206 ? -6.530 -16.010 10.137 1.00 91.88 206 TRP A C 1
ATOM 1583 O O . TRP A 1 206 ? -5.879 -15.126 10.676 1.00 91.88 206 TRP A O 1
ATOM 1593 N N . GLY A 1 207 ? -7.674 -16.457 10.665 1.00 88.38 207 GLY A N 1
ATOM 1594 C CA . GLY A 1 207 ? -8.282 -15.900 11.878 1.00 88.38 207 GLY A CA 1
ATOM 1595 C C . GLY A 1 207 ? -9.262 -14.741 11.652 1.00 88.38 207 GLY A C 1
ATOM 1596 O O . GLY A 1 207 ? -9.900 -14.316 12.612 1.00 88.38 207 GLY A O 1
ATOM 1597 N N . TYR A 1 208 ? -9.449 -14.273 10.416 1.00 92.12 208 TYR A N 1
ATOM 1598 C CA . TYR A 1 208 ? -10.436 -13.248 10.087 1.00 92.12 208 TYR A CA 1
ATOM 1599 C C . TYR A 1 208 ? -11.859 -13.810 10.026 1.00 92.12 208 TYR A C 1
ATOM 1601 O O . TYR A 1 208 ? -12.117 -14.953 9.637 1.00 92.12 208 TYR A O 1
ATOM 1609 N N . THR A 1 209 ? -12.809 -12.954 10.373 1.00 92.31 209 THR A N 1
ATOM 1610 C CA . THR A 1 209 ? -14.254 -13.188 10.288 1.00 92.31 209 THR A CA 1
ATOM 1611 C C . THR A 1 209 ? -14.878 -12.276 9.233 1.00 92.31 209 THR A C 1
ATOM 1613 O O . THR A 1 209 ? -14.241 -11.333 8.771 1.00 92.31 209 THR A O 1
ATOM 1616 N N . ALA A 1 210 ? -16.146 -12.516 8.889 1.00 92.94 210 ALA A N 1
ATOM 1617 C CA . ALA A 1 210 ? -16.900 -11.624 8.001 1.00 92.94 210 ALA A CA 1
ATOM 1618 C C . ALA A 1 210 ? -17.004 -10.182 8.540 1.00 92.94 210 ALA A C 1
ATOM 1620 O O . ALA A 1 210 ? -17.140 -9.247 7.765 1.00 92.94 210 ALA A O 1
ATOM 1621 N N . ASP A 1 211 ? -16.880 -9.998 9.859 1.00 90.44 211 ASP A N 1
ATOM 1622 C CA . ASP A 1 211 ? -16.930 -8.685 10.509 1.00 90.44 211 ASP A CA 1
ATOM 1623 C C . ASP A 1 211 ? -15.552 -8.006 10.605 1.00 90.44 211 ASP A C 1
ATOM 1625 O O . ASP A 1 211 ? -15.439 -6.912 11.160 1.00 90.44 211 ASP A O 1
ATOM 1629 N N . SER A 1 212 ? -14.481 -8.650 10.128 1.00 92.50 212 SER A N 1
ATOM 1630 C CA . SER A 1 212 ? -13.125 -8.094 10.196 1.00 92.50 212 SER A CA 1
ATOM 1631 C C . SER A 1 212 ? -12.977 -6.890 9.272 1.00 92.50 212 SER A C 1
ATOM 1633 O O . SER A 1 212 ? -13.524 -6.864 8.171 1.00 92.50 212 SER A O 1
ATOM 1635 N N . ASN A 1 213 ? -12.225 -5.880 9.716 1.00 94.69 213 ASN A N 1
ATOM 1636 C CA . ASN A 1 213 ? -11.973 -4.698 8.899 1.00 94.69 213 ASN A CA 1
ATOM 1637 C C . ASN A 1 213 ? -11.030 -5.056 7.732 1.00 94.69 213 ASN A C 1
ATOM 1639 O O . ASN A 1 213 ? -9.959 -5.612 7.976 1.00 94.69 213 ASN A O 1
ATOM 1643 N N . PRO A 1 214 ? -11.346 -4.718 6.475 1.00 96.50 214 PRO A N 1
ATOM 1644 C CA . PRO A 1 214 ? -10.466 -5.044 5.354 1.00 96.50 214 PRO A CA 1
ATOM 1645 C C . PRO A 1 214 ? -9.098 -4.348 5.434 1.00 96.50 214 PRO A C 1
ATOM 1647 O O . PRO A 1 214 ? -8.101 -4.909 4.987 1.00 96.50 214 PRO A O 1
ATOM 1650 N N . CYS A 1 215 ? -9.003 -3.172 6.067 1.00 96.06 215 CYS A N 1
ATOM 1651 C CA . CYS A 1 215 ? -7.724 -2.487 6.268 1.00 96.06 215 CYS A CA 1
ATOM 1652 C C . CYS A 1 215 ? -6.776 -3.289 7.172 1.00 96.06 215 CYS A C 1
ATOM 1654 O O . CYS A 1 215 ? -5.560 -3.257 6.965 1.00 96.06 215 CYS A O 1
ATOM 1656 N N . ILE A 1 216 ? -7.317 -4.031 8.151 1.00 93.31 216 ILE A N 1
ATOM 1657 C CA . ILE A 1 216 ? -6.480 -4.781 9.095 1.00 93.31 216 ILE A CA 1
ATOM 1658 C C . ILE A 1 216 ? -5.889 -6.054 8.498 1.00 93.31 216 ILE A C 1
ATOM 1660 O O . ILE A 1 216 ? -4.980 -6.619 9.090 1.00 93.31 216 ILE A O 1
ATOM 1664 N N . ALA A 1 217 ? -6.339 -6.474 7.310 1.00 92.31 217 ALA A N 1
ATOM 1665 C CA . ALA A 1 217 ? -5.695 -7.558 6.574 1.00 92.31 217 ALA A CA 1
ATOM 1666 C C . ALA A 1 217 ? -4.236 -7.224 6.234 1.00 92.31 217 ALA A C 1
ATOM 1668 O O . ALA A 1 217 ? -3.366 -8.084 6.268 1.00 92.31 217 ALA A O 1
ATOM 1669 N N . CYS A 1 218 ? -3.981 -5.955 5.911 1.00 94.06 218 CYS A N 1
ATOM 1670 C CA . CYS A 1 218 ? -2.673 -5.461 5.484 1.00 94.06 218 CYS A CA 1
ATOM 1671 C C . CYS A 1 218 ? -1.912 -4.755 6.615 1.00 94.06 218 CYS A C 1
ATOM 1673 O O . CYS A 1 218 ? -0.684 -4.648 6.576 1.00 94.06 218 CYS A O 1
ATOM 1675 N N . HIS A 1 219 ? -2.647 -4.234 7.601 1.00 94.12 219 HIS A N 1
ATOM 1676 C CA . HIS A 1 219 ? -2.106 -3.400 8.664 1.00 94.12 219 HIS A CA 1
ATOM 1677 C C . HIS A 1 219 ? -2.638 -3.827 10.027 1.00 94.12 219 HIS A C 1
ATOM 1679 O O . HIS A 1 219 ? -3.769 -3.511 10.376 1.00 94.12 219 HIS A O 1
ATOM 1685 N N . ASP A 1 220 ? -1.813 -4.449 10.862 1.00 92.25 220 ASP A N 1
ATOM 1686 C CA . ASP A 1 220 ? -2.169 -4.602 12.270 1.00 92.25 220 ASP A CA 1
ATOM 1687 C C . ASP A 1 220 ? -1.945 -3.269 13.009 1.00 92.25 220 ASP A C 1
ATOM 1689 O O . ASP A 1 220 ? -0.785 -2.866 13.210 1.00 92.25 220 ASP A O 1
ATOM 1693 N N . PRO A 1 221 ? -3.013 -2.576 13.455 1.00 92.00 221 PRO A N 1
ATOM 1694 C CA . PRO A 1 221 ? -2.886 -1.322 14.183 1.00 92.00 221 PRO A CA 1
ATOM 1695 C C . PRO A 1 221 ? -2.144 -1.475 15.516 1.00 92.00 221 PRO A C 1
ATOM 1697 O O . PRO A 1 221 ? -1.692 -0.466 16.054 1.00 92.00 221 PRO A O 1
ATOM 1700 N N . HIS A 1 222 ? -1.992 -2.693 16.041 1.00 90.69 222 HIS A N 1
ATOM 1701 C CA . HIS A 1 222 ? -1.286 -2.953 17.290 1.00 90.69 222 HIS A CA 1
ATOM 1702 C C . HIS A 1 222 ? 0.214 -3.217 17.127 1.00 90.69 222 HIS A C 1
ATOM 1704 O O . HIS A 1 222 ? 0.928 -3.294 18.129 1.00 90.69 222 HIS A O 1
ATOM 1710 N N . ARG A 1 223 ? 0.718 -3.352 15.895 1.00 90.75 223 ARG A N 1
ATOM 1711 C CA . ARG A 1 223 ? 2.109 -3.773 15.626 1.00 90.75 223 ARG A CA 1
ATOM 1712 C C . ARG A 1 223 ? 2.810 -2.931 14.587 1.00 90.75 223 ARG A C 1
ATOM 1714 O O . ARG A 1 223 ? 3.974 -2.579 14.782 1.00 90.75 223 ARG A O 1
ATOM 1721 N N . THR A 1 224 ? 2.113 -2.634 13.494 1.00 92.81 224 THR A N 1
ATOM 1722 C CA . THR A 1 224 ? 2.702 -1.943 12.349 1.00 92.81 224 THR A CA 1
ATOM 1723 C C . THR A 1 224 ? 3.286 -0.608 12.775 1.00 92.81 224 THR A C 1
ATOM 1725 O O . THR A 1 224 ? 2.762 0.088 13.649 1.00 92.81 224 THR A O 1
ATOM 1728 N N . LYS A 1 225 ? 4.432 -0.263 12.195 1.00 91.69 225 LYS A N 1
ATOM 1729 C CA . LYS A 1 225 ? 5.204 0.924 12.554 1.00 91.69 225 LYS A CA 1
ATOM 1730 C C . LYS A 1 225 ? 5.219 1.910 11.402 1.00 91.69 225 LYS A C 1
ATOM 1732 O O . LYS A 1 225 ? 5.181 1.550 10.229 1.00 91.69 225 LYS A O 1
ATOM 1737 N N . ARG A 1 226 ? 5.308 3.192 11.748 1.00 87.69 226 ARG A N 1
ATOM 1738 C CA . ARG A 1 226 ? 5.320 4.275 10.768 1.00 87.69 226 ARG A CA 1
ATOM 1739 C C . ARG A 1 226 ? 6.553 4.160 9.879 1.00 87.69 226 ARG A C 1
ATOM 1741 O O . ARG A 1 226 ? 7.671 4.232 10.379 1.00 87.69 226 ARG A O 1
ATOM 1748 N N . ASP A 1 227 ? 6.350 4.110 8.566 1.00 87.50 227 ASP A N 1
ATOM 1749 C CA . ASP A 1 227 ? 7.446 4.211 7.608 1.00 87.50 227 ASP A CA 1
ATOM 1750 C C . ASP A 1 227 ? 7.586 5.632 7.048 1.00 87.50 227 ASP A C 1
ATOM 1752 O O . ASP A 1 227 ? 6.812 6.092 6.199 1.00 87.50 227 ASP A O 1
ATOM 1756 N N . SER A 1 228 ? 8.603 6.354 7.518 1.00 79.12 228 SER A N 1
ATOM 1757 C CA . SER A 1 228 ? 8.868 7.720 7.068 1.00 79.12 228 SER A CA 1
ATOM 1758 C C . SER A 1 228 ? 9.412 7.800 5.636 1.00 79.12 228 SER A C 1
ATOM 1760 O O . SER A 1 228 ? 9.380 8.889 5.068 1.00 79.12 228 SER A O 1
ATOM 1762 N N . HIS A 1 229 ? 9.870 6.683 5.048 1.00 80.44 229 HIS A N 1
ATOM 1763 C CA . HIS A 1 229 ? 10.569 6.642 3.752 1.00 80.44 229 HIS A CA 1
ATOM 1764 C C . HIS A 1 229 ? 11.756 7.621 3.686 1.00 80.44 229 HIS A C 1
ATOM 1766 O O . HIS A 1 229 ? 12.118 8.131 2.629 1.00 80.44 229 HIS A O 1
ATOM 1772 N N . THR A 1 230 ? 12.357 7.904 4.843 1.00 77.69 230 THR A N 1
ATOM 1773 C CA . THR A 1 230 ? 13.545 8.747 4.961 1.00 77.69 230 THR A CA 1
ATOM 1774 C C . THR A 1 230 ? 14.764 7.854 5.127 1.00 77.69 230 THR A C 1
ATOM 1776 O O . THR A 1 230 ? 14.711 6.845 5.836 1.00 77.69 230 THR A O 1
ATOM 1779 N N . TYR A 1 231 ? 15.872 8.229 4.489 1.00 78.88 231 TYR A N 1
ATOM 1780 C CA . TYR A 1 231 ? 17.136 7.512 4.610 1.00 78.88 231 TYR A CA 1
ATOM 1781 C C . TYR A 1 231 ? 17.519 7.261 6.075 1.00 78.88 231 TYR A C 1
ATOM 1783 O O . TYR A 1 231 ? 17.510 8.176 6.901 1.00 78.88 231 TYR A O 1
ATOM 1791 N N . GLY A 1 232 ? 17.839 6.005 6.397 1.00 71.69 232 GLY A N 1
ATOM 1792 C CA . GLY A 1 232 ? 18.214 5.576 7.748 1.00 71.69 232 GLY A CA 1
ATOM 1793 C C . GLY A 1 232 ? 17.068 5.557 8.770 1.00 71.69 232 GLY A C 1
ATOM 1794 O O . GLY A 1 232 ? 17.302 5.217 9.927 1.00 71.69 232 GLY A O 1
ATOM 1795 N N . SER A 1 233 ? 15.836 5.895 8.374 1.00 75.12 233 SER A N 1
ATOM 1796 C CA . SER A 1 233 ? 14.650 5.878 9.236 1.00 75.12 233 SER A CA 1
ATOM 1797 C C . SER A 1 233 ? 13.475 5.218 8.517 1.00 75.12 233 SER A C 1
ATOM 1799 O O . SER A 1 233 ? 12.603 5.870 7.934 1.00 75.12 233 SER A O 1
ATOM 1801 N N . ARG A 1 234 ? 13.464 3.886 8.559 1.00 85.69 234 ARG A N 1
ATOM 1802 C CA . ARG A 1 234 ? 12.417 3.051 7.970 1.00 85.69 234 ARG A CA 1
ATOM 1803 C C . ARG A 1 234 ? 11.648 2.332 9.063 1.00 85.69 234 ARG A C 1
ATOM 1805 O O . ARG A 1 234 ? 12.225 1.933 10.071 1.00 85.69 234 ARG A O 1
ATOM 1812 N N . GLY A 1 235 ? 10.344 2.234 8.855 1.00 86.31 235 GLY A N 1
ATOM 1813 C CA . GLY A 1 235 ? 9.454 1.432 9.684 1.00 86.31 235 GLY A CA 1
ATOM 1814 C C . GLY A 1 235 ? 8.983 0.194 8.936 1.00 86.31 235 GLY A C 1
ATOM 1815 O O . GLY A 1 235 ? 9.452 -0.099 7.837 1.00 86.31 235 GLY A O 1
ATOM 1816 N N . TRP A 1 236 ? 8.016 -0.484 9.540 1.00 91.81 236 TRP A N 1
ATOM 1817 C CA . TRP A 1 236 ? 7.447 -1.740 9.061 1.00 91.81 236 TRP A CA 1
ATOM 1818 C C . TRP A 1 236 ? 5.937 -1.543 8.951 1.00 91.81 236 TRP A C 1
ATOM 1820 O O . TRP A 1 236 ? 5.212 -1.741 9.929 1.00 91.81 236 TRP A O 1
ATOM 1830 N N . PRO A 1 237 ? 5.465 -0.990 7.822 1.00 92.00 237 PRO A N 1
ATOM 1831 C CA . PRO A 1 237 ? 4.106 -0.477 7.733 1.00 92.00 237 PRO A CA 1
ATOM 1832 C C . PRO A 1 237 ? 3.068 -1.580 7.535 1.00 92.00 237 PRO A C 1
ATOM 1834 O O . PRO A 1 237 ? 1.882 -1.292 7.643 1.00 92.00 237 PRO A O 1
ATOM 1837 N N . VAL A 1 238 ? 3.489 -2.811 7.246 1.00 94.81 238 VAL A N 1
ATOM 1838 C CA . VAL A 1 238 ? 2.613 -3.932 6.901 1.00 94.81 238 VAL A CA 1
ATOM 1839 C C . VAL A 1 238 ? 2.801 -5.100 7.860 1.00 94.81 238 VAL A C 1
ATOM 1841 O O . VAL A 1 238 ? 3.876 -5.287 8.431 1.00 94.81 238 VAL A O 1
ATOM 1844 N N . SER A 1 239 ? 1.744 -5.884 8.017 1.00 93.81 239 SER A N 1
ATOM 1845 C CA . SER A 1 239 ? 1.773 -7.213 8.622 1.00 93.81 239 SER A CA 1
ATOM 1846 C C . SER A 1 239 ? 1.113 -8.193 7.664 1.00 93.81 239 SER A C 1
ATOM 1848 O O . SER A 1 239 ? 0.143 -7.843 6.991 1.00 93.81 239 SER A O 1
ATOM 1850 N N . ARG A 1 240 ? 1.654 -9.404 7.552 1.00 93.25 240 ARG A N 1
ATOM 1851 C CA . ARG A 1 240 ? 1.195 -10.371 6.548 1.00 93.25 240 ARG A CA 1
ATOM 1852 C C . ARG A 1 240 ? -0.189 -10.915 6.886 1.00 93.25 240 ARG A C 1
ATOM 1854 O O . ARG A 1 240 ? -0.316 -11.469 7.976 1.00 93.25 240 ARG A O 1
ATOM 1861 N N . PRO A 1 241 ? -1.188 -10.857 5.981 1.00 91.50 241 PRO A N 1
ATOM 1862 C CA . PRO A 1 241 ? -2.510 -11.423 6.238 1.00 91.50 241 PRO A CA 1
ATOM 1863 C C . PRO A 1 241 ? -2.446 -12.861 6.764 1.00 91.50 241 PRO A C 1
ATOM 1865 O O . PRO A 1 241 ? -3.159 -13.211 7.705 1.00 91.50 241 PRO A O 1
ATOM 1868 N N . SER A 1 242 ? -1.547 -13.693 6.216 1.00 90.88 242 SER A N 1
ATOM 1869 C CA . SER A 1 242 ? -1.433 -15.091 6.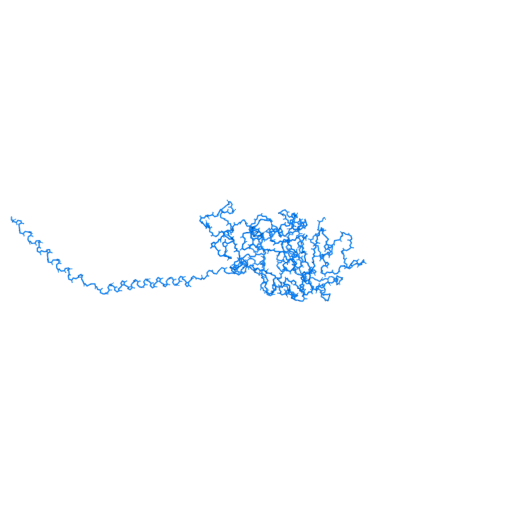646 1.00 90.88 242 SER A CA 1
ATOM 1870 C C . SER A 1 242 ? -0.873 -15.283 8.055 1.00 90.88 242 SER A C 1
ATOM 1872 O O . SER A 1 242 ? -1.105 -16.324 8.673 1.00 90.88 242 SER A O 1
ATOM 1874 N N . GLY A 1 243 ? -0.173 -14.273 8.570 1.00 87.44 243 GLY A N 1
ATOM 1875 C CA . GLY A 1 243 ? 0.471 -14.271 9.878 1.00 87.44 243 GLY A CA 1
ATOM 1876 C C . GLY A 1 243 ? -0.424 -13.836 11.037 1.00 87.44 243 GLY A C 1
ATOM 1877 O O . GLY A 1 243 ? -0.047 -13.981 12.199 1.00 87.44 243 GLY A O 1
ATOM 1878 N N . HIS A 1 244 ? -1.636 -13.337 10.763 1.00 83.81 244 HIS A N 1
ATOM 1879 C CA . HIS A 1 244 ? -2.551 -12.854 11.813 1.00 83.81 244 HIS A CA 1
ATOM 1880 C C . HIS A 1 244 ? -3.189 -13.979 12.634 1.00 83.81 244 HIS A C 1
ATOM 1882 O O . HIS A 1 244 ? -3.725 -13.724 13.713 1.00 83.81 244 HIS A O 1
ATOM 1888 N N . ALA A 1 245 ? -3.081 -15.229 12.175 1.00 78.38 245 ALA A N 1
ATOM 1889 C CA . ALA A 1 245 ? -3.571 -16.389 12.913 1.00 78.38 245 ALA A CA 1
ATOM 1890 C C . ALA A 1 245 ? -2.828 -16.603 14.245 1.00 78.38 245 ALA A C 1
ATOM 1892 O O . ALA A 1 245 ? -3.401 -17.164 15.183 1.00 78.38 245 ALA A O 1
ATOM 1893 N N . ASP A 1 246 ? -1.569 -16.164 14.342 1.00 77.12 246 ASP A N 1
ATOM 1894 C CA . ASP A 1 246 ? -0.798 -16.210 15.581 1.00 77.12 246 ASP A CA 1
ATOM 1895 C C . ASP A 1 246 ? -0.846 -14.856 16.290 1.00 77.12 246 ASP A C 1
ATOM 1897 O O . ASP A 1 246 ? -0.102 -13.922 15.985 1.00 77.12 246 ASP A O 1
ATOM 1901 N N . THR A 1 247 ? -1.704 -14.764 17.306 1.00 72.19 247 THR A N 1
ATOM 1902 C CA . THR A 1 247 ? -1.871 -13.518 18.053 1.00 72.19 247 THR A CA 1
ATOM 1903 C C . THR A 1 247 ? -0.714 -13.175 18.990 1.00 72.19 247 THR A C 1
ATOM 1905 O O . THR A 1 247 ? -0.738 -12.138 19.651 1.00 72.19 247 THR A O 1
ATOM 1908 N N . SER A 1 248 ? 0.277 -14.059 19.122 1.00 68.31 248 SER A N 1
ATOM 1909 C CA . SER A 1 248 ? 1.470 -13.808 19.932 1.00 68.31 248 SER A CA 1
ATOM 1910 C C . SER A 1 248 ? 2.558 -13.066 19.154 1.00 68.31 248 SER A C 1
ATOM 1912 O O . SER A 1 248 ? 3.357 -12.340 19.755 1.00 68.31 248 SER A O 1
ATOM 1914 N N . THR A 1 249 ? 2.559 -13.203 17.828 1.00 68.50 249 THR A N 1
ATOM 1915 C CA . THR A 1 249 ? 3.526 -12.573 16.925 1.00 68.50 249 THR A CA 1
ATOM 1916 C C . THR A 1 249 ? 2.888 -11.468 16.095 1.00 68.50 249 THR A C 1
ATOM 1918 O O . THR A 1 249 ? 3.556 -10.457 15.875 1.00 68.50 249 THR A O 1
ATOM 1921 N N . TRP A 1 250 ? 1.612 -11.617 15.702 1.00 74.88 250 TRP A N 1
ATOM 1922 C CA . TRP A 1 250 ? 0.886 -10.672 14.843 1.00 74.88 250 TRP A CA 1
ATOM 1923 C C . TRP A 1 250 ? 1.755 -10.209 13.651 1.00 74.88 250 TRP A C 1
ATOM 1925 O O . TRP A 1 250 ? 1.854 -9.014 13.370 1.00 74.88 250 TRP A O 1
ATOM 1935 N N . GLU A 1 251 ? 2.458 -11.187 13.059 1.00 84.69 251 GLU A N 1
ATOM 1936 C CA . GLU A 1 251 ? 3.563 -11.116 12.082 1.00 84.69 251 GLU A CA 1
ATOM 1937 C C . GLU A 1 251 ? 3.743 -9.737 11.429 1.00 84.69 251 GLU A C 1
ATOM 1939 O O . GLU A 1 251 ? 3.131 -9.413 10.408 1.00 84.69 251 GLU A O 1
ATOM 1944 N N . LEU A 1 252 ? 4.596 -8.915 12.049 1.00 92.00 252 LEU A N 1
ATOM 1945 C CA . LEU A 1 252 ? 5.131 -7.719 11.405 1.00 92.00 252 LEU A CA 1
ATOM 1946 C C . LEU A 1 252 ? 5.965 -8.174 10.200 1.00 92.00 252 LEU A C 1
ATOM 1948 O O . LEU A 1 252 ? 6.507 -9.272 10.237 1.00 92.00 252 LEU A O 1
ATOM 1952 N N . TRP A 1 253 ? 5.987 -7.387 9.120 1.00 94.56 253 TRP A N 1
ATOM 1953 C CA . TRP A 1 253 ? 6.694 -7.794 7.909 1.00 94.56 253 TRP A CA 1
ATOM 1954 C C . TRP A 1 253 ? 7.680 -6.743 7.413 1.00 94.56 253 TRP A C 1
ATOM 1956 O O . TRP A 1 253 ? 7.377 -5.549 7.257 1.00 94.56 253 TRP A O 1
ATOM 1966 N N . GLY A 1 254 ? 8.881 -7.221 7.118 1.00 93.81 254 GLY A N 1
ATOM 1967 C CA . GLY A 1 254 ? 10.048 -6.431 6.787 1.00 93.81 254 GLY A CA 1
ATOM 1968 C C . GLY A 1 254 ? 10.888 -6.067 8.007 1.00 93.81 254 GLY A C 1
ATOM 1969 O O . GLY A 1 254 ? 11.783 -5.233 7.855 1.00 93.81 254 GLY A O 1
ATOM 1970 N N . ASP A 1 255 ? 10.615 -6.575 9.206 1.00 91.75 255 ASP A N 1
ATOM 1971 C CA . ASP A 1 255 ? 11.471 -6.356 10.377 1.00 91.75 255 ASP A CA 1
ATOM 1972 C C . ASP A 1 255 ? 12.669 -7.293 10.440 1.00 91.75 255 ASP A C 1
ATOM 1974 O O . ASP A 1 255 ? 13.678 -6.909 11.041 1.00 91.75 255 ASP A O 1
ATOM 1978 N N . ASP A 1 256 ? 12.639 -8.391 9.687 1.00 92.38 256 ASP A N 1
ATOM 1979 C CA . ASP A 1 256 ? 13.786 -9.276 9.524 1.00 92.38 256 ASP A CA 1
ATOM 1980 C C . ASP A 1 256 ? 14.551 -9.065 8.197 1.00 92.38 256 ASP A C 1
ATOM 1982 O O . ASP A 1 256 ? 13.981 -8.648 7.182 1.00 92.38 256 ASP A O 1
ATOM 1986 N N . PRO A 1 257 ? 15.872 -9.350 8.161 1.00 91.81 257 PRO A N 1
ATOM 1987 C CA . PRO A 1 257 ? 16.680 -9.233 6.941 1.00 91.81 257 PRO A CA 1
ATOM 1988 C C . PRO A 1 257 ? 16.211 -10.120 5.779 1.00 91.81 257 PRO A C 1
ATOM 1990 O O . PRO A 1 257 ? 16.392 -9.744 4.621 1.00 91.81 257 PRO A O 1
ATOM 1993 N N . ASP A 1 258 ? 15.609 -11.272 6.085 1.00 94.69 258 ASP A N 1
ATOM 1994 C CA . ASP A 1 258 ? 15.090 -12.222 5.091 1.00 94.69 258 ASP A CA 1
ATOM 1995 C C . ASP A 1 258 ? 13.712 -11.806 4.539 1.00 94.69 258 ASP A C 1
ATOM 1997 O O . ASP A 1 258 ? 13.226 -12.388 3.574 1.00 94.69 258 ASP A O 1
ATOM 2001 N N . GLU A 1 259 ? 13.110 -10.752 5.096 1.00 95.62 259 GLU A N 1
ATOM 2002 C CA . GLU A 1 259 ? 11.830 -10.164 4.676 1.00 95.62 259 GLU A CA 1
ATOM 2003 C C . GLU A 1 259 ? 12.045 -8.890 3.843 1.00 95.62 259 GLU A C 1
ATOM 2005 O O . GLU A 1 259 ? 11.198 -7.991 3.774 1.00 95.62 259 GLU A O 1
ATOM 2010 N N . LYS A 1 260 ? 13.234 -8.764 3.251 1.00 95.69 260 LYS A N 1
ATOM 2011 C CA . LYS A 1 260 ? 13.643 -7.654 2.392 1.00 95.69 260 LYS A CA 1
ATOM 2012 C C . LYS A 1 260 ? 13.777 -8.114 0.953 1.00 95.69 260 LYS A C 1
ATOM 2014 O O . LYS A 1 260 ? 14.108 -9.264 0.689 1.00 95.69 260 LYS A O 1
ATOM 2019 N N . MET A 1 261 ? 13.661 -7.188 0.005 1.00 95.62 261 MET A N 1
ATOM 2020 C CA . MET A 1 261 ? 13.919 -7.494 -1.407 1.00 95.62 261 MET A CA 1
ATOM 2021 C C . MET A 1 261 ? 15.370 -7.939 -1.671 1.00 95.62 261 MET A C 1
ATOM 2023 O O . MET A 1 261 ? 15.636 -8.622 -2.659 1.00 95.62 261 MET A O 1
ATOM 2027 N N . SER A 1 262 ? 16.308 -7.672 -0.755 1.00 94.94 262 SER A N 1
ATOM 2028 C CA . SER A 1 262 ? 17.658 -8.254 -0.809 1.00 94.94 262 SER A CA 1
ATOM 2029 C C . SER A 1 262 ? 17.704 -9.774 -0.604 1.00 94.94 262 SER A C 1
ATOM 2031 O O . SER A 1 262 ? 18.726 -10.389 -0.908 1.00 94.94 262 SER A O 1
ATOM 2033 N N . ALA A 1 263 ? 16.614 -10.402 -0.147 1.00 94.12 263 ALA A N 1
ATOM 2034 C CA . ALA A 1 263 ? 16.460 -11.858 -0.109 1.00 94.12 263 ALA A CA 1
ATOM 2035 C C . ALA A 1 263 ? 16.402 -12.496 -1.516 1.00 94.12 263 ALA A C 1
ATOM 2037 O O . ALA A 1 263 ? 16.455 -13.721 -1.649 1.00 94.12 263 ALA A O 1
ATOM 2038 N N . TYR A 1 264 ? 16.356 -11.676 -2.575 1.00 89.69 264 TYR A N 1
ATOM 2039 C CA . TYR A 1 264 ? 16.516 -12.063 -3.978 1.00 89.69 264 TYR A CA 1
ATOM 2040 C C . TYR A 1 264 ? 17.915 -11.623 -4.475 1.00 89.69 264 TYR A C 1
ATOM 2042 O O . TYR A 1 264 ? 18.044 -10.641 -5.220 1.00 89.69 264 TYR A O 1
ATOM 2050 N N . PRO A 1 265 ? 18.999 -12.292 -4.027 1.00 79.81 265 PRO A N 1
ATOM 2051 C CA . PRO A 1 265 ? 20.360 -11.791 -4.177 1.00 79.81 265 PRO A CA 1
ATOM 2052 C C . PRO A 1 265 ? 20.800 -11.737 -5.640 1.00 79.81 265 PRO A C 1
ATOM 2054 O O . PRO A 1 265 ? 20.747 -12.731 -6.363 1.00 79.81 265 PRO A O 1
ATOM 2057 N N . GLY A 1 266 ? 21.299 -10.571 -6.057 1.00 80.50 266 GLY A N 1
ATOM 2058 C CA . GLY A 1 266 ? 21.811 -10.347 -7.413 1.00 80.50 266 GLY A CA 1
ATOM 2059 C C . GLY A 1 266 ? 20.735 -10.277 -8.499 1.00 80.50 266 GLY A C 1
ATOM 2060 O O . GLY A 1 266 ? 21.086 -10.153 -9.670 1.00 80.50 266 GLY A O 1
ATOM 2061 N N . THR A 1 267 ? 19.457 -10.347 -8.115 1.00 86.81 267 THR A N 1
ATOM 2062 C CA . THR A 1 267 ? 18.310 -10.295 -9.027 1.00 86.81 267 THR A CA 1
ATOM 2063 C C . THR A 1 267 ? 17.400 -9.103 -8.760 1.00 86.81 267 THR A C 1
ATOM 2065 O O . THR A 1 267 ? 16.742 -8.650 -9.681 1.00 86.81 267 THR A O 1
ATOM 2068 N N . TYR A 1 268 ? 17.342 -8.547 -7.550 1.00 94.06 268 TYR A N 1
ATOM 2069 C CA . TYR A 1 268 ? 16.600 -7.301 -7.332 1.00 94.06 268 TYR A CA 1
ATOM 2070 C C . TYR A 1 268 ? 17.467 -6.064 -7.620 1.00 94.06 268 TYR A C 1
ATOM 2072 O O . TYR A 1 268 ? 18.635 -6.009 -7.229 1.00 94.06 268 TYR A O 1
ATOM 2080 N N . GLN A 1 269 ? 16.876 -5.069 -8.286 1.00 94.44 269 GLN A N 1
ATOM 2081 C CA . GLN A 1 269 ? 17.467 -3.755 -8.542 1.00 94.44 269 GLN A CA 1
ATOM 2082 C C . GLN A 1 269 ? 16.409 -2.679 -8.294 1.00 94.44 269 GLN A C 1
ATOM 2084 O O . GLN A 1 269 ? 15.421 -2.590 -9.022 1.00 94.44 269 GLN A O 1
ATOM 2089 N N . ALA A 1 270 ? 16.646 -1.833 -7.293 1.00 96.06 270 ALA A N 1
ATOM 2090 C CA . ALA A 1 270 ? 15.751 -0.735 -6.967 1.00 96.06 270 ALA A CA 1
ATOM 2091 C C . ALA A 1 270 ? 15.643 0.257 -8.142 1.00 96.06 270 ALA A C 1
ATOM 2093 O O . ALA A 1 270 ? 16.675 0.599 -8.740 1.00 96.06 270 ALA A O 1
ATOM 2094 N N . PRO A 1 271 ? 14.433 0.752 -8.458 1.00 96.62 271 PRO A N 1
ATOM 2095 C CA . PRO A 1 271 ? 14.244 1.782 -9.472 1.00 96.62 271 PRO A CA 1
ATOM 2096 C C . PRO A 1 271 ? 14.841 3.119 -9.020 1.00 96.62 271 PRO A C 1
ATOM 2098 O O . PRO A 1 271 ? 15.030 3.380 -7.825 1.00 96.62 271 PRO A O 1
ATOM 2101 N N . TYR A 1 272 ? 15.125 4.003 -9.977 1.00 97.56 272 TYR A N 1
ATOM 2102 C CA . TYR A 1 272 ? 15.514 5.368 -9.647 1.00 97.56 272 TYR A CA 1
ATOM 2103 C C . TYR A 1 272 ? 14.388 6.128 -8.952 1.00 97.56 272 TYR A C 1
ATOM 2105 O O . TYR A 1 272 ? 13.208 6.001 -9.290 1.00 97.56 272 TYR A O 1
ATOM 2113 N N . ARG A 1 273 ? 14.782 7.015 -8.037 1.00 95.81 273 ARG A N 1
ATOM 2114 C CA . ARG A 1 273 ? 13.894 8.065 -7.543 1.00 95.81 273 ARG A CA 1
ATOM 2115 C C . ARG A 1 273 ? 13.543 9.071 -8.637 1.00 95.81 273 ARG A C 1
ATOM 2117 O O . ARG A 1 273 ? 14.300 9.268 -9.585 1.00 95.81 273 ARG A O 1
ATOM 2124 N N . HIS A 1 274 ? 12.413 9.752 -8.459 1.00 96.06 274 HIS A N 1
ATOM 2125 C CA . HIS A 1 274 ? 11.915 10.785 -9.364 1.00 96.06 274 HIS A CA 1
ATOM 2126 C C . HIS A 1 274 ? 12.997 11.817 -9.709 1.00 96.06 274 HIS A C 1
ATOM 2128 O O . HIS A 1 274 ? 13.630 12.381 -8.814 1.00 96.06 274 HIS A O 1
ATOM 2134 N N . ASN A 1 275 ? 13.202 12.058 -11.008 1.00 94.94 275 ASN A N 1
ATOM 2135 C CA . ASN A 1 275 ? 14.215 12.975 -11.546 1.00 94.94 275 ASN A CA 1
ATOM 2136 C C . ASN A 1 275 ? 15.651 12.717 -11.044 1.00 94.94 275 ASN A C 1
ATOM 2138 O O . ASN A 1 275 ? 16.456 13.647 -10.954 1.00 94.94 275 ASN A O 1
ATOM 2142 N N . SER A 1 276 ? 15.987 11.468 -10.722 1.00 94.81 276 SER A N 1
ATOM 2143 C CA . SER A 1 276 ? 17.326 11.063 -10.302 1.00 94.81 276 SER A CA 1
ATOM 2144 C C . SER A 1 276 ? 17.877 9.960 -11.195 1.00 94.81 276 SER A C 1
ATOM 2146 O O . SER A 1 276 ? 17.142 9.143 -11.733 1.00 94.81 276 SER A O 1
ATOM 2148 N N . THR A 1 277 ? 19.200 9.923 -11.311 1.00 95.56 277 THR A N 1
ATOM 2149 C CA . THR A 1 277 ? 19.955 8.786 -11.864 1.00 95.56 277 THR A CA 1
ATOM 2150 C C . THR A 1 277 ? 21.069 8.338 -10.912 1.00 95.56 277 THR A C 1
ATOM 2152 O O . THR A 1 277 ? 21.987 7.622 -11.305 1.00 95.56 277 THR A O 1
ATOM 2155 N N . ALA A 1 278 ? 21.048 8.829 -9.669 1.00 95.81 278 ALA A N 1
ATOM 2156 C CA . ALA A 1 278 ? 22.094 8.604 -8.667 1.00 95.81 278 ALA A CA 1
ATOM 2157 C C . ALA A 1 278 ? 21.547 8.073 -7.336 1.00 95.81 278 ALA A C 1
ATOM 2159 O O . ALA A 1 278 ? 22.310 7.575 -6.510 1.00 95.81 278 ALA A O 1
ATOM 2160 N N . THR A 1 279 ? 20.238 8.193 -7.123 1.00 96.19 279 THR A N 1
ATOM 2161 C CA . THR A 1 279 ? 19.546 7.763 -5.911 1.00 96.19 279 THR A CA 1
ATOM 2162 C C . THR A 1 279 ? 18.341 6.910 -6.265 1.00 96.19 279 THR A C 1
ATOM 2164 O O . THR A 1 279 ? 17.720 7.090 -7.316 1.00 96.19 279 THR A O 1
ATOM 2167 N N . TYR A 1 280 ? 18.021 5.986 -5.371 1.00 96.75 280 TYR A N 1
ATOM 2168 C CA . TYR A 1 280 ? 17.092 4.896 -5.619 1.00 96.75 280 TYR A CA 1
ATOM 2169 C C . TYR A 1 280 ? 15.924 4.926 -4.648 1.00 96.75 280 TYR A C 1
ATOM 2171 O O . TYR A 1 280 ? 15.994 5.494 -3.550 1.00 96.75 280 TYR A O 1
ATOM 2179 N N . GLU A 1 281 ? 14.825 4.325 -5.078 1.00 95.62 281 GLU A N 1
ATOM 2180 C CA . GLU A 1 281 ? 13.706 4.035 -4.201 1.00 95.62 281 GLU A CA 1
ATOM 2181 C C . GLU A 1 281 ? 14.096 3.023 -3.114 1.00 95.62 281 GLU A C 1
ATOM 2183 O O . GLU A 1 281 ? 15.003 2.211 -3.304 1.00 95.62 281 GLU A O 1
ATOM 2188 N N . PRO A 1 282 ? 13.398 3.032 -1.968 1.00 93.56 282 PRO A N 1
ATOM 2189 C CA . PRO A 1 282 ? 12.314 3.957 -1.597 1.00 93.56 282 PRO A CA 1
ATOM 2190 C C . PRO A 1 282 ? 12.774 5.209 -0.821 1.00 93.56 282 PRO A C 1
ATOM 2192 O O . PRO A 1 282 ? 11.999 6.141 -0.628 1.00 93.56 282 PRO A O 1
ATOM 2195 N N . ASP A 1 283 ? 14.011 5.258 -0.331 1.00 92.62 283 ASP A N 1
ATOM 2196 C CA . ASP A 1 283 ? 14.434 6.267 0.655 1.00 92.62 283 ASP A CA 1
ATOM 2197 C C . ASP A 1 283 ? 15.385 7.343 0.107 1.00 92.62 283 ASP A C 1
ATOM 2199 O O . ASP A 1 283 ? 15.804 8.240 0.844 1.00 92.62 283 ASP A O 1
ATOM 2203 N N . GLY A 1 284 ? 15.716 7.278 -1.187 1.00 93.69 284 GLY A N 1
ATOM 2204 C CA . GLY A 1 284 ? 16.621 8.213 -1.848 1.00 93.69 284 GLY A CA 1
ATOM 2205 C C . GLY A 1 284 ? 18.097 8.002 -1.524 1.00 93.69 284 GLY A C 1
ATOM 2206 O O . GLY A 1 284 ? 18.899 8.907 -1.754 1.00 93.69 284 GLY A O 1
ATOM 2207 N N . SER A 1 285 ? 18.466 6.836 -1.001 1.00 94.12 285 SER A N 1
ATOM 2208 C CA . SER A 1 285 ? 19.859 6.431 -0.820 1.00 94.12 285 SER A CA 1
ATOM 2209 C C . SER A 1 285 ? 20.492 5.896 -2.106 1.00 94.12 285 SER A C 1
ATOM 2211 O O . SER A 1 285 ? 19.873 5.847 -3.169 1.00 94.12 285 SER A O 1
ATOM 2213 N N . THR A 1 286 ? 21.759 5.491 -2.014 1.00 95.56 286 THR A N 1
ATOM 2214 C CA . THR A 1 286 ? 22.478 4.783 -3.084 1.00 95.56 286 THR A CA 1
ATOM 2215 C C . THR A 1 286 ? 22.274 3.262 -3.034 1.00 95.56 286 THR A C 1
ATOM 2217 O O . THR A 1 286 ? 22.927 2.542 -3.793 1.00 95.56 286 THR A O 1
ATOM 2220 N N . THR A 1 287 ? 21.431 2.767 -2.120 1.00 95.00 287 THR A N 1
ATOM 2221 C CA . THR A 1 287 ? 21.122 1.342 -1.951 1.00 95.00 287 THR A CA 1
ATOM 2222 C C . THR A 1 287 ? 20.309 0.841 -3.137 1.00 95.00 287 THR A C 1
ATOM 2224 O O . THR A 1 287 ? 19.274 1.409 -3.462 1.00 95.00 287 THR A O 1
ATOM 2227 N N . GLN A 1 288 ? 20.787 -0.220 -3.782 1.00 94.25 288 GLN A N 1
ATOM 2228 C CA . GLN A 1 288 ? 20.213 -0.757 -5.024 1.00 94.25 288 GLN A CA 1
ATOM 2229 C C . GLN A 1 288 ? 19.656 -2.168 -4.857 1.00 94.25 288 GLN A C 1
ATOM 2231 O O . GLN A 1 288 ? 18.782 -2.579 -5.606 1.00 94.25 288 GLN A O 1
ATOM 2236 N N . ASP A 1 289 ? 20.146 -2.903 -3.865 1.00 93.75 289 ASP A N 1
ATOM 2237 C CA . ASP A 1 289 ? 19.868 -4.326 -3.670 1.00 93.75 289 ASP A CA 1
ATOM 2238 C C . ASP A 1 289 ? 18.559 -4.608 -2.925 1.00 93.75 289 ASP A C 1
ATOM 2240 O O . ASP A 1 289 ? 18.221 -5.765 -2.699 1.00 93.75 289 ASP A O 1
ATOM 2244 N N . GLY A 1 290 ? 17.817 -3.570 -2.531 1.00 94.62 290 GLY A N 1
ATOM 2245 C CA . GLY A 1 290 ? 16.550 -3.723 -1.821 1.00 94.62 290 GLY A CA 1
ATOM 2246 C C . GLY A 1 290 ? 16.689 -4.115 -0.353 1.00 94.62 290 GLY A C 1
ATOM 2247 O O . GLY A 1 290 ? 15.686 -4.441 0.273 1.00 94.62 290 GLY A O 1
ATOM 2248 N N . SER A 1 291 ? 17.882 -4.034 0.241 1.00 94.56 291 SER A N 1
ATOM 2249 C CA . SER A 1 291 ? 18.078 -4.258 1.687 1.00 94.56 291 SER A CA 1
ATOM 2250 C C . SER A 1 291 ? 17.318 -3.260 2.567 1.00 94.56 291 SER A C 1
ATOM 2252 O O . SER A 1 291 ? 17.034 -3.519 3.738 1.00 94.56 291 SER A O 1
ATOM 2254 N N . ASN A 1 292 ? 16.927 -2.122 1.997 1.00 93.62 292 ASN A N 1
ATOM 2255 C CA . ASN A 1 292 ? 16.052 -1.141 2.620 1.00 93.62 292 ASN A CA 1
ATOM 2256 C C . ASN A 1 292 ? 14.574 -1.304 2.221 1.00 93.62 292 ASN A C 1
ATOM 2258 O O . ASN A 1 292 ? 13.753 -0.552 2.729 1.00 93.62 292 ASN A O 1
ATOM 2262 N N . LEU A 1 293 ? 14.181 -2.245 1.364 1.00 94.00 293 LEU A N 1
ATOM 2263 C CA . LEU A 1 293 ? 12.797 -2.407 0.913 1.00 94.00 293 LEU A CA 1
ATOM 2264 C C . LEU A 1 293 ? 12.201 -3.706 1.458 1.00 94.00 293 LEU A C 1
ATOM 2266 O O . LEU A 1 293 ? 12.781 -4.769 1.281 1.00 94.00 293 LEU A O 1
ATOM 2270 N N . THR A 1 294 ? 11.050 -3.613 2.126 1.00 95.19 294 THR A N 1
ATOM 2271 C CA . THR A 1 294 ? 10.261 -4.786 2.531 1.00 95.19 294 THR A CA 1
ATOM 2272 C C . THR A 1 294 ? 9.939 -5.655 1.319 1.00 95.19 294 THR A C 1
ATOM 2274 O O . THR A 1 294 ? 9.652 -5.125 0.247 1.00 95.19 294 THR A O 1
ATOM 2277 N N . ASP A 1 295 ? 9.964 -6.975 1.487 1.00 96.12 295 ASP A N 1
ATOM 2278 C CA . ASP A 1 295 ? 9.542 -7.927 0.466 1.00 96.12 295 ASP A CA 1
ATOM 2279 C C . ASP A 1 295 ? 8.025 -7.840 0.248 1.00 96.12 295 ASP A C 1
ATOM 2281 O O . ASP A 1 295 ? 7.231 -8.595 0.815 1.00 96.12 295 ASP A O 1
ATOM 2285 N N . TYR A 1 296 ? 7.616 -6.873 -0.573 1.00 96.12 296 TYR A N 1
ATOM 2286 C CA . TYR A 1 296 ? 6.223 -6.708 -0.961 1.00 96.12 296 TYR A CA 1
ATOM 2287 C C . TYR A 1 296 ? 5.746 -7.809 -1.906 1.00 96.12 296 TYR A C 1
ATOM 2289 O O . TYR A 1 296 ? 4.540 -7.966 -2.047 1.00 96.12 296 TYR A O 1
ATOM 2297 N N . VAL A 1 297 ? 6.640 -8.601 -2.508 1.00 95.56 297 VAL A N 1
ATOM 2298 C CA . VAL A 1 297 ? 6.221 -9.774 -3.280 1.00 95.56 297 VAL A CA 1
ATOM 2299 C C . VAL A 1 297 ? 5.590 -10.780 -2.335 1.00 95.56 297 VAL A C 1
ATOM 2301 O O . VAL A 1 297 ? 4.415 -11.093 -2.499 1.00 95.56 297 VAL A O 1
ATOM 2304 N N . ALA A 1 298 ? 6.333 -11.227 -1.319 1.00 95.06 298 ALA A N 1
ATOM 2305 C CA . ALA A 1 298 ? 5.840 -12.203 -0.352 1.00 95.06 298 ALA A CA 1
ATOM 2306 C C . ALA A 1 298 ? 4.529 -11.737 0.298 1.00 95.06 298 ALA A C 1
ATOM 2308 O O . ALA A 1 298 ? 3.559 -12.491 0.328 1.00 95.06 298 ALA A O 1
ATOM 2309 N N . PHE A 1 299 ? 4.474 -10.470 0.719 1.00 96.00 299 PHE A N 1
ATOM 2310 C CA . PHE A 1 299 ? 3.272 -9.859 1.285 1.00 96.00 299 PHE A CA 1
ATOM 2311 C C . PHE A 1 299 ? 2.074 -9.885 0.321 1.00 96.00 299 PHE A C 1
ATOM 2313 O O . PHE A 1 299 ? 0.997 -10.345 0.692 1.00 96.00 299 PHE A O 1
ATOM 2320 N N . CYS A 1 300 ? 2.235 -9.417 -0.922 1.00 96.06 300 CYS A N 1
ATOM 2321 C CA . CYS A 1 300 ? 1.136 -9.376 -1.890 1.00 96.06 300 CYS A CA 1
ATOM 2322 C C . CYS A 1 300 ? 0.674 -10.783 -2.295 1.00 96.06 300 CYS A C 1
ATOM 2324 O O . CYS A 1 300 ? -0.522 -10.996 -2.513 1.00 96.06 300 CYS A O 1
ATOM 2326 N N . THR A 1 301 ? 1.599 -11.743 -2.367 1.00 94.62 301 THR A N 1
ATOM 2327 C CA . THR A 1 301 ? 1.303 -13.134 -2.733 1.00 94.62 301 THR A CA 1
ATOM 2328 C C . THR A 1 301 ? 0.618 -13.938 -1.631 1.00 94.62 301 THR A C 1
ATOM 2330 O O . THR A 1 301 ? 0.181 -15.046 -1.909 1.00 94.62 301 THR A O 1
ATOM 2333 N N . ASP A 1 302 ? 0.417 -13.397 -0.422 1.00 93.94 302 ASP A N 1
ATOM 2334 C CA . ASP A 1 302 ? -0.501 -14.029 0.544 1.00 93.94 302 ASP A CA 1
ATOM 2335 C C . ASP A 1 302 ? -1.914 -14.150 -0.045 1.00 93.94 302 ASP A C 1
ATOM 2337 O O . ASP A 1 302 ? -2.605 -15.149 0.158 1.00 93.94 302 ASP A O 1
ATOM 2341 N N . CYS A 1 303 ? -2.329 -13.135 -0.809 1.00 95.31 303 CYS A N 1
ATOM 2342 C CA . CYS A 1 303 ? -3.609 -13.105 -1.507 1.00 95.31 303 CYS A CA 1
ATOM 2343 C C . CYS A 1 303 ? -3.437 -13.404 -3.003 1.00 95.31 303 CYS A C 1
ATOM 2345 O O . CYS A 1 303 ? -4.124 -14.266 -3.547 1.00 95.31 303 CYS A O 1
ATOM 2347 N N . HIS A 1 304 ? -2.524 -12.706 -3.679 1.00 93.94 304 HIS A N 1
ATOM 2348 C CA . HIS A 1 304 ? -2.338 -12.782 -5.128 1.00 93.94 304 HIS A CA 1
ATOM 2349 C C . HIS A 1 304 ? -1.316 -13.856 -5.515 1.00 93.94 304 HIS A C 1
ATOM 2351 O O . HIS A 1 304 ? -0.186 -13.536 -5.872 1.00 93.94 304 HIS A O 1
ATOM 2357 N N . ASP A 1 305 ? -1.715 -15.125 -5.456 1.00 93.56 305 ASP A N 1
ATOM 2358 C CA . ASP A 1 305 ? -0.869 -16.262 -5.837 1.00 93.56 305 ASP A CA 1
ATOM 2359 C C . ASP A 1 305 ? -1.454 -17.078 -7.006 1.00 93.56 305 ASP A C 1
ATOM 2361 O O . ASP A 1 305 ? -2.406 -16.667 -7.681 1.00 93.56 305 ASP A O 1
ATOM 2365 N N . ASN A 1 306 ? -0.854 -18.241 -7.272 1.00 93.44 306 ASN A N 1
ATOM 2366 C CA . ASN A 1 306 ? -1.238 -19.136 -8.360 1.00 93.44 306 ASN A CA 1
ATOM 2367 C C . ASN A 1 306 ? -2.411 -20.073 -8.011 1.00 93.44 306 ASN A C 1
ATOM 2369 O O . ASN A 1 306 ? -2.819 -20.897 -8.831 1.00 93.44 306 ASN A O 1
ATOM 2373 N N . SER A 1 307 ? -2.946 -19.964 -6.796 1.00 93.44 307 SER A N 1
ATOM 2374 C CA . SER A 1 307 ? -3.936 -20.871 -6.216 1.00 93.44 307 SER A CA 1
ATOM 2375 C C . SER A 1 307 ? -5.243 -20.167 -5.836 1.00 93.44 307 SER A C 1
ATOM 2377 O O . SER A 1 307 ? -6.325 -20.754 -5.928 1.00 93.44 307 SER A O 1
ATOM 2379 N N . ASN A 1 308 ? -5.162 -18.896 -5.451 1.00 94.00 308 ASN A N 1
ATOM 2380 C CA . ASN A 1 308 ? -6.270 -18.077 -5.008 1.00 94.00 308 ASN A CA 1
ATOM 2381 C C . ASN A 1 308 ? -7.044 -17.538 -6.209 1.00 94.00 308 ASN A C 1
ATOM 2383 O O . ASN A 1 308 ? -6.585 -16.684 -6.964 1.00 94.00 308 ASN A O 1
ATOM 2387 N N . ILE A 1 309 ? -8.281 -18.006 -6.351 1.00 92.25 309 ILE A N 1
ATOM 2388 C CA . ILE A 1 309 ? -9.230 -17.463 -7.321 1.00 92.25 309 ILE A CA 1
ATOM 2389 C C . ILE A 1 309 ? -9.942 -16.280 -6.665 1.00 92.25 309 ILE A C 1
ATOM 2391 O O . ILE A 1 309 ? -10.834 -16.468 -5.838 1.00 92.25 309 ILE A O 1
ATOM 2395 N N . ILE A 1 310 ? -9.536 -15.066 -7.030 1.00 92.88 310 ILE A N 1
ATOM 2396 C CA . ILE A 1 310 ? -10.101 -13.819 -6.503 1.00 92.88 310 ILE A CA 1
ATOM 2397 C C . ILE A 1 310 ? -11.030 -13.217 -7.550 1.00 92.88 310 ILE A C 1
ATOM 2399 O O . ILE A 1 310 ? -10.583 -12.886 -8.648 1.00 92.88 310 ILE A O 1
ATOM 2403 N N . TYR A 1 311 ? -12.307 -13.040 -7.214 1.00 91.88 311 TYR A N 1
ATOM 2404 C CA . TYR A 1 311 ? -13.235 -12.284 -8.051 1.00 91.88 311 TYR A CA 1
ATOM 2405 C C . TYR A 1 311 ? -13.108 -10.790 -7.752 1.00 91.88 311 TYR A C 1
ATOM 2407 O O . TYR A 1 311 ? -13.220 -10.381 -6.602 1.00 91.88 311 TYR A O 1
ATOM 2415 N N . SER A 1 312 ? -12.897 -9.978 -8.785 1.00 90.50 312 SER A N 1
ATOM 2416 C CA . SER A 1 312 ? -12.924 -8.522 -8.683 1.00 90.50 312 SER A CA 1
ATOM 2417 C C . SER A 1 312 ? -14.254 -8.002 -9.197 1.00 90.50 312 SER A C 1
ATOM 2419 O O . SER A 1 312 ? -14.575 -8.168 -10.376 1.00 90.50 312 SER A O 1
ATOM 2421 N N . ASN A 1 313 ? -15.005 -7.318 -8.337 1.00 90.31 313 ASN A N 1
ATOM 2422 C CA . ASN A 1 313 ? -16.220 -6.618 -8.746 1.00 90.31 313 ASN A CA 1
ATOM 2423 C C . ASN A 1 313 ? -15.903 -5.385 -9.604 1.00 90.31 313 ASN A C 1
ATOM 2425 O O . ASN A 1 313 ? -16.672 -5.061 -10.501 1.00 90.31 313 ASN A O 1
ATOM 2429 N N . VAL A 1 314 ? -14.739 -4.758 -9.395 1.00 88.88 314 VAL A N 1
ATOM 2430 C CA . VAL A 1 314 ? -14.252 -3.637 -10.222 1.00 88.88 314 VAL A CA 1
ATOM 2431 C C . VAL A 1 314 ? -14.068 -4.069 -11.678 1.00 88.88 314 VAL A C 1
ATOM 2433 O O . VAL A 1 314 ? -14.514 -3.390 -12.597 1.00 88.88 314 VAL A O 1
ATOM 2436 N N . LEU A 1 315 ? -13.432 -5.224 -11.900 1.00 85.88 315 LEU A N 1
ATOM 2437 C CA . LEU A 1 315 ? -13.189 -5.753 -13.248 1.00 85.88 315 LEU A CA 1
ATOM 2438 C C . LEU A 1 315 ? -14.313 -6.675 -13.744 1.00 85.88 315 LEU A C 1
ATOM 2440 O O . LEU A 1 315 ? -14.292 -7.088 -14.903 1.00 85.88 315 LEU A O 1
ATOM 2444 N N . ASN A 1 316 ? -15.266 -7.010 -12.871 1.00 88.50 316 ASN A N 1
ATOM 2445 C CA . ASN A 1 316 ? -16.348 -7.967 -13.092 1.00 88.50 316 ASN A CA 1
ATOM 2446 C C . ASN A 1 316 ? -15.857 -9.326 -13.632 1.00 88.50 316 ASN A C 1
ATOM 2448 O O . ASN A 1 316 ? -16.390 -9.868 -14.603 1.00 88.50 316 ASN A O 1
ATOM 2452 N N . ARG A 1 317 ? -14.779 -9.850 -13.037 1.00 87.50 317 ARG A N 1
ATOM 2453 C CA . ARG A 1 317 ? -14.141 -11.118 -13.425 1.00 87.50 317 ARG A CA 1
ATOM 2454 C C . ARG A 1 317 ? -13.160 -11.598 -12.364 1.00 87.50 317 ARG A C 1
ATOM 2456 O O . ARG A 1 317 ? -12.745 -10.833 -11.496 1.00 87.50 317 ARG A O 1
ATOM 2463 N N . ASN A 1 318 ? -12.706 -12.841 -12.505 1.00 89.81 318 ASN A N 1
ATOM 2464 C CA . ASN A 1 318 ? -11.560 -13.314 -11.738 1.00 89.81 318 ASN A CA 1
ATOM 2465 C C . ASN A 1 318 ? -10.292 -12.553 -12.141 1.00 89.81 318 ASN A C 1
ATOM 2467 O O . ASN A 1 318 ? -10.052 -12.288 -13.327 1.00 89.81 318 ASN A O 1
ATOM 2471 N N . LEU A 1 319 ? -9.496 -12.199 -11.139 1.00 89.06 319 LEU A N 1
ATOM 2472 C CA . LEU A 1 319 ? -8.152 -11.684 -11.322 1.00 89.06 319 LEU A CA 1
ATOM 2473 C C . LEU A 1 319 ? -7.255 -12.773 -11.908 1.00 89.06 319 LEU A C 1
ATOM 2475 O O . LEU A 1 319 ? -7.480 -13.967 -11.704 1.00 89.06 319 LEU A O 1
ATOM 2479 N N . HIS A 1 320 ? -6.233 -12.342 -12.642 1.00 85.25 320 HIS A N 1
ATOM 2480 C CA . HIS A 1 320 ? -5.168 -13.246 -13.039 1.00 85.25 320 HIS A CA 1
ATOM 2481 C C . HIS A 1 320 ? -4.419 -13.721 -11.797 1.00 85.25 320 HIS A C 1
ATOM 2483 O O . HIS A 1 320 ? -4.045 -12.919 -10.941 1.00 85.25 320 HIS A O 1
ATOM 2489 N N . THR A 1 321 ? -4.242 -15.030 -11.715 1.00 90.50 321 THR A N 1
ATOM 2490 C CA . THR A 1 321 ? -3.426 -15.687 -10.702 1.00 90.50 321 THR A CA 1
ATOM 2491 C C . THR A 1 321 ? -1.957 -15.441 -11.007 1.00 90.50 321 THR A C 1
ATOM 2493 O O . THR A 1 321 ? -1.573 -15.531 -12.170 1.00 90.50 321 THR A O 1
ATOM 2496 N N . ILE A 1 322 ? -1.144 -15.180 -9.991 1.00 88.00 322 ILE A N 1
ATOM 2497 C CA . ILE A 1 322 ? 0.275 -14.855 -10.164 1.00 88.00 322 ILE A CA 1
ATOM 2498 C C . ILE A 1 322 ? 1.107 -16.057 -9.738 1.00 88.00 322 ILE A C 1
ATOM 2500 O O . ILE A 1 322 ? 1.079 -16.447 -8.571 1.00 88.00 322 ILE A O 1
ATOM 2504 N N . ASP A 1 323 ? 1.887 -16.625 -10.655 1.00 90.00 323 ASP A N 1
ATOM 2505 C CA . ASP A 1 323 ? 2.886 -17.632 -10.300 1.00 90.00 323 ASP A CA 1
ATOM 2506 C C . ASP A 1 323 ? 4.275 -17.007 -10.334 1.00 90.00 323 ASP A C 1
ATOM 2508 O O . ASP A 1 323 ? 4.987 -17.029 -11.343 1.00 90.00 323 ASP A O 1
ATOM 2512 N N . TRP A 1 324 ? 4.679 -16.460 -9.185 1.00 88.44 324 TRP A N 1
ATOM 2513 C CA . TRP A 1 324 ? 5.939 -15.733 -9.061 1.00 88.44 324 TRP A CA 1
ATOM 2514 C C . TRP A 1 324 ? 7.169 -16.540 -9.493 1.00 88.44 324 TRP A C 1
ATOM 2516 O O . TRP A 1 324 ? 8.190 -15.958 -9.863 1.00 88.44 324 TRP A O 1
ATOM 2526 N N . ALA A 1 325 ? 7.098 -17.876 -9.475 1.00 87.81 325 ALA A N 1
ATOM 2527 C CA . ALA A 1 325 ? 8.194 -18.727 -9.920 1.00 87.81 325 ALA A CA 1
ATOM 2528 C C . ALA A 1 325 ? 8.436 -18.650 -11.438 1.00 87.81 325 ALA A C 1
ATOM 2530 O O . ALA A 1 325 ? 9.540 -18.963 -11.887 1.00 87.81 325 ALA A O 1
ATOM 2531 N N . ILE A 1 326 ? 7.427 -18.249 -12.216 1.00 84.88 326 ILE A N 1
ATOM 2532 C CA . ILE A 1 326 ? 7.465 -18.225 -13.683 1.00 84.88 326 ILE A CA 1
ATOM 2533 C C . ILE A 1 326 ? 7.137 -16.857 -14.294 1.00 84.88 326 ILE A C 1
ATOM 2535 O O . ILE A 1 326 ? 7.365 -16.687 -15.492 1.00 84.88 326 ILE A O 1
ATOM 2539 N N . GLU A 1 327 ? 6.664 -15.882 -13.512 1.00 84.25 327 GLU A N 1
ATOM 2540 C CA . GLU A 1 327 ? 6.459 -14.514 -14.003 1.00 84.25 327 GLU A CA 1
ATOM 2541 C C . GLU A 1 327 ? 7.765 -13.890 -14.517 1.00 84.25 327 GLU A C 1
ATOM 2543 O O . GLU A 1 327 ? 8.806 -13.999 -13.866 1.00 84.25 327 GLU A O 1
ATOM 2548 N N . LYS A 1 328 ? 7.710 -13.165 -15.645 1.00 81.25 328 LYS A N 1
ATOM 2549 C CA . LYS A 1 328 ? 8.892 -12.525 -16.269 1.00 81.25 328 LYS A CA 1
ATOM 2550 C C . LYS A 1 328 ? 9.542 -11.442 -15.399 1.00 81.25 328 LYS A C 1
ATOM 2552 O O . LYS A 1 328 ? 10.754 -11.285 -15.445 1.00 81.25 328 LYS A O 1
ATOM 2557 N N . HIS A 1 329 ? 8.742 -10.696 -14.635 1.00 84.69 329 HIS A N 1
ATOM 2558 C CA . HIS A 1 329 ? 9.226 -9.745 -13.621 1.00 84.69 329 HIS A CA 1
ATOM 2559 C C . HIS A 1 329 ? 9.331 -10.375 -12.222 1.00 84.69 329 HIS A C 1
ATOM 2561 O O . HIS A 1 329 ? 9.655 -9.686 -11.255 1.00 84.69 329 HIS A O 1
ATOM 2567 N N . GLY A 1 330 ? 9.046 -11.677 -12.123 1.00 86.00 330 GLY A N 1
ATOM 2568 C CA . GLY A 1 330 ? 9.320 -12.511 -10.964 1.00 86.00 330 GLY A CA 1
ATOM 2569 C C . GLY A 1 330 ? 10.572 -13.353 -11.182 1.00 86.00 330 GLY A C 1
ATOM 2570 O O . GLY A 1 330 ? 11.606 -12.848 -11.605 1.00 86.00 330 GLY A O 1
ATOM 2571 N N . ARG A 1 331 ? 10.508 -14.649 -10.866 1.00 85.81 331 ARG A N 1
ATOM 2572 C CA . ARG A 1 331 ? 11.643 -15.584 -11.010 1.00 85.81 331 ARG A CA 1
ATOM 2573 C C . ARG A 1 331 ? 11.666 -16.320 -12.354 1.00 85.81 331 ARG A C 1
ATOM 2575 O O . ARG A 1 331 ? 12.550 -17.152 -12.581 1.00 85.81 331 ARG A O 1
ATOM 2582 N N . GLY A 1 332 ? 10.706 -16.040 -13.229 1.00 79.00 332 GLY A N 1
ATOM 2583 C CA . GLY A 1 332 ? 10.663 -16.567 -14.582 1.00 79.00 332 GLY A CA 1
ATOM 2584 C C . GLY A 1 332 ? 11.787 -16.009 -15.446 1.00 79.00 332 GLY A C 1
ATOM 2585 O O . GLY A 1 332 ? 12.268 -14.898 -15.252 1.00 79.00 332 GLY A O 1
ATOM 2586 N N . LYS A 1 333 ? 12.210 -16.789 -16.442 1.00 71.81 333 LYS A N 1
ATOM 2587 C CA . LYS A 1 333 ? 13.187 -16.314 -17.427 1.00 71.81 333 LYS A CA 1
ATOM 2588 C C . LYS A 1 333 ? 12.494 -15.400 -18.430 1.00 71.81 333 LYS A C 1
ATOM 2590 O O . LYS A 1 333 ? 11.477 -15.801 -18.999 1.00 71.81 333 LYS A O 1
ATOM 2595 N N . ALA A 1 334 ? 13.082 -14.244 -18.736 1.00 66.44 334 ALA A N 1
ATOM 2596 C CA . ALA A 1 334 ? 12.671 -13.518 -19.935 1.00 66.44 334 ALA A CA 1
ATOM 2597 C C . ALA A 1 334 ? 12.977 -14.351 -21.190 1.00 66.44 334 ALA A C 1
ATOM 2599 O O . ALA A 1 334 ? 13.990 -15.050 -21.276 1.00 66.44 334 ALA A O 1
ATOM 2600 N N . SER A 1 335 ? 12.066 -14.287 -22.155 1.00 57.22 335 SER A N 1
ATOM 2601 C CA . SER A 1 335 ? 12.143 -14.987 -23.439 1.00 57.22 335 SER A CA 1
ATOM 2602 C C . SER A 1 335 ? 13.200 -14.404 -24.380 1.00 57.22 335 SER A C 1
ATOM 2604 O O . SER A 1 335 ? 13.624 -15.076 -25.320 1.00 57.22 335 SER A O 1
ATOM 2606 N N . ASP A 1 336 ? 13.622 -13.168 -24.133 1.00 55.62 336 ASP A N 1
ATOM 2607 C CA . ASP A 1 336 ? 14.323 -12.336 -25.092 1.00 55.62 336 ASP A CA 1
ATOM 2608 C C . ASP A 1 336 ? 15.061 -11.184 -24.395 1.00 55.62 336 ASP A C 1
ATOM 2610 O O . ASP A 1 336 ? 14.504 -10.470 -23.569 1.00 55.62 336 ASP A O 1
ATOM 2614 N N . CYS A 1 337 ? 16.323 -10.968 -24.774 1.00 57.28 337 CYS A N 1
ATOM 2615 C CA . CYS A 1 337 ? 17.067 -9.743 -24.452 1.00 57.28 337 CYS A CA 1
ATOM 2616 C C . CYS A 1 337 ? 16.784 -8.620 -25.469 1.00 57.28 337 CYS A C 1
ATOM 2618 O O . CYS A 1 337 ? 17.629 -7.755 -25.688 1.00 57.28 337 CYS A O 1
ATOM 2620 N N . ALA A 1 338 ? 15.648 -8.687 -26.171 1.00 51.12 338 ALA A N 1
ATOM 2621 C CA . ALA A 1 338 ? 15.322 -7.784 -27.271 1.00 51.12 338 ALA A CA 1
ATOM 2622 C C . ALA A 1 338 ? 14.786 -6.429 -26.775 1.00 51.12 338 ALA A C 1
ATOM 2624 O O . ALA A 1 338 ? 15.018 -5.401 -27.414 1.00 51.12 338 ALA A O 1
ATOM 2625 N N . SER A 1 339 ? 14.141 -6.400 -25.604 1.00 59.16 339 SER A N 1
ATOM 2626 C CA . SER A 1 339 ? 13.746 -5.162 -24.934 1.00 59.16 339 SER A CA 1
ATOM 2627 C C . SER A 1 339 ? 14.959 -4.549 -24.245 1.00 59.16 339 SER A C 1
ATOM 2629 O O . SER A 1 339 ? 15.373 -5.021 -23.184 1.00 59.16 339 SER A O 1
ATOM 2631 N N . ARG A 1 340 ? 15.539 -3.513 -24.850 1.00 75.31 340 ARG A N 1
ATOM 2632 C CA . ARG A 1 340 ? 16.719 -2.870 -24.280 1.00 75.31 340 ARG A CA 1
ATOM 2633 C C . ARG A 1 340 ? 16.357 -2.214 -22.950 1.00 75.31 340 ARG A C 1
ATOM 2635 O O . ARG A 1 340 ? 15.473 -1.361 -22.905 1.00 75.31 340 ARG A O 1
ATOM 2642 N N . LEU A 1 341 ? 16.977 -2.647 -21.866 1.00 82.12 341 LEU A N 1
ATOM 2643 C CA . LEU A 1 341 ? 16.731 -2.146 -20.524 1.00 82.12 341 LEU A CA 1
ATOM 2644 C C . LEU A 1 341 ? 17.336 -0.751 -20.349 1.00 82.12 341 LEU A C 1
ATOM 2646 O O . LEU A 1 341 ? 18.488 -0.489 -20.696 1.00 82.12 341 LEU A O 1
ATOM 2650 N N . LEU A 1 342 ? 16.546 0.152 -19.780 1.00 87.75 342 LEU A N 1
ATOM 2651 C CA . LEU A 1 342 ? 17.009 1.463 -19.355 1.00 87.75 342 LEU A CA 1
ATOM 2652 C C . LEU A 1 342 ? 17.628 1.365 -17.964 1.00 87.75 342 LEU A C 1
ATOM 2654 O O . LEU A 1 342 ? 17.189 0.587 -17.116 1.00 87.75 342 LEU A O 1
ATOM 2658 N N . SER A 1 343 ? 18.614 2.222 -17.705 1.00 90.81 343 SER A N 1
ATOM 2659 C CA . SER A 1 343 ? 19.196 2.361 -16.373 1.00 90.81 343 SER A CA 1
ATOM 2660 C C . SER A 1 343 ? 18.105 2.574 -15.305 1.00 90.81 343 SER A C 1
ATOM 2662 O O . SER A 1 343 ? 17.127 3.284 -15.561 1.00 90.81 343 SER A O 1
ATOM 2664 N N . PRO A 1 344 ? 18.272 2.006 -14.098 1.00 93.19 344 PRO A N 1
ATOM 2665 C CA . PRO A 1 344 ? 19.488 1.369 -13.584 1.00 93.19 344 PRO A CA 1
ATOM 2666 C C . PRO A 1 344 ? 19.645 -0.107 -13.952 1.00 93.19 344 PRO A C 1
ATOM 2668 O O . PRO A 1 344 ? 20.644 -0.725 -13.586 1.00 93.19 344 PRO A O 1
ATOM 2671 N N . TYR A 1 345 ? 18.681 -0.667 -14.673 1.00 90.44 345 TYR A N 1
ATOM 2672 C CA . TYR A 1 345 ? 18.717 -2.051 -15.102 1.00 90.44 345 TYR A CA 1
ATOM 2673 C C . TYR A 1 345 ? 19.783 -2.230 -16.188 1.00 90.44 345 TYR A C 1
ATOM 2675 O O . TYR A 1 345 ? 19.864 -1.480 -17.159 1.00 90.44 345 TYR A O 1
ATOM 2683 N N . GLN A 1 346 ? 20.650 -3.214 -15.990 1.00 82.62 346 GLN A N 1
ATOM 2684 C CA . GLN A 1 346 ? 21.763 -3.534 -16.867 1.00 82.62 346 GLN A CA 1
ATOM 2685 C C . GLN A 1 346 ? 21.381 -4.670 -17.808 1.00 82.62 346 GLN A C 1
ATOM 2687 O O . GLN A 1 346 ? 20.955 -5.742 -17.384 1.00 82.62 346 GLN A O 1
ATOM 2692 N N . GLU A 1 347 ? 21.652 -4.478 -19.094 1.00 75.62 347 GLU A N 1
ATOM 2693 C CA . GLU A 1 347 ? 21.417 -5.485 -20.136 1.00 75.62 347 GLU A CA 1
ATOM 2694 C C . GLU A 1 347 ? 22.099 -6.828 -19.864 1.00 75.62 347 GLU A C 1
ATOM 2696 O O . GLU A 1 347 ? 21.588 -7.887 -20.214 1.00 75.62 347 GLU A O 1
ATOM 2701 N N . THR A 1 348 ? 23.259 -6.808 -19.205 1.00 77.06 348 THR A N 1
ATOM 2702 C CA . THR A 1 348 ? 24.004 -8.019 -18.828 1.00 77.06 348 THR A CA 1
ATOM 2703 C C . THR A 1 348 ? 23.243 -8.918 -17.853 1.00 77.06 348 THR A C 1
ATOM 2705 O O . THR A 1 348 ? 23.577 -10.095 -17.740 1.00 77.06 348 THR A O 1
ATOM 2708 N N . GLN A 1 349 ? 22.240 -8.379 -17.159 1.00 77.88 349 GLN A N 1
ATOM 2709 C CA . GLN A 1 349 ? 21.360 -9.083 -16.225 1.00 77.88 349 GLN A CA 1
ATOM 2710 C C . GLN A 1 349 ? 19.929 -9.203 -16.779 1.00 77.88 349 GLN A C 1
ATOM 2712 O O . GLN A 1 349 ? 18.999 -9.531 -16.039 1.00 77.88 349 GLN A O 1
ATOM 2717 N N . CYS A 1 350 ? 19.735 -8.948 -18.078 1.00 74.06 350 CYS A N 1
ATOM 2718 C CA . CYS A 1 350 ? 18.428 -9.013 -18.716 1.00 74.06 350 CYS A CA 1
ATOM 2719 C C . CYS A 1 350 ? 17.757 -10.378 -18.489 1.00 74.06 350 CYS A C 1
ATOM 2721 O O . CYS A 1 350 ? 18.392 -11.435 -18.550 1.00 74.06 350 CYS A O 1
ATOM 2723 N N . GLY A 1 351 ? 16.468 -10.338 -18.148 1.00 70.12 351 GLY A N 1
ATOM 2724 C CA . GLY A 1 351 ? 15.681 -11.519 -17.799 1.00 70.12 351 GLY A CA 1
ATOM 2725 C C . GLY A 1 351 ? 16.027 -12.182 -16.471 1.00 70.12 351 GLY A C 1
ATOM 2726 O O . GLY A 1 351 ? 15.549 -13.285 -16.222 1.00 70.12 351 GLY A O 1
ATOM 2727 N N . SER A 1 352 ? 16.864 -11.543 -15.650 1.00 78.62 352 SER A N 1
ATOM 2728 C CA . SER A 1 352 ? 17.196 -11.997 -14.295 1.00 78.62 352 SER A CA 1
ATOM 2729 C C . SER A 1 352 ? 16.691 -11.040 -13.216 1.00 78.62 352 SER A C 1
ATOM 2731 O O . SER A 1 352 ? 16.875 -11.329 -12.036 1.00 78.62 352 SER A O 1
ATOM 2733 N N . TYR A 1 353 ? 16.094 -9.904 -13.600 1.00 86.12 353 TYR A N 1
ATOM 2734 C CA . TYR A 1 353 ? 15.595 -8.932 -12.639 1.00 86.12 353 TYR A CA 1
ATOM 2735 C C . TYR A 1 353 ? 14.246 -9.343 -12.056 1.00 86.12 353 TYR A C 1
ATOM 2737 O O . TYR A 1 353 ? 13.287 -9.568 -12.787 1.00 86.12 353 TYR A O 1
ATOM 2745 N N . VAL A 1 354 ? 14.188 -9.371 -10.729 1.00 90.06 354 VAL A N 1
ATOM 2746 C CA . VAL A 1 354 ? 12.959 -9.477 -9.943 1.00 90.06 354 VAL A CA 1
ATOM 2747 C C . VAL A 1 354 ? 12.520 -8.058 -9.596 1.00 90.06 354 VAL A C 1
ATOM 2749 O O . VAL A 1 354 ? 13.345 -7.265 -9.140 1.00 90.06 354 VAL A O 1
ATOM 2752 N N . LEU A 1 355 ? 11.238 -7.745 -9.777 1.00 92.12 355 LEU A N 1
ATOM 2753 C CA . LEU A 1 355 ? 10.637 -6.484 -9.338 1.00 92.12 355 LEU A CA 1
ATOM 2754 C C . LEU A 1 355 ? 9.799 -6.701 -8.078 1.00 92.12 355 LEU A C 1
ATOM 2756 O O . LEU A 1 355 ? 9.186 -7.751 -7.901 1.00 92.12 355 LEU A O 1
ATOM 2760 N N . ALA A 1 356 ? 9.732 -5.706 -7.202 1.00 95.06 356 ALA A N 1
ATOM 2761 C CA . ALA A 1 356 ? 8.717 -5.680 -6.160 1.00 95.06 356 ALA A CA 1
ATOM 2762 C C . ALA A 1 356 ? 7.361 -5.311 -6.780 1.00 95.06 356 ALA A C 1
ATOM 2764 O O . ALA A 1 356 ? 7.290 -4.518 -7.719 1.00 95.06 356 ALA A O 1
ATOM 2765 N N . CYS A 1 357 ? 6.254 -5.799 -6.216 1.00 95.38 357 CYS A N 1
ATOM 2766 C CA . CYS A 1 357 ? 4.915 -5.396 -6.667 1.00 95.38 357 CYS A CA 1
ATOM 2767 C C . CYS A 1 357 ? 4.737 -3.866 -6.608 1.00 95.38 357 CYS A C 1
ATOM 2769 O O . CYS A 1 357 ? 4.162 -3.257 -7.512 1.00 95.38 357 CYS A O 1
ATOM 2771 N N . SER A 1 358 ? 5.310 -3.239 -5.574 1.00 95.56 358 SER A N 1
ATOM 2772 C CA . SER A 1 358 ? 5.312 -1.791 -5.361 1.00 95.56 358 SER A CA 1
ATOM 2773 C C . SER A 1 358 ? 6.215 -1.008 -6.316 1.00 95.56 358 SER A C 1
ATOM 2775 O O . SER A 1 358 ? 6.145 0.216 -6.328 1.00 95.56 358 SER A O 1
ATOM 2777 N N . ASP A 1 359 ? 7.059 -1.650 -7.127 1.00 95.69 359 ASP A N 1
ATOM 2778 C CA . ASP A 1 359 ? 7.804 -0.938 -8.177 1.00 95.69 359 ASP A CA 1
ATOM 2779 C C . ASP A 1 359 ? 6.861 -0.471 -9.293 1.00 95.69 359 ASP A C 1
ATOM 2781 O O . ASP A 1 359 ? 7.127 0.527 -9.963 1.00 95.69 359 ASP A O 1
ATOM 2785 N N . CYS A 1 360 ? 5.720 -1.152 -9.451 1.00 94.00 360 CYS A N 1
ATOM 2786 C CA . CYS A 1 360 ? 4.740 -0.874 -10.496 1.00 94.00 360 CYS A CA 1
ATOM 2787 C C . CYS A 1 360 ? 3.360 -0.467 -9.968 1.00 94.00 360 CYS A C 1
ATOM 2789 O O . CYS A 1 360 ? 2.692 0.334 -10.621 1.00 94.00 360 CYS A O 1
ATOM 2791 N N . HIS A 1 361 ? 2.928 -0.979 -8.814 1.00 94.88 361 HIS A N 1
ATOM 2792 C CA . HIS A 1 361 ? 1.570 -0.781 -8.303 1.00 94.88 361 HIS A CA 1
ATOM 2793 C C . HIS A 1 361 ? 1.512 0.074 -7.031 1.00 94.88 361 HIS A C 1
ATOM 2795 O O . HIS A 1 361 ? 2.368 -0.002 -6.152 1.00 94.88 361 HIS A O 1
ATOM 2801 N N . GLU A 1 362 ? 0.462 0.882 -6.938 1.00 95.56 362 GLU A N 1
ATOM 2802 C CA . GLU A 1 362 ? 0.006 1.545 -5.727 1.00 95.56 362 GLU A CA 1
ATOM 2803 C C . GLU A 1 362 ? -0.818 0.558 -4.889 1.00 95.56 362 GLU A C 1
ATOM 2805 O O . GLU A 1 362 ? -1.833 0.048 -5.366 1.00 95.56 362 GLU A O 1
ATOM 2810 N N . PRO A 1 363 ? -0.447 0.294 -3.627 1.00 93.31 363 PRO A N 1
ATOM 2811 C CA . PRO A 1 363 ? -1.122 -0.720 -2.817 1.00 93.31 363 PRO A CA 1
ATOM 2812 C C . PRO A 1 363 ? -2.543 -0.322 -2.387 1.00 93.31 363 PRO A C 1
ATOM 2814 O O . PRO A 1 363 ? -3.336 -1.191 -2.043 1.00 93.31 363 PRO A O 1
ATOM 2817 N N . HIS A 1 364 ? -2.895 0.968 -2.411 1.00 95.44 364 HIS A N 1
ATOM 2818 C CA . HIS A 1 364 ? -4.225 1.448 -2.005 1.00 95.44 364 HIS A CA 1
ATOM 2819 C C . HIS A 1 364 ? -5.082 1.838 -3.214 1.00 95.44 364 HIS A C 1
ATOM 2821 O O . HIS A 1 364 ? -6.114 1.220 -3.482 1.00 95.44 364 HIS A O 1
ATOM 2827 N N . GLY A 1 365 ? -4.629 2.834 -3.975 1.00 95.56 365 GLY A N 1
ATOM 2828 C CA . GLY A 1 365 ? -5.279 3.270 -5.201 1.00 95.56 365 GLY A CA 1
ATOM 2829 C C . GLY A 1 365 ? -4.453 4.275 -5.982 1.00 95.56 365 GLY A C 1
ATOM 2830 O O . GLY A 1 365 ? -3.511 4.879 -5.464 1.00 95.56 365 GLY A O 1
ATOM 2831 N N . SER A 1 366 ? -4.809 4.421 -7.252 1.00 94.31 366 SER A N 1
ATOM 2832 C CA . SER A 1 366 ? -4.106 5.253 -8.217 1.00 94.31 366 SER A CA 1
ATOM 2833 C C . SER A 1 366 ? -5.081 5.970 -9.138 1.00 94.31 366 SER A C 1
ATOM 2835 O O . SER A 1 366 ? -6.169 5.477 -9.434 1.00 94.31 366 SER A O 1
ATOM 2837 N N . SER A 1 367 ? -4.645 7.118 -9.652 1.00 93.00 367 SER A N 1
ATOM 2838 C CA . SER A 1 367 ? -5.314 7.815 -10.747 1.00 93.00 367 SER A CA 1
ATOM 2839 C C . SER A 1 367 ? -5.184 7.081 -12.087 1.00 93.00 367 SER A C 1
ATOM 2841 O O . SER A 1 367 ? -5.933 7.394 -13.014 1.00 93.00 367 SER A O 1
ATOM 2843 N N . ASN A 1 368 ? -4.286 6.099 -12.188 1.00 89.31 368 ASN A N 1
ATOM 2844 C CA . ASN A 1 368 ? -4.197 5.184 -13.320 1.00 89.31 368 ASN A CA 1
ATOM 2845 C C . ASN A 1 368 ? -5.043 3.923 -13.076 1.00 89.31 368 ASN A C 1
ATOM 2847 O O . ASN A 1 368 ? -5.242 3.490 -11.938 1.00 89.31 368 ASN A O 1
ATOM 2851 N N . GLU A 1 369 ? -5.481 3.291 -14.164 1.00 84.56 369 GLU A N 1
ATOM 2852 C CA . GLU A 1 369 ? -6.107 1.969 -14.109 1.00 84.56 369 GLU A CA 1
ATOM 2853 C C . GLU A 1 369 ? -5.149 0.916 -13.524 1.00 84.56 369 GLU A C 1
ATOM 2855 O O . GLU A 1 369 ? -3.928 1.088 -13.504 1.00 84.56 369 GLU A O 1
ATOM 2860 N N . TYR A 1 370 ? -5.713 -0.203 -13.061 1.00 85.62 370 TYR A N 1
ATOM 2861 C CA . TYR A 1 370 ? -4.976 -1.355 -12.519 1.00 85.62 370 TYR A CA 1
ATOM 2862 C C . TYR A 1 370 ? -4.000 -1.012 -11.392 1.00 85.62 370 TYR A C 1
ATOM 2864 O O . TYR A 1 370 ? -2.994 -1.691 -11.204 1.00 85.62 370 TYR A O 1
ATOM 2872 N N . LEU A 1 371 ? -4.308 0.042 -10.632 1.00 92.31 371 LEU A N 1
ATOM 2873 C CA . LEU A 1 371 ? -3.505 0.507 -9.506 1.00 92.31 371 LEU A CA 1
ATOM 2874 C C . LEU A 1 371 ? -2.082 0.885 -9.923 1.00 92.31 371 LEU A C 1
ATOM 2876 O O . LEU A 1 371 ? -1.180 0.843 -9.102 1.00 92.31 371 LEU A O 1
ATOM 2880 N N . LEU A 1 372 ? -1.833 1.211 -11.189 1.00 92.25 372 LEU A N 1
ATOM 2881 C CA . LEU A 1 372 ? -0.475 1.475 -11.655 1.00 92.25 372 LEU A CA 1
ATOM 2882 C C . LEU A 1 372 ? 0.051 2.782 -11.075 1.00 92.25 372 LEU A C 1
ATOM 2884 O O . LEU A 1 372 ? -0.647 3.794 -11.049 1.00 92.25 372 LEU A O 1
ATOM 2888 N N . ARG A 1 373 ? 1.307 2.789 -10.649 1.00 94.44 373 ARG A N 1
ATOM 2889 C CA . ARG A 1 373 ? 1.975 3.975 -10.115 1.00 94.44 373 ARG A CA 1
ATOM 2890 C C . ARG A 1 373 ? 1.981 5.127 -11.108 1.00 94.44 373 ARG A C 1
ATOM 2892 O O . ARG A 1 373 ? 2.024 4.936 -12.323 1.00 94.44 373 ARG A O 1
ATOM 2899 N N . THR A 1 374 ? 1.966 6.342 -10.572 1.00 93.69 374 THR A N 1
ATOM 2900 C CA . THR A 1 374 ? 2.079 7.575 -11.364 1.00 93.69 374 THR A CA 1
ATOM 2901 C C . THR A 1 374 ? 3.525 8.008 -11.564 1.00 93.69 374 THR A C 1
ATOM 2903 O O . THR A 1 374 ? 3.783 8.939 -12.316 1.00 93.69 374 THR A O 1
ATOM 2906 N N . THR A 1 375 ? 4.474 7.334 -10.913 1.00 94.94 375 THR A N 1
ATOM 2907 C CA . THR A 1 375 ? 5.914 7.561 -11.076 1.00 94.94 375 THR A CA 1
ATOM 2908 C C . THR A 1 375 ? 6.641 6.233 -10.945 1.00 94.94 375 THR A C 1
ATOM 2910 O O . THR A 1 375 ? 6.538 5.596 -9.894 1.00 94.94 375 THR A O 1
ATOM 2913 N N . VAL A 1 376 ? 7.364 5.841 -11.995 1.00 94.31 376 VAL A N 1
ATOM 2914 C CA . VAL A 1 376 ? 8.096 4.573 -12.126 1.00 94.31 376 VAL A CA 1
ATOM 2915 C C . VAL A 1 376 ? 9.491 4.868 -12.662 1.00 94.31 376 VAL A C 1
ATOM 2917 O O . VAL A 1 376 ? 9.632 5.641 -13.607 1.00 94.31 376 VAL A O 1
ATOM 2920 N N . ASN A 1 377 ? 10.518 4.281 -12.045 1.00 95.31 377 ASN A N 1
ATOM 2921 C CA . ASN A 1 377 ? 11.925 4.418 -12.442 1.00 95.31 377 ASN A CA 1
ATOM 2922 C C . ASN A 1 377 ? 12.333 5.859 -12.805 1.00 95.31 377 ASN A C 1
ATOM 2924 O O . ASN A 1 377 ? 12.748 6.173 -13.920 1.00 95.31 377 ASN A O 1
ATOM 2928 N N . GLY A 1 378 ? 12.128 6.772 -11.859 1.00 94.62 378 GLY A N 1
ATOM 2929 C CA . GLY A 1 378 ? 12.463 8.184 -12.014 1.00 94.62 378 GLY A CA 1
ATOM 2930 C C . GLY A 1 378 ? 11.537 9.001 -12.920 1.00 94.62 378 GLY A C 1
ATOM 2931 O O . GLY A 1 378 ? 11.657 10.227 -12.936 1.00 94.62 378 GLY A O 1
ATOM 2932 N N . THR A 1 379 ? 10.590 8.364 -13.611 1.00 92.00 379 THR A N 1
ATOM 2933 C CA . THR A 1 379 ? 9.759 8.970 -14.658 1.00 92.00 379 THR A CA 1
ATOM 2934 C C . THR A 1 379 ? 8.303 9.071 -14.218 1.00 92.00 379 THR A C 1
ATOM 2936 O O . THR A 1 379 ? 7.721 8.095 -13.754 1.00 92.00 379 THR A O 1
ATOM 2939 N N . ALA A 1 380 ? 7.696 10.249 -14.373 1.00 92.12 380 ALA A N 1
ATOM 2940 C CA . ALA A 1 380 ? 6.258 10.418 -14.174 1.00 92.12 380 ALA A CA 1
ATOM 2941 C C . ALA A 1 380 ? 5.477 9.759 -15.323 1.00 92.12 380 ALA A C 1
ATOM 2943 O O . ALA A 1 380 ? 5.796 9.946 -16.498 1.00 92.12 380 ALA A O 1
ATOM 2944 N N . VAL A 1 381 ? 4.434 9.011 -14.979 1.00 87.94 381 VAL A N 1
ATOM 2945 C CA . VAL A 1 381 ? 3.607 8.231 -15.893 1.00 87.94 381 VAL A CA 1
ATOM 2946 C C . VAL A 1 381 ? 2.137 8.557 -15.662 1.00 87.94 381 VAL A C 1
ATOM 2948 O O . VAL A 1 381 ? 1.646 8.573 -14.535 1.00 87.94 381 VAL A O 1
ATOM 2951 N N . SER A 1 382 ? 1.408 8.761 -16.756 1.00 83.19 382 SER A N 1
ATOM 2952 C CA . SER A 1 382 ? -0.043 8.909 -16.733 1.00 83.19 382 SER A CA 1
ATOM 2953 C C . SER A 1 382 ? -0.672 8.037 -17.810 1.00 83.19 382 SER A C 1
ATOM 2955 O O . SER A 1 382 ? -0.227 8.039 -18.962 1.00 83.19 382 SER A O 1
ATOM 2957 N N . ILE A 1 383 ? -1.703 7.293 -17.421 1.00 77.12 383 ILE A N 1
ATOM 2958 C CA . ILE A 1 383 ? -2.491 6.415 -18.281 1.00 77.12 383 ILE A CA 1
ATOM 2959 C C . ILE A 1 383 ? -3.876 7.051 -18.388 1.00 77.12 383 ILE A C 1
ATOM 2961 O O . ILE A 1 383 ? -4.772 6.804 -17.589 1.00 77.12 383 ILE A O 1
ATOM 2965 N N . THR A 1 384 ? -4.025 7.947 -19.361 1.00 64.44 384 THR A N 1
ATOM 2966 C CA . THR A 1 384 ? -5.248 8.744 -19.569 1.00 64.44 384 THR A CA 1
ATOM 2967 C C . THR A 1 384 ? -6.244 8.085 -20.521 1.00 64.44 384 THR A C 1
ATOM 2969 O O . THR A 1 384 ? -7.271 8.673 -20.859 1.00 64.44 384 THR A O 1
ATOM 2972 N N . THR A 1 385 ? -5.937 6.888 -21.021 1.00 63.62 385 THR A N 1
ATOM 2973 C CA . THR A 1 385 ? -6.802 6.115 -21.914 1.00 63.62 385 THR A CA 1
ATOM 2974 C C . THR A 1 385 ? -6.610 4.633 -21.638 1.00 63.62 385 THR A C 1
ATOM 2976 O O . THR A 1 385 ? -5.476 4.152 -21.568 1.00 63.62 385 THR A O 1
ATOM 2979 N N . THR A 1 386 ? -7.727 3.921 -21.509 1.00 61.00 386 THR A N 1
ATOM 2980 C CA . THR A 1 386 ? -7.752 2.502 -21.172 1.00 61.00 386 THR A CA 1
ATOM 2981 C C . THR A 1 386 ? -6.880 1.668 -22.104 1.00 61.00 386 THR A C 1
ATOM 2983 O O . THR A 1 386 ? -6.960 1.786 -23.328 1.00 61.00 386 THR A O 1
ATOM 2986 N N . GLY A 1 387 ? -6.041 0.813 -21.517 1.00 56.34 387 GLY A N 1
ATOM 2987 C CA . GLY A 1 387 ? -5.241 -0.177 -22.250 1.00 56.34 387 GLY A CA 1
ATOM 2988 C C . GLY A 1 387 ? -4.035 0.354 -23.041 1.00 56.34 387 GLY A C 1
ATOM 2989 O O . GLY A 1 387 ? -3.410 -0.427 -23.759 1.00 56.34 387 GLY A O 1
ATOM 2990 N N . VAL A 1 388 ? -3.670 1.639 -22.918 1.00 62.12 388 VAL A N 1
ATOM 2991 C CA . VAL A 1 388 ? -2.476 2.214 -23.574 1.00 62.12 388 VAL A CA 1
ATOM 2992 C C . VAL A 1 388 ? -1.418 2.579 -22.534 1.00 62.12 388 VAL A C 1
ATOM 2994 O O . VAL A 1 388 ? -1.421 3.676 -21.983 1.00 62.12 388 VAL A O 1
ATOM 2997 N N . TRP A 1 389 ? -0.510 1.646 -22.240 1.00 71.12 389 TRP A N 1
ATOM 2998 C CA . TRP A 1 389 ? 0.473 1.791 -21.149 1.00 71.12 389 TRP A CA 1
ATOM 2999 C C . TRP A 1 389 ? 1.908 1.973 -21.638 1.00 71.12 389 TRP A C 1
ATOM 3001 O O . TRP A 1 389 ? 2.851 1.816 -20.874 1.00 71.12 389 TRP A O 1
ATOM 3011 N N . TYR A 1 390 ? 2.095 2.323 -22.910 1.00 71.94 390 TYR A N 1
ATOM 3012 C CA . TYR A 1 390 ? 3.423 2.493 -23.502 1.00 71.94 390 TYR A CA 1
ATOM 3013 C C . TYR A 1 390 ? 4.344 3.371 -22.637 1.00 71.94 390 TYR A C 1
ATOM 3015 O O . TYR A 1 390 ? 5.482 2.995 -22.364 1.00 71.94 390 TYR A O 1
ATOM 3023 N N . ASN A 1 391 ? 3.823 4.504 -22.149 1.00 76.00 391 ASN A N 1
ATOM 3024 C CA . ASN A 1 391 ? 4.591 5.438 -21.323 1.00 76.00 391 ASN A CA 1
ATOM 3025 C C . ASN A 1 391 ? 5.059 4.803 -20.005 1.00 76.00 391 ASN A C 1
ATOM 3027 O O . ASN A 1 391 ? 6.131 5.142 -19.512 1.00 76.00 391 ASN A O 1
ATOM 3031 N N . PHE A 1 392 ? 4.278 3.867 -19.463 1.00 84.81 392 PHE A N 1
ATOM 3032 C CA . PHE A 1 392 ? 4.625 3.118 -18.261 1.00 84.81 392 PHE A CA 1
ATOM 3033 C C . PHE A 1 392 ? 5.811 2.189 -18.521 1.00 84.81 392 PHE A C 1
ATOM 3035 O O . PHE A 1 392 ? 6.813 2.250 -17.817 1.00 84.81 392 PHE A O 1
ATOM 3042 N N . CYS A 1 393 ? 5.746 1.390 -19.587 1.00 80.38 393 CYS A N 1
ATOM 3043 C CA . CYS A 1 393 ? 6.814 0.459 -19.957 1.00 80.38 393 CYS A CA 1
ATOM 3044 C C . CYS A 1 393 ? 8.104 1.196 -20.349 1.00 80.38 393 CYS A C 1
ATOM 3046 O O . CYS A 1 393 ? 9.203 0.762 -20.004 1.00 80.38 393 CYS A O 1
ATOM 3048 N N . SER A 1 394 ? 7.977 2.346 -21.020 1.00 82.12 394 SER A N 1
ATOM 3049 C CA . SER A 1 394 ? 9.124 3.152 -21.449 1.00 82.12 394 SER A CA 1
ATOM 3050 C C . SER A 1 394 ? 9.930 3.764 -20.302 1.00 82.12 394 SER A C 1
ATOM 3052 O O . SER A 1 394 ? 11.002 4.308 -20.541 1.00 82.12 394 SER A O 1
ATOM 3054 N N . ALA A 1 395 ? 9.441 3.672 -19.060 1.00 88.50 395 ALA A N 1
ATOM 3055 C CA . ALA A 1 395 ? 10.219 4.044 -17.885 1.00 88.50 395 ALA A CA 1
ATOM 3056 C C . ALA A 1 395 ? 11.405 3.089 -17.646 1.00 88.50 395 ALA A C 1
ATOM 3058 O O . ALA A 1 395 ? 12.423 3.507 -17.098 1.00 88.50 395 ALA A O 1
ATOM 3059 N N . CYS A 1 396 ? 11.295 1.824 -18.070 1.00 88.00 396 CYS A N 1
ATOM 3060 C CA . CYS A 1 396 ? 12.320 0.797 -17.849 1.00 88.00 396 CYS A CA 1
ATOM 3061 C C . CYS A 1 396 ? 12.832 0.146 -19.142 1.00 88.00 396 CYS A C 1
ATOM 3063 O O . CYS A 1 396 ? 13.890 -0.475 -19.117 1.00 88.00 396 CYS A O 1
ATOM 3065 N N . HIS A 1 397 ? 12.126 0.291 -20.265 1.00 82.88 397 HIS A N 1
ATOM 3066 C CA . HIS A 1 39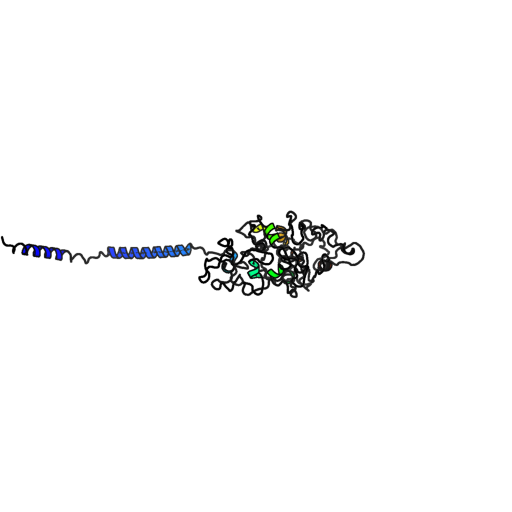7 ? 12.488 -0.330 -21.542 1.00 82.88 397 HIS A CA 1
ATOM 3067 C C . HIS A 1 397 ? 12.619 0.714 -22.662 1.00 82.88 397 HIS A C 1
ATOM 3069 O O . HIS A 1 397 ? 11.778 1.600 -22.804 1.00 82.88 397 HIS A O 1
ATOM 3075 N N . GLU A 1 398 ? 13.638 0.595 -23.515 1.00 77.50 398 GLU A N 1
ATOM 3076 C CA . GLU A 1 398 ? 13.686 1.300 -24.795 1.00 77.50 398 GLU A CA 1
ATOM 3077 C C . GLU A 1 398 ? 12.656 0.657 -25.722 1.00 77.50 398 GLU A C 1
ATOM 3079 O O . GLU A 1 398 ? 12.826 -0.470 -26.193 1.00 77.50 398 GLU A O 1
ATOM 3084 N N . VAL A 1 399 ? 11.575 1.376 -26.001 1.00 65.94 399 VAL A N 1
ATOM 3085 C CA . VAL A 1 399 ? 10.576 0.891 -26.947 1.00 65.94 399 VAL A CA 1
ATOM 3086 C C . VAL A 1 399 ? 10.920 1.440 -28.332 1.00 65.94 399 VAL A C 1
ATOM 3088 O O . VAL A 1 399 ? 10.806 2.635 -28.612 1.00 65.94 399 VAL A O 1
ATOM 3091 N N . LEU A 1 400 ? 11.423 0.566 -29.205 1.00 55.50 400 LEU A N 1
ATOM 3092 C CA . LEU A 1 400 ? 11.866 0.935 -30.547 1.00 55.50 400 LEU A CA 1
ATOM 3093 C C . LEU A 1 400 ? 10.675 1.013 -31.514 1.00 55.50 400 LEU A C 1
ATOM 3095 O O . LEU A 1 400 ? 10.056 0.010 -31.845 1.00 55.50 400 LEU A O 1
ATOM 3099 N N . PHE A 1 401 ? 10.414 2.203 -32.061 1.00 49.22 401 PHE A N 1
ATOM 3100 C CA . PHE A 1 401 ? 9.392 2.455 -33.097 1.00 49.22 401 PHE A CA 1
ATOM 3101 C C . PHE A 1 401 ? 9.765 1.953 -34.507 1.00 49.22 401 PHE A C 1
ATOM 3103 O O . PHE A 1 401 ? 9.136 2.327 -35.499 1.00 49.22 401 PHE A O 1
ATOM 3110 N N . SER A 1 402 ? 10.826 1.160 -34.636 1.00 43.06 402 SER A N 1
ATOM 3111 C CA . SER A 1 402 ? 11.334 0.743 -35.944 1.00 43.06 402 SER A CA 1
ATOM 3112 C C . SER A 1 402 ? 10.661 -0.560 -36.356 1.00 43.06 402 SER A C 1
ATOM 3114 O O . SER A 1 402 ? 10.837 -1.574 -35.697 1.00 43.06 402 SER A O 1
ATOM 3116 N N . ALA A 1 403 ? 9.883 -0.510 -37.439 1.00 36.78 403 ALA A N 1
ATOM 3117 C CA . ALA A 1 403 ? 9.169 -1.634 -38.039 1.00 36.78 403 ALA A CA 1
ATOM 3118 C C . ALA A 1 403 ? 10.032 -2.911 -38.122 1.00 36.78 403 ALA A C 1
ATOM 3120 O O . ALA A 1 403 ? 10.873 -3.041 -39.010 1.00 36.78 403 ALA A O 1
ATOM 3121 N N . GLY A 1 404 ? 9.816 -3.845 -37.194 1.00 38.88 404 GLY A N 1
ATOM 3122 C CA . GLY A 1 404 ? 10.565 -5.097 -37.131 1.00 38.88 404 GLY A CA 1
ATOM 3123 C C . GLY A 1 404 ? 10.541 -5.725 -35.741 1.00 38.88 404 GLY A C 1
ATOM 3124 O O . GLY A 1 404 ? 11.449 -5.501 -34.958 1.00 38.88 404 GLY A O 1
ATOM 3125 N N . THR A 1 405 ? 9.475 -6.485 -35.477 1.00 41.03 405 THR A N 1
ATOM 3126 C CA . THR A 1 405 ? 9.397 -7.709 -34.643 1.00 41.03 405 THR A CA 1
ATOM 3127 C C . THR A 1 405 ? 9.867 -7.755 -33.187 1.00 41.03 405 THR A C 1
ATOM 3129 O O . THR A 1 405 ? 9.527 -8.734 -32.536 1.00 41.03 405 THR A O 1
ATOM 3132 N N . ASP A 1 406 ? 10.540 -6.752 -32.632 1.00 43.47 406 ASP A N 1
ATOM 3133 C CA . ASP A 1 406 ? 11.184 -6.929 -31.316 1.00 43.47 406 ASP A CA 1
ATOM 3134 C C . ASP A 1 406 ? 10.410 -6.282 -30.147 1.00 43.47 406 ASP A C 1
ATOM 3136 O O . ASP A 1 406 ? 10.833 -6.345 -28.997 1.00 43.47 406 ASP A O 1
ATOM 3140 N N . HIS A 1 407 ? 9.237 -5.697 -30.421 1.00 43.56 407 HIS A N 1
ATOM 3141 C CA . HIS A 1 407 ? 8.224 -5.391 -29.406 1.00 43.56 407 HIS A CA 1
ATOM 3142 C C . HIS A 1 407 ? 6.831 -5.534 -30.036 1.00 43.56 407 HIS A C 1
ATOM 3144 O O . HIS A 1 407 ? 6.429 -4.727 -30.878 1.00 43.56 407 HIS A O 1
ATOM 3150 N N . GLU A 1 408 ? 6.056 -6.529 -29.613 1.00 43.19 408 GLU A N 1
ATOM 3151 C CA . GLU A 1 408 ? 4.687 -6.823 -30.084 1.00 43.19 408 GLU A CA 1
ATOM 3152 C C . GLU A 1 408 ? 3.643 -5.735 -29.704 1.00 43.19 408 GLU A C 1
ATOM 3154 O O . GLU A 1 408 ? 2.440 -5.894 -29.866 1.00 43.19 408 GLU A O 1
ATOM 3159 N N . GLY A 1 409 ? 4.090 -4.546 -29.282 1.00 40.09 409 GLY A N 1
ATOM 3160 C CA . GLY A 1 409 ? 3.232 -3.413 -28.909 1.00 40.09 409 GLY A CA 1
ATOM 3161 C C . GLY A 1 409 ? 2.841 -2.471 -30.057 1.00 40.09 409 GLY A C 1
ATOM 3162 O O . GLY A 1 409 ? 2.118 -1.505 -29.816 1.00 40.09 409 GLY A O 1
ATOM 3163 N N . TYR A 1 410 ? 3.315 -2.699 -31.291 1.00 41.19 410 TYR A N 1
ATOM 3164 C CA . TYR A 1 410 ? 3.006 -1.846 -32.452 1.00 41.19 410 TYR A CA 1
ATOM 3165 C C . TYR A 1 410 ? 2.290 -2.597 -33.581 1.00 41.19 410 TYR A C 1
ATOM 3167 O O . TYR A 1 410 ? 2.675 -2.534 -34.748 1.00 41.19 410 TYR A O 1
ATOM 3175 N N . SER A 1 411 ? 1.185 -3.263 -33.261 1.00 37.28 411 SER A N 1
ATOM 3176 C CA . SER A 1 411 ? 0.104 -3.362 -34.239 1.00 37.28 411 SER A CA 1
ATOM 3177 C C . SER A 1 411 ? -1.051 -2.503 -33.740 1.00 37.28 411 SER A C 1
ATOM 3179 O O . SER A 1 411 ? -1.517 -2.641 -32.614 1.00 37.28 411 SER A O 1
ATOM 3181 N N . SER A 1 412 ? -1.414 -1.512 -34.552 1.00 41.44 412 SER A N 1
ATOM 3182 C CA . SER A 1 412 ? -2.592 -0.652 -34.416 1.00 41.44 412 SER A CA 1
ATOM 3183 C C . SER A 1 412 ? -3.661 -1.203 -33.458 1.00 41.44 412 SER A C 1
ATOM 3185 O O . SER A 1 412 ? -4.376 -2.132 -33.815 1.00 41.44 412 SER A O 1
ATOM 3187 N N . ALA A 1 413 ? -3.792 -0.611 -32.270 1.00 38.72 413 ALA A N 1
ATOM 3188 C CA . ALA A 1 413 ? -4.882 -0.886 -31.327 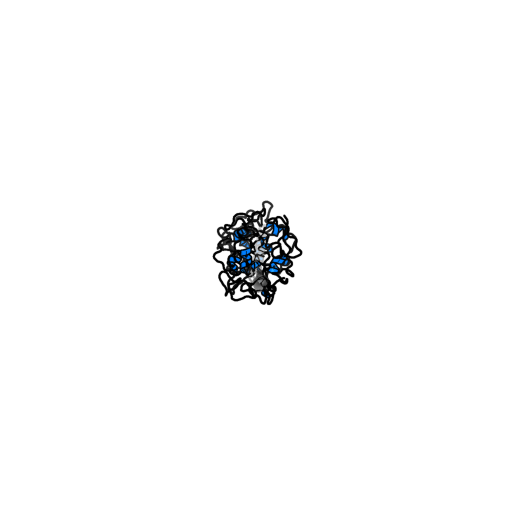1.00 38.72 413 ALA A CA 1
ATOM 3189 C C . ALA A 1 413 ? -4.995 -2.317 -30.735 1.00 38.72 413 ALA A C 1
ATOM 3191 O O . ALA A 1 413 ? -6.011 -2.614 -30.110 1.00 38.72 413 ALA A O 1
ATOM 3192 N N . SER A 1 414 ? -3.975 -3.173 -30.834 1.00 39.81 414 SER A N 1
ATOM 3193 C CA . SER A 1 414 ? -3.942 -4.491 -30.169 1.00 39.81 414 SER A CA 1
ATOM 3194 C C . SER A 1 414 ? -2.616 -4.670 -29.427 1.00 39.81 414 SER A C 1
ATOM 3196 O O . SER A 1 414 ? -1.616 -5.052 -30.015 1.00 39.81 414 SER A O 1
ATOM 3198 N N . THR A 1 415 ? -2.509 -4.076 -28.236 1.00 43.56 415 THR A N 1
ATOM 3199 C CA . THR A 1 415 ? -2.629 -4.711 -26.905 1.00 43.56 415 THR A CA 1
ATOM 3200 C C . THR A 1 415 ? -1.290 -5.207 -26.358 1.00 43.56 415 THR A C 1
ATOM 3202 O O . THR A 1 415 ? -0.892 -6.321 -26.653 1.00 43.56 415 THR A O 1
ATOM 3205 N N . CYS A 1 416 ? -0.717 -4.502 -25.374 1.00 44.88 416 CYS A N 1
ATOM 3206 C CA . CYS A 1 416 ? 0.286 -5.067 -24.445 1.00 44.88 416 CYS A CA 1
ATOM 3207 C C . CYS A 1 416 ? -0.246 -6.271 -23.611 1.00 44.88 416 CYS A C 1
ATOM 3209 O O . CYS A 1 416 ? 0.419 -6.745 -22.695 1.00 44.88 416 CYS A O 1
ATOM 3211 N N . ASN A 1 41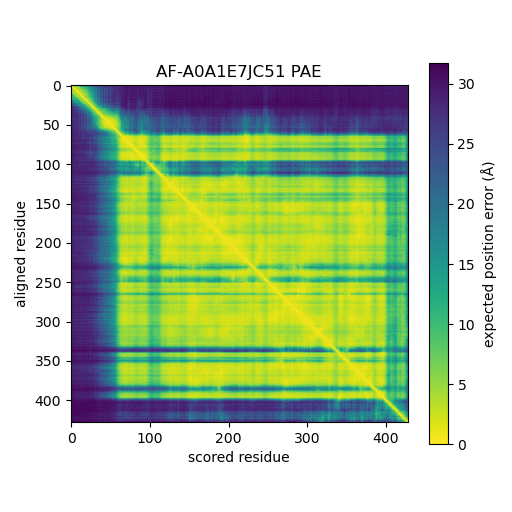7 ? -1.472 -6.727 -23.900 1.00 45.50 417 ASN A N 1
ATOM 3212 C CA . ASN A 1 417 ? -2.234 -7.797 -23.258 1.00 45.50 417 ASN A CA 1
ATOM 3213 C C . ASN A 1 417 ? -2.018 -9.166 -23.950 1.00 45.50 417 ASN A C 1
ATOM 3215 O O . ASN A 1 417 ? -2.294 -10.194 -23.342 1.00 45.50 417 ASN A O 1
ATOM 3219 N N . SER A 1 418 ? -1.550 -9.216 -25.208 1.00 43.03 418 SER A N 1
ATOM 3220 C CA . SER A 1 418 ? -1.545 -10.458 -26.007 1.00 43.03 418 SER A CA 1
ATOM 3221 C C . SER A 1 418 ? -0.381 -11.415 -25.730 1.00 43.03 418 SER A C 1
ATOM 3223 O O . SER A 1 418 ? -0.562 -12.620 -25.890 1.00 43.03 418 SER A O 1
ATOM 3225 N N . ASP A 1 419 ? 0.766 -10.928 -25.242 1.00 47.12 419 ASP A N 1
ATOM 3226 C CA . ASP A 1 419 ? 2.017 -11.726 -25.254 1.00 47.12 419 ASP A CA 1
ATOM 3227 C C . ASP A 1 419 ? 2.422 -12.191 -23.850 1.00 47.12 419 ASP A C 1
ATOM 3229 O O . ASP A 1 419 ? 3.583 -12.486 -23.550 1.00 47.12 419 ASP A O 1
ATOM 3233 N N . GLY A 1 420 ? 1.433 -12.222 -22.954 1.00 48.12 420 GLY A N 1
ATOM 3234 C CA . GLY A 1 420 ? 1.576 -12.709 -21.587 1.00 48.12 420 GLY A CA 1
ATOM 3235 C C . GLY A 1 420 ? 2.301 -11.759 -20.634 1.00 48.12 420 GLY A C 1
ATOM 3236 O O . GLY A 1 420 ? 2.463 -12.113 -19.475 1.00 48.12 420 GLY A O 1
ATOM 3237 N N . CYS A 1 421 ? 2.715 -10.560 -21.062 1.00 43.28 421 CYS A N 1
ATOM 3238 C CA . CYS A 1 421 ? 3.328 -9.587 -20.149 1.00 43.28 421 CYS A CA 1
ATOM 3239 C C . CYS A 1 421 ? 2.294 -8.873 -19.256 1.00 43.28 421 CYS A C 1
ATOM 3241 O O . CYS A 1 421 ? 2.609 -8.562 -18.113 1.00 43.28 421 CYS A O 1
ATOM 3243 N N . HIS A 1 422 ? 1.061 -8.646 -19.738 1.00 55.22 422 HIS A N 1
ATOM 3244 C CA . HIS A 1 422 ? -0.012 -7.989 -18.968 1.00 55.22 422 HIS A CA 1
ATOM 3245 C C . HIS A 1 422 ? -1.397 -8.608 -19.202 1.00 55.22 422 HIS A C 1
ATOM 3247 O O . HIS A 1 422 ? -2.412 -7.908 -19.278 1.00 55.22 422 HIS A O 1
ATOM 3253 N N . TYR A 1 423 ? -1.455 -9.937 -19.303 1.00 49.03 423 TYR A N 1
ATOM 3254 C CA . TYR A 1 423 ? -2.729 -10.643 -19.319 1.00 49.03 423 TYR A CA 1
ATOM 3255 C C . TYR A 1 423 ? -3.314 -10.690 -17.910 1.00 49.03 423 TYR A C 1
ATOM 3257 O O . TYR A 1 423 ? -3.107 -11.633 -17.159 1.00 49.03 423 TYR A O 1
ATOM 3265 N N . HIS A 1 424 ? -4.106 -9.682 -17.548 1.00 51.75 424 HIS A N 1
ATOM 3266 C CA . HIS A 1 424 ? -4.891 -9.766 -16.319 1.00 51.75 424 HIS A CA 1
ATOM 3267 C C . HIS A 1 424 ? -6.152 -10.617 -16.499 1.00 51.75 424 HIS A C 1
ATOM 3269 O O . HIS A 1 424 ? -6.856 -10.800 -15.518 1.00 51.75 424 HIS A O 1
ATOM 3275 N N . GLY A 1 425 ? -6.436 -11.129 -17.702 1.00 40.66 425 GLY A N 1
ATOM 3276 C CA . GLY A 1 425 ? -7.658 -11.837 -18.088 1.00 40.66 425 GLY A CA 1
ATOM 3277 C C . GLY A 1 425 ? -8.264 -11.237 -19.362 1.00 40.66 425 GLY A C 1
ATOM 3278 O O . GLY A 1 425 ? -8.570 -10.047 -19.392 1.00 40.66 425 GLY A O 1
ATOM 3279 N N . SER A 1 426 ? -8.470 -12.048 -20.400 1.00 30.92 426 SER A N 1
ATOM 3280 C CA . SER A 1 426 ? -9.373 -11.761 -21.514 1.00 30.92 426 SER A CA 1
ATOM 3281 C C . SER A 1 426 ? -10.735 -12.305 -21.150 1.00 30.92 426 SER A C 1
ATOM 3283 O O . SER A 1 426 ? -10.800 -13.437 -20.682 1.00 30.92 426 SER A O 1
ATOM 3285 N N . ASN A 1 427 ? -11.783 -11.520 -21.378 1.00 31.27 427 ASN A N 1
ATOM 3286 C CA . ASN A 1 427 ? -13.055 -11.995 -21.920 1.00 31.27 427 ASN A CA 1
ATOM 3287 C C . ASN A 1 427 ? -13.914 -10.765 -22.247 1.00 31.27 427 ASN A C 1
ATOM 3289 O O . ASN A 1 427 ? -14.566 -10.201 -21.369 1.00 31.27 427 ASN A O 1
ATOM 3293 N N . PHE A 1 428 ? -13.876 -10.358 -23.516 1.00 30.81 428 PHE A N 1
ATOM 3294 C CA . PHE A 1 428 ? -15.117 -10.071 -24.230 1.00 30.81 428 PHE A CA 1
ATOM 3295 C C . PHE A 1 428 ? -15.570 -11.367 -24.892 1.00 30.81 428 PHE A C 1
ATOM 3297 O O . PHE A 1 428 ? -14.673 -12.079 -25.406 1.00 30.81 428 PHE A O 1
#

Solvent-accessible surface area (backbone atoms only — not comparable to full-atom values): 23674 Å² total; per-residue (Å²): 135,74,81,76,60,69,58,65,61,57,60,60,62,58,61,63,62,58,71,70,60,68,84,69,75,80,66,77,57,76,65,60,62,51,52,53,52,52,52,53,54,49,50,52,51,52,50,50,51,50,51,52,47,51,64,71,65,52,68,80,86,67,70,63,62,22,52,68,4,36,35,25,15,67,89,73,19,41,24,29,78,91,47,78,92,52,63,40,14,40,65,68,54,56,26,55,88,51,81,43,64,97,85,43,56,73,76,56,80,40,97,87,47,84,48,94,77,32,48,78,51,61,62,66,80,52,48,82,42,34,41,67,38,48,51,32,43,22,83,90,24,49,27,58,79,58,58,77,45,53,45,54,32,34,48,28,28,56,34,77,82,61,74,56,42,39,14,51,38,55,20,28,41,12,26,46,78,79,32,49,55,30,78,32,78,94,18,65,52,9,24,33,64,57,42,64,54,47,22,64,66,42,34,77,38,45,79,37,42,79,85,44,48,45,68,52,45,48,29,39,69,54,50,20,20,65,56,71,40,39,67,99,43,74,45,26,59,32,19,36,48,71,35,46,55,43,80,90,68,46,29,63,40,40,80,49,78,79,32,14,33,37,62,41,75,96,22,30,64,39,41,27,11,45,85,39,92,73,27,12,33,44,37,58,40,78,58,39,46,27,77,90,33,58,34,42,45,68,51,51,38,69,62,54,20,70,79,49,85,44,67,34,66,60,76,69,41,58,53,56,56,39,49,55,71,60,32,50,54,31,66,9,69,44,94,61,81,61,58,44,48,33,74,82,49,51,65,94,48,57,41,49,42,33,59,49,53,66,64,51,33,29,91,48,24,22,51,18,51,89,17,27,41,51,39,34,47,24,34,81,33,82,45,91,50,91,84,56,56,64,67,59,54,51,33,46,28,58,79,75,91,63,94,68,91,61,62,76,64,80,44,91,97,50,46,64,44,77,82,68,82,52,52,54,68,90,81,132

Radius of gyration: 36.38 Å; Cα contacts (8 Å, |Δi|>4): 758; chains: 1; bounding box: 64×38×157 Å

Secondary structure (DSSP, 8-state):
--TTHHHHHHHHHHHHHHTTSSSSSS---HHHHHHHHHHHHHHHHHHHHHHHHHHHHS-----GGGGGSTTT-TTTS--BTT-TTS-TT-GGGTB--SS-BTTBPPPPSSTTSS-TT-BSS-SEEETTEEHHHHHHSSTT-SBSS------HIIIII--TT--SS-SHHHHHTTB-TTS-B--BTTBSS-EE--HHHHHHHHTTSTT--TTS-GGGGT--TTT------BTTB----EE-GGGGG-TTTTTEESSSGGGBGGGSTTTB-PPBPTT-SS-BTTTSSS--SSTTSB-HHHHHHTTSSSS--PEETTTTEEPPP--TTT-TTTTSPPS-S-SEEPTTS-GGGTT-PBPPHHHHB-SSEESSGGGB-SEETTEE----STT--HHHHTTTEE---SSSSS-TT-STT--TTTTSSS-S----

Sequence (428 aa):
MDAASAIRQRIRYANETSRKNESECNKTPAFMTWQKHQTVDKMKTIFVWLITLMFLGSGFAYAGPYTESAHGNTANGVNRTSTNEYCAGNCAHCHEQHASIGGSEPAPNSPAGPDAFLLFSDNYTDQTNCFCFDCHKGVGSHQSPAFYNYNYSYRASGDTSITCPDNILEAFSFINETGTSVSNCGSMYGTSHKLTDIQDFIAGRWGYTADSNPCIACHDPHRTKRDSHTYGSRGWPVSRPSGHADTSTWELWGDDPDEKMSAYPGTYQAPYRHNSTATYEPDGSTTQDGSNLTDYVAFCTDCHDNSNIIYSNVLNRNLHTIDWAIEKHGRGKASDCASRLLSPYQETQCGSYVLACSDCHEPHGSSNEYLLRTTVNGTAVSITTTGVWYNFCSACHEVLFSAGTDHEGYSSASTCNSDGCHYHGSNF

pLDDT: mean 80.0, std 18.15, range [30.81, 97.56]

Foldseek 3Di:
DDPPPVVVVVVVVVVVVVVVPPVPVPDPPPVVVVVVVVVVVVVVVVVVVVVVCVVVVPDPPPLPQQCVACAQPQPRHFDQPVQPVDGGNDPVSFAPPDCDDPRHGDDAQDPPDHDPGRGPHQADDFLLDHSVCLQFVFPNRSGPPGAWDDWQLCQWLVPVVDPPPRTQSLQSQQATRLLQGDDGPNFSQKGFPGFQLQLVQLDPAQPHHNRHGSVCLWAPRRHWHDANLAPPGGTQGGAASNQCNDVVCSHGFLPDQCQWLLVLPPAEFFFHHAQDQQAGTGHRHNDTSRSVPGQQVVRVCSAQAQPHFRQDSNVRGTWDRDHLCCAQLHVNFDPDLLFPWDPPDDSVCHSRHHDGPSLFATNTMDSHHPRGDQDHRNDGADDRDPQDRPRVCVSTTDDDPDPDDSDPPPDPPDHPCPPPNDVRDDDD

Mean predicted aligned error: 12.18 Å